Protein 1NXU (pdb70)

Foldseek 3Di:
DAFLVRQLVLQLVLCVVLVADNVLSSVVSNLSLCQLLPNQLVRLLCSLVLSVCVSVVLADRPQAKAWDDDDQLETAIERCRHAAAVRLLVCVQLVSCVPVQKHKYKYWQYFDHQPQVQQVVLLVVVWWKKKWWFKAFLAFQPDQDGDAGQTWIDIWHNAVVIFAIGLVPLSLVVQVLVVHWAPDFFFAAPPHDTGRRSVRCVVSSRTGAVRNVRSCSVVSLVSCPSNVWDGNNCCNPPHPHIGRIMMMIMIGHDCVPDPPVVVNVVVVVCVVQQVDDDPDPVDGGDGHPCSSVVSSVVCNVVNGDHRPVSVVSSVVD/DAFLVRQLVLQLVLCVVLPADNVLSSVVSNLSVCQLLPDDLPRLLCSLVLSVCVNVVLEDRVFAKAWDDDDQQETAIERCRHAAAVRLQVVVQLVSCVPVQKHKYKYWQYFDHQPVVQCVVLLVVQWWKKKWWFKAFLDAFPDQDGDGGQTWIDTWHNAVVIFDIGLVPLSLVVCVLVPDWAPDFQFAFVVGGTDGRSVRCNVSSRGQAVRNVRRCSVVSLVSCVSNVFDGNNCCNPPHPGIGRIMMMIMIGHDCVPDPDVRVNVVVVCCVVQQPPDDPDPVDTRDGHPVCSVVSNVCCNVVNGDDRPVSVVSSNVSD

InterPro domains:
  IPR003767 Malate/L-lactate dehydrogenase-like [PF02615] (3-330)
  IPR003767 Malate/L-lactate dehydrogenase-like [PTHR11091] (2-331)
  IPR023689 2,3-diketo-L-gulonate reductase [MF_00820] (1-332)
  IPR036111 Malate/L-sulfolactate/L-lactate dehydrogenase-like superfamily [SSF89733] (1-332)
  IPR043143 Malate/L-sulfolactate/L-lactate dehydrogenase-like, NADPH binding domain [G3DSA:3.30.1370.60] (71-270)
  IPR043144 Malate/L-sulfolactate/L-lactate dehydrogenase-like, alpha-helical domain [G3DSA:1.10.1530.10] (1-70)

Nearest PDB structures (foldseek):
  1s20-assembly1_A  TM=9.644E-01  e=1.845E-56  Escherichia coli
  1z2i-assembly1_B  TM=8.726E-01  e=9.016E-22  Agrobacterium tumefaciens
  1v9n-assembly1_A-2  TM=8.654E-01  e=1.513E-21  Pyrococcus horikoshii OT3
  3uoe-assembly1_A  TM=8.450E-01  e=1.602E-21  Sinorhizobium meliloti 1021
  3uoe-assembly1_B  TM=8.145E-01  e=1.595E-19  Sinorhizobium meliloti 1021

CATH classification: 1.10.1530.10 (+2 more: 3.30.1370.60, 3.30.60.50)

Radius of gyration: 24.62 Å; Cα contacts (8 Å, |Δi|>4): 1470; chains: 2; bounding box: 64×55×68 Å

GO terms:
  GO:0016616 oxidoreductase activity, acting on the CH-OH group of donors, NAD or NADP as acceptor (F, IDA)

Structure (mmCIF, N/CA/C/O backbone):
data_1NXU
#
_entry.id   1NXU
#
_cell.length_a   58.012
_cell.length_b   51.229
_cell.length_c   108.930
_cell.angle_alpha   90.00
_cell.angle_beta   103.78
_cell.angle_gamma   90.00
#
_symmetry.space_group_name_H-M   'P 1 21 1'
#
loop_
_entity.id
_entity.type
_entity.pdbx_description
1 polymer 'Hypothetical oxidoreductase yiaK'
2 non-polymer 'SULFATE ION'
3 water water
#
loop_
_atom_site.group_PDB
_atom_site.id
_atom_site.type_symbol
_atom_site.label_atom_id
_atom_site.label_alt_id
_atom_site.label_comp_id
_atom_site.label_asym_id
_atom_site.label_entity_id
_atom_site.label_seq_id
_atom_site.pdbx_PDB_ins_code
_atom_site.Cartn_x
_atom_site.Cartn_y
_atom_site.Cartn_z
_atom_site.occupancy
_atom_site.B_iso_or_equiv
_atom_site.auth_seq_id
_atom_site.auth_comp_id
_atom_site.auth_asym_id
_atom_site.auth_atom_id
_atom_site.pdbx_PDB_model_num
ATOM 9 N N . LYS A 1 2 ? -24.029 -11.919 -39.050 1.00 43.56 2 LYS A N 1
ATOM 10 C CA . LYS A 1 2 ? -23.000 -12.950 -39.107 1.00 42.79 2 LYS A CA 1
ATOM 11 C C . LYS A 1 2 ? -22.592 -13.187 -40.550 1.00 41.27 2 LYS A C 1
ATOM 12 O O . LYS A 1 2 ? -23.434 -13.478 -41.398 1.00 42.01 2 LYS A O 1
ATOM 18 N N . VAL A 1 3 ? -21.299 -13.059 -40.827 1.00 38.93 3 VAL A N 1
ATOM 19 C CA . VAL A 1 3 ? -20.790 -13.271 -42.173 1.00 36.76 3 VAL A CA 1
ATOM 20 C C . VAL A 1 3 ? -19.524 -14.108 -42.136 1.00 36.43 3 VAL A C 1
ATOM 21 O O . VAL A 1 3 ? -18.807 -14.129 -41.134 1.00 37.42 3 VAL A O 1
ATOM 25 N N . THR A 1 4 ? -19.260 -14.800 -43.239 1.00 34.97 4 THR A N 1
ATOM 26 C CA . THR A 1 4 ? -18.083 -15.647 -43.368 1.00 31.81 4 THR A CA 1
ATOM 27 C C . THR A 1 4 ? -16.940 -14.821 -43.943 1.00 31.23 4 THR A C 1
ATOM 28 O O . THR A 1 4 ? -17.164 -13.760 -44.529 1.00 30.27 4 THR A O 1
ATOM 32 N N . PHE A 1 5 ? -15.716 -15.309 -43.769 1.00 31.06 5 PHE A N 1
ATOM 33 C CA . PHE A 1 5 ? -14.540 -14.628 -44.291 1.00 31.49 5 PHE A CA 1
ATOM 34 C C . PHE A 1 5 ? -14.722 -14.390 -45.788 1.00 31.74 5 PHE A C 1
ATOM 35 O O . PHE A 1 5 ? -14.430 -13.306 -46.296 1.00 33.01 5 PHE A O 1
ATOM 43 N N . GLU A 1 6 ? -15.201 -15.415 -46.489 1.00 31.09 6 GLU A N 1
ATOM 44 C CA . GLU A 1 6 ? -15.438 -15.327 -47.928 1.00 31.87 6 GLU A CA 1
ATOM 45 C C . GLU A 1 6 ? -16.445 -14.227 -48.248 1.00 30.62 6 GLU A C 1
ATOM 46 O O . GLU A 1 6 ? -16.250 -13.448 -49.175 1.00 30.49 6 GLU A O 1
ATOM 52 N N . GLN A 1 7 ? -17.528 -14.182 -47.481 1.00 31.03 7 GLN A N 1
ATOM 53 C CA . GLN A 1 7 ? -18.568 -13.182 -47.680 1.00 31.87 7 GLN A CA 1
ATOM 54 C C . GLN A 1 7 ? -18.042 -11.761 -47.550 1.00 30.36 7 GLN A C 1
ATOM 55 O O . GLN A 1 7 ? -18.315 -10.915 -48.399 1.00 28.84 7 GLN A O 1
ATOM 61 N N . LEU A 1 8 ? -17.293 -11.511 -46.478 1.00 30.47 8 LEU A N 1
ATOM 62 C CA . LEU A 1 8 ? -16.713 -10.196 -46.207 1.00 28.88 8 LEU A CA 1
ATOM 63 C C . LEU A 1 8 ? -15.771 -9.759 -47.321 1.00 27.65 8 LEU A C 1
ATOM 64 O O . LEU A 1 8 ? -15.892 -8.656 -47.847 1.00 27.50 8 LEU A O 1
ATOM 69 N N . LYS A 1 9 ? -14.832 -10.629 -47.673 1.00 28.31 9 LYS A N 1
ATOM 70 C CA . LYS A 1 9 ? -13.867 -10.324 -48.721 1.00 29.27 9 LYS A CA 1
ATOM 71 C C . LYS A 1 9 ? -14.553 -10.046 -50.057 1.00 29.68 9 LYS A C 1
ATOM 72 O O . LYS A 1 9 ? -14.113 -9.184 -50.822 1.00 30.28 9 LYS A O 1
ATOM 78 N N . ALA A 1 10 ? -15.630 -10.778 -50.335 1.00 31.08 10 ALA A N 1
ATOM 79 C CA . ALA A 1 10 ? -16.376 -10.595 -51.579 1.00 31.01 10 ALA A CA 1
ATOM 80 C C . ALA A 1 10 ? -16.941 -9.181 -51.622 1.00 30.90 10 ALA A C 1
ATOM 81 O O . ALA A 1 10 ? -16.798 -8.470 -52.617 1.00 30.84 10 ALA A O 1
ATOM 83 N N . ALA A 1 11 ? -17.578 -8.774 -50.529 1.00 30.24 11 ALA A N 1
ATOM 84 C CA . ALA A 1 11 ? -18.157 -7.443 -50.446 1.00 31.03 11 ALA A CA 1
ATOM 85 C C . ALA A 1 11 ? -17.089 -6.365 -50.656 1.00 30.71 11 ALA A C 1
ATOM 86 O O . ALA A 1 11 ? -17.322 -5.389 -51.369 1.00 30.99 11 ALA A O 1
ATOM 88 N N . PHE A 1 12 ? -15.919 -6.543 -50.044 1.00 30.48 12 PHE A N 1
ATOM 89 C CA . PHE A 1 12 ? -14.827 -5.573 -50.183 1.00 30.81 12 PHE A CA 1
ATOM 90 C C . PHE A 1 12 ? -14.333 -5.490 -51.626 1.00 30.96 12 PHE A C 1
ATOM 91 O O . PHE A 1 12 ? -14.129 -4.401 -52.166 1.00 30.20 12 PHE A O 1
ATOM 99 N N . ASN A 1 13 ? -14.145 -6.651 -52.245 1.00 33.17 13 ASN A N 1
ATOM 100 C CA . ASN A 1 13 ? -13.657 -6.715 -53.617 1.00 34.12 13 ASN A CA 1
ATOM 101 C C . ASN A 1 13 ? -14.617 -6.052 -54.600 1.00 33.98 13 ASN A C 1
ATOM 102 O O . ASN A 1 13 ? -14.201 -5.274 -55.460 1.00 32.86 13 ASN A O 1
ATOM 107 N N . ARG A 1 14 ? -15.903 -6.356 -54.464 1.00 34.58 14 ARG A N 1
ATOM 108 C CA . ARG A 1 14 ? -16.915 -5.789 -55.345 1.00 34.75 14 ARG A CA 1
ATOM 109 C C . ARG A 1 14 ? -16.917 -4.270 -55.303 1.00 34.44 14 ARG A C 1
ATOM 110 O O . ARG A 1 14 ? -16.923 -3.613 -56.343 1.00 33.82 14 ARG A O 1
ATOM 118 N N . VAL A 1 15 ? -16.907 -3.713 -54.099 1.00 32.69 15 VAL A N 1
ATOM 119 C CA . VAL A 1 15 ? -16.909 -2.267 -53.947 1.00 31.94 15 VAL A CA 1
ATOM 120 C C . VAL A 1 15 ? -15.646 -1.656 -54.543 1.00 31.22 15 VAL A C 1
ATOM 121 O O . VAL A 1 15 ? -15.700 -0.621 -55.209 1.00 30.88 15 VAL A O 1
ATOM 125 N N . LEU A 1 16 ? -14.512 -2.307 -54.306 1.00 31.68 16 LEU A N 1
ATOM 126 C CA . LEU A 1 16 ? -13.231 -1.832 -54.819 1.00 31.22 16 LEU A CA 1
ATOM 127 C C . LEU A 1 16 ? -13.225 -1.790 -56.344 1.00 31.60 16 LEU A C 1
ATOM 128 O O . LEU A 1 16 ? -12.852 -0.783 -56.946 1.00 31.67 16 LEU A O 1
ATOM 133 N N . ILE A 1 17 ? -13.648 -2.886 -56.961 1.00 32.63 17 ILE A N 1
ATOM 134 C CA . ILE A 1 17 ? -13.696 -2.969 -58.414 1.00 34.50 17 ILE A CA 1
ATOM 135 C C . ILE A 1 17 ? -14.663 -1.950 -59.013 1.00 35.47 17 ILE A C 1
ATOM 136 O O . ILE A 1 17 ? -14.373 -1.353 -60.046 1.00 37.42 17 ILE A O 1
ATOM 141 N N . SER A 1 18 ? -15.808 -1.746 -58.369 1.00 36.07 18 SER A N 1
ATOM 142 C CA . SER A 1 18 ? -16.784 -0.794 -58.881 1.00 37.04 18 SER A CA 1
ATOM 143 C C . SER A 1 18 ? -16.198 0.606 -58.848 1.00 38.30 18 SER A C 1
ATOM 144 O O . SER A 1 18 ? -16.677 1.506 -59.538 1.00 39.31 18 SER A O 1
ATOM 147 N N . ARG A 1 19 ? -15.158 0.790 -58.041 1.00 38.28 19 ARG A N 1
ATOM 148 C CA . ARG A 1 19 ? -14.513 2.093 -57.928 1.00 38.17 19 ARG A CA 1
ATOM 149 C C . ARG A 1 19 ? -13.326 2.243 -58.870 1.00 38.32 19 ARG A C 1
ATOM 150 O O . ARG A 1 19 ? -12.593 3.229 -58.806 1.00 37.66 19 ARG A O 1
ATOM 158 N N . GLY A 1 20 ? -13.145 1.263 -59.747 1.00 38.22 20 GLY A N 1
ATOM 159 C CA . GLY A 1 20 ? -12.054 1.326 -60.700 1.00 39.99 20 GLY A CA 1
ATOM 160 C C . GLY A 1 20 ? -10.744 0.758 -60.192 1.00 40.99 20 GLY A C 1
ATOM 161 O O . GLY A 1 20 ? -9.677 1.084 -60.713 1.00 42.31 20 GLY A O 1
ATOM 162 N N . VAL A 1 21 ? -10.816 -0.096 -59.178 1.00 40.72 21 VAL A N 1
ATOM 163 C CA . VAL A 1 21 ? -9.613 -0.695 -58.625 1.00 40.75 21 VAL A CA 1
ATOM 164 C C . VAL A 1 21 ? -9.198 -1.924 -59.418 1.00 40.62 21 VAL A C 1
ATOM 165 O O . VAL A 1 21 ? -10.032 -2.754 -59.779 1.00 41.27 21 VAL A O 1
ATOM 169 N N . ASP A 1 22 ? -7.899 -2.024 -59.687 1.00 41.94 22 ASP A N 1
ATOM 170 C CA . ASP A 1 22 ? -7.334 -3.149 -60.423 1.00 43.09 22 ASP A CA 1
ATOM 171 C C . ASP A 1 22 ? -7.858 -4.471 -59.873 1.00 42.27 22 ASP A C 1
ATOM 172 O O . ASP A 1 22 ? -8.317 -4.536 -58.735 1.00 42.71 22 ASP A O 1
ATOM 177 N N . SER A 1 23 ? -7.777 -5.522 -60.682 1.00 42.05 23 SER A N 1
ATOM 178 C CA . SER A 1 23 ? -8.254 -6.843 -60.285 1.00 41.73 23 SER A CA 1
ATOM 179 C C . SER A 1 23 ? -7.520 -7.439 -59.092 1.00 41.39 23 SER A C 1
ATOM 180 O O . SER A 1 23 ? -8.097 -7.595 -58.020 1.00 40.53 23 SER A O 1
ATOM 183 N N . GLU A 1 24 ? -6.253 -7.788 -59.290 1.00 41.68 24 GLU A N 1
ATOM 184 C CA . GLU A 1 24 ? -5.453 -8.383 -58.227 1.00 42.11 24 GLU A CA 1
ATOM 185 C C . GLU A 1 24 ? -5.265 -7.413 -57.071 1.00 39.73 24 GLU A C 1
ATOM 186 O O . GLU A 1 24 ? -5.163 -7.825 -55.916 1.00 41.07 24 GLU A O 1
ATOM 192 N N . THR A 1 25 ? -5.214 -6.124 -57.388 1.00 37.69 25 THR A N 1
ATOM 193 C CA . THR A 1 25 ? -5.050 -5.094 -56.369 1.00 35.29 25 THR A CA 1
ATOM 194 C C . THR A 1 25 ? -6.257 -5.079 -55.431 1.00 34.03 25 THR A C 1
ATOM 195 O O . THR A 1 25 ? -6.104 -5.029 -54.210 1.00 31.75 25 THR A O 1
ATOM 199 N N . ALA A 1 26 ? -7.453 -5.130 -56.009 1.00 30.79 26 ALA A N 1
ATOM 200 C CA . ALA A 1 26 ? -8.683 -5.123 -55.227 1.00 30.10 26 ALA A CA 1
ATOM 201 C C . ALA A 1 26 ? -8.754 -6.361 -54.349 1.00 29.91 26 ALA A C 1
ATOM 202 O O . ALA A 1 26 ? -9.207 -6.309 -53.202 1.00 29.80 26 ALA A O 1
ATOM 204 N N . ASP A 1 27 ? -8.315 -7.482 -54.904 1.00 26.59 27 ASP A N 1
ATOM 205 C CA . ASP A 1 27 ? -8.324 -8.743 -54.180 1.00 25.74 27 ASP A CA 1
ATOM 206 C C . ASP A 1 27 ? -7.293 -8.743 -53.048 1.00 25.86 27 ASP A C 1
ATOM 207 O O . ASP A 1 27 ? -7.519 -9.344 -51.999 1.00 26.18 27 ASP A O 1
ATOM 212 N N . ALA A 1 28 ? -6.162 -8.073 -53.265 1.00 24.50 28 ALA A N 1
ATOM 213 C CA . ALA A 1 28 ? -5.113 -8.007 -52.252 1.00 24.47 28 ALA A CA 1
ATOM 214 C C . ALA A 1 28 ? -5.593 -7.164 -51.072 1.00 23.61 28 ALA A C 1
ATOM 215 O O . ALA A 1 28 ? -5.506 -7.578 -49.909 1.00 23.84 28 ALA A O 1
ATOM 217 N N . CYS A 1 29 ? -6.096 -5.980 -51.401 1.00 22.60 29 CYS A N 1
ATOM 218 C CA . CYS A 1 29 ? -6.605 -5.025 -50.430 1.00 23.55 29 CYS A CA 1
ATOM 219 C C . CYS A 1 29 ? -7.807 -5.594 -49.682 1.00 24.20 29 CYS A C 1
ATOM 220 O O . CYS A 1 29 ? -7.934 -5.419 -48.467 1.00 24.23 29 CYS A O 1
ATOM 223 N N . ALA A 1 30 ? -8.686 -6.279 -50.407 1.00 25.21 30 ALA A N 1
ATOM 224 C CA . ALA A 1 30 ? -9.869 -6.869 -49.793 1.00 25.07 30 ALA A CA 1
ATOM 225 C C . ALA A 1 30 ? -9.458 -7.950 -48.797 1.00 25.25 30 ALA A C 1
ATOM 226 O O . ALA A 1 30 ? -10.092 -8.121 -47.750 1.00 24.38 30 ALA A O 1
ATOM 228 N N . GLU A 1 31 ? -8.393 -8.674 -49.131 1.00 25.75 31 GLU A N 1
ATOM 229 C CA . GLU A 1 31 ? -7.869 -9.734 -48.273 1.00 26.15 31 GLU A CA 1
ATOM 230 C C . GLU A 1 31 ? -7.465 -9.175 -46.916 1.00 24.66 31 GLU A C 1
ATOM 231 O O . GLU A 1 31 ? -7.830 -9.720 -45.871 1.00 25.20 31 GLU A O 1
ATOM 245 N N . PHE A 1 33 ? -8.376 -6.364 -45.453 1.00 18.86 33 PHE A N 1
ATOM 246 C CA . PHE A 1 33 ? -9.533 -5.866 -44.719 1.00 18.57 33 PHE A CA 1
ATOM 247 C C . PHE A 1 33 ? -10.273 -7.002 -44.028 1.00 19.08 33 PHE A C 1
ATOM 248 O O . PHE A 1 33 ? -10.678 -6.878 -42.871 1.00 20.73 33 PHE A O 1
ATOM 256 N N . ALA A 1 34 ? -10.445 -8.117 -44.733 1.00 17.87 34 ALA A N 1
ATOM 257 C CA . ALA A 1 34 ? -11.140 -9.264 -44.165 1.00 17.55 34 ALA A CA 1
ATOM 258 C C . ALA A 1 34 ? -10.303 -9.944 -43.083 1.00 18.18 34 ALA A C 1
ATOM 259 O O . ALA A 1 34 ? -10.838 -10.382 -42.064 1.00 15.71 34 ALA A O 1
ATOM 261 N N . ARG A 1 35 ? -8.993 -10.038 -43.314 1.00 19.10 35 ARG A N 1
ATOM 262 C CA . ARG A 1 35 ? -8.074 -10.657 -42.353 1.00 21.75 35 ARG A CA 1
ATOM 263 C C . ARG A 1 35 ? -8.026 -9.855 -41.057 1.00 20.29 35 ARG A C 1
ATOM 264 O O . ARG A 1 35 ? -8.079 -10.425 -39.967 1.00 20.17 35 ARG A O 1
ATOM 272 N N . THR A 1 36 ? -7.912 -8.533 -41.178 1.00 20.61 36 THR A N 1
ATOM 273 C CA . THR A 1 36 ? -7.860 -7.680 -39.999 1.00 20.12 36 THR A CA 1
ATOM 274 C C . THR A 1 36 ? -9.148 -7.868 -39.210 1.00 20.14 36 THR A C 1
ATOM 275 O O . THR A 1 36 ? -9.120 -7.987 -37.988 1.00 20.91 36 THR A O 1
ATOM 279 N N . THR A 1 37 ? -10.273 -7.921 -39.915 1.00 20.59 37 THR A N 1
ATOM 280 C CA . THR A 1 37 ? -11.572 -8.094 -39.272 1.00 20.46 37 THR A CA 1
ATOM 281 C C . THR A 1 37 ? -11.707 -9.432 -38.559 1.00 21.41 37 THR A C 1
ATOM 282 O O . THR A 1 37 ? -12.177 -9.493 -37.423 1.00 22.31 37 THR A O 1
ATOM 286 N N . GLU A 1 38 ? -11.300 -10.503 -39.231 1.00 21.14 38 GLU A N 1
ATOM 287 C CA . GLU A 1 38 ? -11.385 -11.841 -38.657 1.00 21.93 38 GLU A CA 1
ATOM 288 C C . GLU A 1 38 ? -10.449 -12.013 -37.460 1.00 20.77 38 GLU A C 1
ATOM 289 O O . GLU A 1 38 ? -10.694 -12.849 -36.593 1.00 19.55 38 GLU A O 1
ATOM 295 N N . SER A 1 39 ? -9.384 -11.213 -37.417 1.00 21.22 39 SER A N 1
ATOM 296 C CA . SER A 1 39 ? -8.421 -11.264 -36.315 1.00 19.92 39 SER A CA 1
ATOM 297 C C . SER A 1 39 ? -8.956 -10.533 -35.087 1.00 19.09 39 SER A C 1
ATOM 298 O O . SER A 1 39 ? -8.366 -10.596 -34.005 1.00 20.68 39 SER A O 1
ATOM 301 N N . GLY A 1 40 ? -10.067 -9.829 -35.256 1.00 17.70 40 GLY A N 1
ATOM 302 C CA . GLY A 1 40 ? -10.651 -9.117 -34.135 1.00 18.97 40 GLY A CA 1
ATOM 303 C C . GLY A 1 40 ? -10.491 -7.611 -34.179 1.00 18.63 40 GLY A C 1
ATOM 304 O O . GLY A 1 40 ? -10.794 -6.925 -33.201 1.00 19.75 40 GLY A O 1
ATOM 305 N N . VAL A 1 41 ? -10.008 -7.087 -35.298 1.00 18.08 41 VAL A N 1
ATOM 306 C CA . VAL A 1 41 ? -9.840 -5.649 -35.430 1.00 18.20 41 VAL A CA 1
ATOM 307 C C . VAL A 1 41 ? -10.940 -5.080 -36.325 1.00 19.17 41 VAL A C 1
ATOM 308 O O . VAL A 1 41 ? -10.803 -5.027 -37.546 1.00 21.16 41 VAL A O 1
ATOM 312 N N . TYR A 1 42 ? -12.034 -4.661 -35.698 1.00 19.06 42 TYR A N 1
ATOM 313 C CA . TYR A 1 42 ? -13.177 -4.090 -36.404 1.00 19.49 42 TYR A CA 1
ATOM 314 C C . TYR A 1 42 ? -12.961 -2.601 -36.654 1.00 18.29 42 TYR A C 1
ATOM 315 O O . TYR A 1 42 ? -13.234 -2.095 -37.741 1.00 19.31 42 TYR A O 1
ATOM 324 N N . SER A 1 43 ? -12.460 -1.907 -35.637 1.00 18.19 43 SER A N 1
ATOM 325 C CA . SER A 1 43 ? -12.200 -0.470 -35.707 1.00 17.72 43 SER A CA 1
ATOM 326 C C . SER A 1 43 ? -11.428 -0.055 -36.954 1.00 19.40 43 SER A C 1
ATOM 327 O O . SER A 1 43 ? -11.841 0.851 -37.672 1.00 21.13 43 SER A O 1
ATOM 330 N N . HIS A 1 44 ? -10.283 -0.694 -37.188 1.00 19.78 44 HIS A N 1
ATOM 331 C CA . HIS A 1 44 ? -9.465 -0.377 -38.354 1.00 20.73 44 HIS A CA 1
ATOM 332 C C . HIS A 1 44 ? -9.655 -1.472 -39.394 1.00 19.92 44 HIS A C 1
ATOM 333 O O . HIS A 1 44 ? -8.826 -1.648 -40.287 1.00 20.29 44 HIS A O 1
ATOM 340 N N . GLY A 1 45 ? -10.748 -2.216 -39.251 1.00 18.60 45 GLY A N 1
ATOM 341 C CA . GLY A 1 45 ? -11.058 -3.281 -40.185 1.00 16.97 45 GLY A CA 1
ATOM 342 C C . GLY A 1 45 ? -12.295 -2.912 -40.982 1.00 17.79 45 GLY A C 1
ATOM 343 O O . GLY A 1 45 ? -12.325 -1.880 -41.644 1.00 16.75 45 GLY A O 1
ATOM 344 N N . VAL A 1 46 ? -13.321 -3.757 -40.901 1.00 18.31 46 VAL A N 1
ATOM 345 C CA . VAL A 1 46 ? -14.582 -3.558 -41.614 1.00 20.00 46 VAL A CA 1
ATOM 346 C C . VAL A 1 46 ? -15.240 -2.207 -41.346 1.00 20.39 46 VAL A C 1
ATOM 347 O O . VAL A 1 46 ? -15.849 -1.616 -42.242 1.00 21.93 46 VAL A O 1
ATOM 351 N N . ASN A 1 47 ? -15.130 -1.715 -40.116 1.00 20.99 47 ASN A N 1
ATOM 352 C CA . ASN A 1 47 ? -15.742 -0.434 -39.778 1.00 21.21 47 ASN A CA 1
ATOM 353 C C . ASN A 1 47 ? -15.086 0.738 -40.495 1.00 20.02 47 ASN A C 1
ATOM 354 O O . ASN A 1 47 ? -15.711 1.777 -40.696 1.00 21.44 47 ASN A O 1
ATOM 359 N N . ARG A 1 48 ? -13.835 0.569 -40.904 1.00 21.06 48 ARG A N 1
ATOM 360 C CA . ARG A 1 48 ? -13.133 1.652 -41.579 1.00 21.00 48 ARG A CA 1
ATOM 361 C C . ARG A 1 48 ? -13.223 1.597 -43.112 1.00 20.92 48 ARG A C 1
ATOM 362 O O . ARG A 1 48 ? -12.852 2.559 -43.786 1.00 19.25 48 ARG A O 1
ATOM 370 N N . PHE A 1 49 ? -13.725 0.489 -43.656 1.00 21.21 49 PHE A N 1
ATOM 371 C CA . PHE A 1 49 ? -13.844 0.322 -45.110 1.00 22.70 49 PHE A CA 1
ATOM 372 C C . PHE A 1 49 ? -14.599 1.461 -45.810 1.00 22.83 49 PHE A C 1
ATOM 373 O O . PHE A 1 49 ? -14.114 2.017 -46.796 1.00 24.38 49 PHE A O 1
ATOM 381 N N . PRO A 1 50 ? -15.795 1.827 -45.315 1.00 20.26 50 PRO A N 1
ATOM 382 C CA . PRO A 1 50 ? -16.547 2.915 -45.955 1.00 21.67 50 PRO A CA 1
ATOM 383 C C . PRO A 1 50 ? -15.714 4.189 -46.113 1.00 21.58 50 PRO A C 1
ATOM 384 O O . PRO A 1 50 ? -15.629 4.756 -47.203 1.00 21.26 50 PRO A O 1
ATOM 388 N N . ARG A 1 51 ? -15.105 4.636 -45.019 1.00 20.22 51 ARG A N 1
ATOM 389 C CA . ARG A 1 51 ? -14.274 5.834 -45.038 1.00 20.89 51 ARG A CA 1
ATOM 390 C C . ARG A 1 51 ? -13.109 5.662 -46.018 1.00 22.03 51 ARG A C 1
ATOM 391 O O . ARG A 1 51 ? -12.673 6.622 -46.665 1.00 19.03 51 ARG A O 1
ATOM 399 N N . PHE A 1 52 ? -12.617 4.432 -46.131 1.00 21.57 52 PHE A N 1
ATOM 400 C CA . PHE A 1 52 ? -11.517 4.135 -47.040 1.00 23.57 52 PHE A CA 1
ATOM 401 C C . PHE A 1 52 ? -11.953 4.348 -48.493 1.00 25.91 52 PHE A C 1
ATOM 402 O O . PHE A 1 52 ? -11.259 5.004 -49.270 1.00 25.21 52 PHE A O 1
ATOM 410 N N . ILE A 1 53 ? -13.106 3.793 -48.855 1.00 27.79 53 ILE A N 1
ATOM 411 C CA . ILE A 1 53 ? -13.618 3.937 -50.209 1.00 28.44 53 ILE A CA 1
ATOM 412 C C . ILE A 1 53 ? -13.853 5.410 -50.522 1.00 30.01 53 ILE A C 1
ATOM 413 O O . ILE A 1 53 ? -13.607 5.865 -51.639 1.00 31.62 53 ILE A O 1
ATOM 418 N N . GLN A 1 54 ? -14.324 6.155 -49.529 1.00 30.12 54 GLN A N 1
ATOM 419 C CA . GLN A 1 54 ? -14.580 7.574 -49.713 1.00 30.94 54 GLN A CA 1
ATOM 420 C C . GLN A 1 54 ? -13.308 8.286 -50.147 1.00 30.08 54 GLN A C 1
ATOM 421 O O . GLN A 1 54 ? -13.278 8.946 -51.182 1.00 29.65 54 GLN A O 1
ATOM 427 N N . GLN A 1 55 ? -12.257 8.147 -49.349 1.00 28.51 55 GLN A N 1
ATOM 428 C CA . GLN A 1 55 ? -10.986 8.783 -49.658 1.00 28.42 55 GLN A CA 1
ATOM 429 C C . GLN A 1 55 ? -10.420 8.296 -50.985 1.00 28.00 55 GLN A C 1
ATOM 430 O O . GLN A 1 55 ? -9.688 9.017 -51.662 1.00 27.73 55 GLN A O 1
ATOM 436 N N . LEU A 1 56 ? -10.754 7.068 -51.353 1.00 29.25 56 LEU A N 1
ATOM 437 C CA . LEU A 1 56 ? -10.291 6.525 -52.618 1.00 30.82 56 LEU A CA 1
ATOM 438 C C . LEU A 1 56 ? -11.054 7.225 -53.740 1.00 31.93 56 LEU A C 1
ATOM 439 O O . LEU A 1 56 ? -10.465 7.649 -54.734 1.00 31.42 56 LEU A O 1
ATOM 444 N N . GLU A 1 57 ? -12.367 7.359 -53.569 1.00 32.70 57 GLU A N 1
ATOM 445 C CA . GLU A 1 57 ? -13.198 8.018 -54.573 1.00 35.51 57 GLU A CA 1
ATOM 446 C C . GLU A 1 57 ? -12.853 9.493 -54.690 1.00 35.02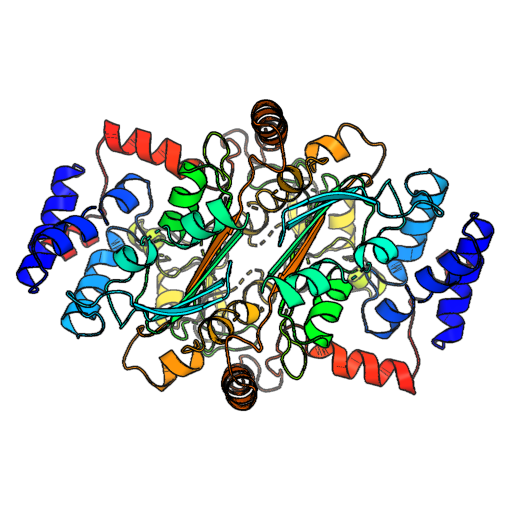 57 GLU A C 1
ATOM 447 O O . GLU A 1 57 ? -13.085 10.111 -55.727 1.00 35.95 57 GLU A O 1
ATOM 453 N N . ASN A 1 58 ? -12.310 10.062 -53.621 1.00 35.04 58 ASN A N 1
ATOM 454 C CA . ASN A 1 58 ? -11.947 11.465 -53.644 1.00 33.49 58 ASN A CA 1
ATOM 455 C C . ASN A 1 58 ? -10.586 11.635 -54.304 1.00 33.87 58 ASN A C 1
ATOM 456 O O . ASN A 1 58 ? -10.137 12.753 -54.523 1.00 35.89 58 ASN A O 1
ATOM 461 N N . GLY A 1 59 ? -9.928 10.523 -54.621 1.00 33.49 59 GLY A N 1
ATOM 462 C CA . GLY A 1 59 ? -8.627 10.603 -55.267 1.00 33.91 59 GLY A CA 1
ATOM 463 C C . GLY A 1 59 ? -7.435 10.630 -54.324 1.00 34.79 59 GLY A C 1
ATOM 464 O O . GLY A 1 59 ? -6.289 10.595 -54.773 1.00 34.40 59 GLY A O 1
ATOM 465 N N . ASP A 1 60 ? -7.705 10.702 -53.021 1.00 35.18 60 ASP A N 1
ATOM 466 C CA . ASP A 1 60 ? -6.656 10.723 -52.000 1.00 35.25 60 ASP A CA 1
ATOM 467 C C . ASP A 1 60 ? -5.688 9.571 -52.243 1.00 34.39 60 ASP A C 1
ATOM 468 O O . ASP A 1 60 ? -4.470 9.712 -52.088 1.00 32.00 60 ASP A O 1
ATOM 473 N N . ILE A 1 61 ? -6.249 8.430 -52.627 1.00 34.26 61 ILE A N 1
ATOM 474 C CA . ILE A 1 61 ? -5.474 7.232 -52.909 1.00 36.61 61 ILE A CA 1
ATOM 475 C C . ILE A 1 61 ? -5.403 7.006 -54.412 1.00 38.78 61 ILE A C 1
ATOM 476 O O . ILE A 1 61 ? -6.381 7.217 -55.128 1.00 39.27 61 ILE A O 1
ATOM 481 N N . ILE A 1 62 ? -4.242 6.573 -54.882 1.00 40.58 62 ILE A N 1
ATOM 482 C CA . ILE A 1 62 ? -4.041 6.287 -56.295 1.00 43.23 62 ILE A CA 1
ATOM 483 C C . ILE A 1 62 ? -3.915 4.769 -56.433 1.00 44.20 62 ILE A C 1
ATOM 484 O O . ILE A 1 62 ? -2.856 4.197 -56.180 1.00 44.57 62 ILE A O 1
ATOM 489 N N . PRO A 1 63 ? -5.007 4.098 -56.836 1.00 45.52 63 PRO A N 1
ATOM 490 C CA . PRO A 1 63 ? -5.095 2.645 -57.023 1.00 45.88 63 PRO A CA 1
ATOM 491 C C . PRO A 1 63 ? -3.856 1.945 -57.579 1.00 45.98 63 PRO A C 1
ATOM 492 O O . PRO A 1 63 ? -3.290 1.068 -56.925 1.00 45.77 63 PRO A O 1
ATOM 496 N N . ASP A 1 64 ? -3.442 2.330 -58.784 1.00 44.82 64 ASP A N 1
ATOM 497 C CA . ASP A 1 64 ? -2.285 1.715 -59.427 1.00 43.95 64 ASP A CA 1
ATOM 498 C C . ASP A 1 64 ? -0.928 2.278 -59.009 1.00 41.60 64 ASP A C 1
ATOM 499 O O . ASP A 1 64 ? 0.103 1.843 -59.513 1.00 42.90 64 ASP A O 1
ATOM 504 N N . ALA A 1 65 ? -0.919 3.239 -58.092 1.00 39.68 65 ALA A N 1
ATOM 505 C CA . ALA A 1 65 ? 0.339 3.822 -57.634 1.00 37.53 65 ALA A CA 1
ATOM 506 C C . ALA A 1 65 ? 1.126 2.794 -56.824 1.00 36.81 65 ALA A C 1
ATOM 507 O O . ALA A 1 65 ? 0.543 1.962 -56.129 1.00 35.96 65 ALA A O 1
ATOM 509 N N . GLN A 1 66 ? 2.451 2.848 -56.918 1.00 36.60 66 GLN A N 1
ATOM 510 C CA . GLN A 1 66 ? 3.301 1.910 -56.190 1.00 36.30 66 GLN A CA 1
ATOM 511 C C . GLN A 1 66 ? 4.461 2.580 -55.466 1.00 35.23 66 GLN A C 1
ATOM 512 O O . GLN A 1 66 ? 4.970 3.615 -55.900 1.00 34.57 66 GLN A O 1
ATOM 518 N N . PRO A 1 67 ? 4.891 1.989 -54.339 1.00 34.82 67 PRO A N 1
ATOM 519 C CA . PRO A 1 67 ? 5.997 2.506 -53.528 1.00 34.53 67 PRO A CA 1
ATOM 520 C C . PRO A 1 67 ? 7.287 2.561 -54.338 1.00 33.26 67 PRO A C 1
ATOM 521 O O . PRO A 1 67 ? 7.584 1.643 -55.104 1.00 32.39 67 PRO A O 1
ATOM 525 N N . LYS A 1 68 ? 8.046 3.638 -54.157 1.00 32.98 68 LYS A N 1
ATOM 526 C CA . LYS A 1 68 ? 9.309 3.832 -54.861 1.00 32.52 68 LYS A CA 1
ATOM 527 C C . LYS A 1 68 ? 10.420 4.232 -53.889 1.00 30.21 68 LYS A C 1
ATOM 528 O O . LYS A 1 68 ? 10.280 5.203 -53.142 1.00 27.91 68 LYS A O 1
ATOM 534 N N . ARG A 1 69 ? 11.525 3.491 -53.904 1.00 29.49 69 ARG A N 1
ATOM 535 C CA . ARG A 1 69 ? 12.640 3.802 -53.014 1.00 29.22 69 ARG A CA 1
ATOM 536 C C . ARG A 1 69 ? 13.324 5.079 -53.473 1.00 29.66 69 ARG A C 1
ATOM 537 O O . ARG A 1 69 ? 13.512 5.293 -54.669 1.00 30.12 69 ARG A O 1
ATOM 545 N N . ILE A 1 70 ? 13.696 5.924 -52.519 1.00 29.39 70 ILE A N 1
ATOM 546 C CA . ILE A 1 70 ? 14.351 7.186 -52.832 1.00 29.22 70 ILE A CA 1
ATOM 547 C C . ILE A 1 70 ? 15.820 7.159 -52.441 1.00 31.01 70 ILE A C 1
ATOM 548 O O . ILE A 1 70 ? 16.692 7.507 -53.238 1.00 31.12 70 ILE A O 1
ATOM 553 N N . THR A 1 71 ? 16.094 6.756 -51.205 1.00 30.56 71 THR A N 1
ATOM 554 C CA . THR A 1 71 ? 17.466 6.710 -50.729 1.00 28.74 71 THR A CA 1
ATOM 555 C C . THR A 1 71 ? 17.777 5.405 -50.012 1.00 28.77 71 THR A C 1
ATOM 556 O O . THR A 1 71 ? 16.999 4.929 -49.181 1.00 25.96 71 THR A O 1
ATOM 560 N N . SER A 1 72 ? 18.932 4.840 -50.342 1.00 27.58 72 SER A N 1
ATOM 561 C CA . SER A 1 72 ? 19.383 3.586 -49.760 1.00 28.27 72 SER A CA 1
ATOM 562 C C . SER A 1 72 ? 20.675 3.811 -48.983 1.00 27.81 72 SER A C 1
ATOM 563 O O . SER A 1 72 ? 21.718 4.107 -49.561 1.00 27.88 72 SER A O 1
ATOM 566 N N . LEU A 1 73 ? 20.598 3.682 -47.665 1.00 27.54 73 LEU A N 1
ATOM 567 C CA . LEU A 1 73 ? 21.764 3.867 -46.810 1.00 26.71 73 LEU A CA 1
ATOM 568 C C . LEU A 1 73 ? 21.907 2.663 -45.879 1.00 26.28 73 LEU A C 1
ATOM 569 O O . LEU A 1 73 ? 21.710 2.772 -44.673 1.00 28.17 73 LEU A O 1
ATOM 574 N N . GLY A 1 74 ? 22.237 1.511 -46.454 1.00 25.64 74 GLY A N 1
ATOM 575 C CA . GLY A 1 74 ? 22.411 0.305 -45.660 1.00 23.82 74 GLY A CA 1
ATOM 576 C C . GLY A 1 74 ? 21.131 -0.187 -45.012 1.00 21.64 74 GLY A C 1
ATOM 577 O O . GLY A 1 74 ? 20.135 -0.439 -45.698 1.00 19.03 74 GLY A O 1
ATOM 578 N N . ALA A 1 75 ? 21.163 -0.321 -43.687 1.00 20.04 75 ALA A N 1
ATOM 579 C CA . ALA A 1 75 ? 20.011 -0.785 -42.919 1.00 19.80 75 ALA A CA 1
ATOM 580 C C . ALA A 1 75 ? 18.847 0.190 -42.975 1.00 19.42 75 ALA A C 1
ATOM 581 O O . ALA A 1 75 ? 17.716 -0.156 -42.631 1.00 19.91 75 ALA A O 1
ATOM 583 N N . ILE A 1 76 ? 19.134 1.406 -43.424 1.00 20.40 76 ILE A N 1
ATOM 584 C CA . ILE A 1 76 ? 18.137 2.466 -43.508 1.00 20.13 76 ILE A CA 1
ATOM 585 C C . ILE A 1 76 ? 17.748 2.800 -44.949 1.00 20.89 76 ILE A C 1
ATOM 586 O O . ILE A 1 76 ? 18.610 2.945 -45.823 1.00 20.60 76 ILE A O 1
ATOM 591 N N . GLU A 1 77 ? 16.447 2.930 -45.190 1.00 20.88 77 GLU A N 1
ATOM 592 C CA . GLU A 1 77 ? 15.955 3.289 -46.512 1.00 21.43 77 GLU A CA 1
ATOM 593 C C . GLU A 1 77 ? 14.776 4.244 -46.439 1.00 21.51 77 GLU A C 1
ATOM 594 O O . GLU A 1 77 ? 13.887 4.108 -45.596 1.00 19.79 77 GLU A O 1
ATOM 600 N N . GLN A 1 78 ? 14.783 5.213 -47.342 1.00 21.43 78 GLN A N 1
ATOM 601 C CA . GLN A 1 78 ? 13.727 6.204 -47.432 1.00 22.40 78 GLN A CA 1
ATOM 602 C C . GLN A 1 78 ? 12.929 5.874 -48.692 1.00 23.84 78 GLN A C 1
ATOM 603 O O . GLN A 1 78 ? 13.503 5.719 -49.771 1.00 23.29 78 GLN A O 1
ATOM 609 N N . TRP A 1 79 ? 11.611 5.748 -48.542 1.00 23.81 79 TRP A N 1
ATOM 610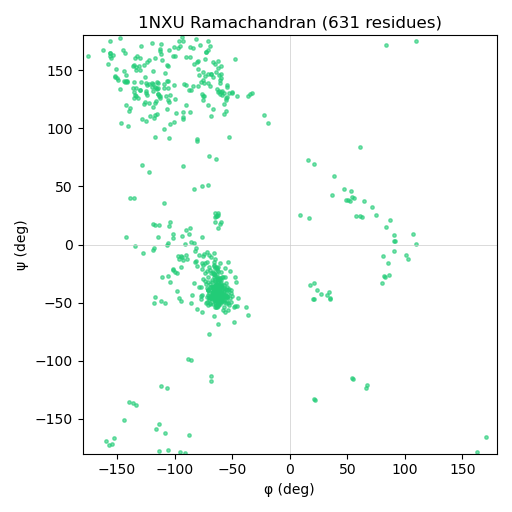 C CA . TRP A 1 79 ? 10.728 5.415 -49.655 1.00 25.71 79 TRP A CA 1
ATOM 611 C C . TRP A 1 79 ? 9.613 6.426 -49.852 1.00 27.50 79 TRP A C 1
ATOM 612 O O . TRP A 1 79 ? 9.247 7.146 -48.922 1.00 27.53 79 TRP A O 1
ATOM 623 N N . ASP A 1 80 ? 9.077 6.468 -51.072 1.00 28.01 80 ASP A N 1
ATOM 624 C CA . ASP A 1 80 ? 7.977 7.372 -51.414 1.00 28.80 80 ASP A CA 1
ATOM 625 C C . ASP A 1 80 ? 6.757 6.512 -51.763 1.00 27.47 80 ASP A C 1
ATOM 626 O O . ASP A 1 80 ? 6.752 5.820 -52.780 1.00 28.12 80 ASP A O 1
ATOM 631 N N . ALA A 1 81 ? 5.723 6.563 -50.927 1.00 26.05 81 ALA A N 1
ATOM 632 C CA . ALA A 1 81 ? 4.517 5.769 -51.153 1.00 25.07 81 ALA A CA 1
ATOM 633 C C . ALA A 1 81 ? 3.767 6.184 -52.414 1.00 25.51 81 ALA A C 1
ATOM 634 O O . ALA A 1 81 ? 2.977 5.410 -52.955 1.00 25.54 81 ALA A O 1
ATOM 636 N N . GLN A 1 82 ? 4.025 7.403 -52.875 1.00 26.11 82 GLN A N 1
ATOM 637 C CA . GLN A 1 82 ? 3.378 7.936 -54.063 1.00 27.52 82 GLN A CA 1
ATOM 638 C C . GLN A 1 82 ? 1.860 7.853 -53.938 1.00 28.30 82 GLN A C 1
ATOM 639 O O . GLN A 1 82 ? 1.147 7.529 -54.892 1.00 27.22 82 GLN A O 1
ATOM 645 N N . ARG A 1 83 ? 1.385 8.160 -52.735 1.00 28.60 83 ARG A N 1
ATOM 646 C CA . ARG A 1 83 ? -0.030 8.148 -52.405 1.00 28.34 83 ARG A CA 1
ATOM 647 C C . ARG A 1 83 ? -0.760 6.887 -52.823 1.00 29.45 83 ARG A C 1
ATOM 648 O O . ARG A 1 83 ? -1.915 6.936 -53.245 1.00 28.85 83 ARG A O 1
ATOM 656 N N . SER A 1 84 ? -0.084 5.751 -52.683 1.00 29.23 84 SER A N 1
ATOM 657 C CA . SER A 1 84 ? -0.673 4.461 -53.024 1.00 28.71 84 SER A CA 1
ATOM 658 C C . SER A 1 84 ? -1.547 3.990 -51.867 1.00 26.99 84 SER A C 1
ATOM 659 O O . SER A 1 84 ? -1.627 4.655 -50.831 1.00 26.96 84 SER A O 1
ATOM 662 N N . ILE A 1 85 ? -2.204 2.847 -52.049 1.00 26.18 85 ILE A N 1
ATOM 663 C CA . ILE A 1 85 ? -3.065 2.279 -51.013 1.00 25.30 85 ILE A CA 1
ATOM 664 C C . ILE A 1 85 ? -2.243 2.072 -49.734 1.00 24.63 85 ILE A C 1
ATOM 665 O O . ILE A 1 85 ? -1.157 1.494 -49.769 1.00 24.84 85 ILE A O 1
ATOM 670 N N . GLY A 1 86 ? -2.775 2.541 -48.610 1.00 22.72 86 GLY A N 1
ATOM 671 C CA . GLY A 1 86 ? -2.067 2.442 -47.343 1.00 22.94 86 GLY A CA 1
ATOM 672 C C . GLY A 1 86 ? -1.706 1.076 -46.783 1.00 22.43 86 GLY A C 1
ATOM 673 O O . GLY A 1 86 ? -0.552 0.848 -46.414 1.00 22.13 86 GLY A O 1
ATOM 674 N N . ASN A 1 87 ? -2.671 0.165 -46.710 1.00 20.94 87 ASN A N 1
ATOM 675 C CA . ASN A 1 87 ? -2.389 -1.145 -46.147 1.00 20.74 87 ASN A CA 1
ATOM 676 C C . ASN A 1 87 ? -1.510 -2.011 -47.045 1.00 20.61 87 ASN A C 1
ATOM 677 O O . ASN A 1 87 ? -0.620 -2.706 -46.560 1.00 19.84 87 ASN A O 1
ATOM 682 N N . LEU A 1 88 ? -1.733 -1.956 -48.353 1.00 20.14 88 LEU A N 1
ATOM 683 C CA . LEU A 1 88 ? -0.919 -2.743 -49.276 1.00 19.84 88 LEU A CA 1
ATOM 684 C C . LEU A 1 88 ? 0.531 -2.270 -49.292 1.00 19.44 88 LEU A C 1
ATOM 685 O O . LEU A 1 88 ? 1.456 -3.075 -49.292 1.00 20.32 88 LEU A O 1
ATOM 690 N N . THR A 1 89 ? 0.731 -0.960 -49.307 1.00 22.36 89 THR A N 1
ATOM 691 C CA . THR A 1 89 ? 2.079 -0.420 -49.326 1.00 21.33 89 THR A CA 1
ATOM 692 C C . THR A 1 89 ? 2.803 -0.682 -48.005 1.00 21.11 89 THR A C 1
ATOM 693 O O . THR A 1 89 ? 3.962 -1.100 -48.003 1.00 17.93 89 THR A O 1
ATOM 697 N N . ALA A 1 90 ? 2.121 -0.456 -46.885 1.00 20.31 90 ALA A N 1
ATOM 698 C CA . ALA A 1 90 ? 2.734 -0.676 -45.573 1.00 20.32 90 ALA A CA 1
ATOM 699 C C . ALA A 1 90 ? 3.210 -2.120 -45.462 1.00 21.34 90 ALA A C 1
ATOM 700 O O . ALA A 1 90 ? 4.338 -2.381 -45.048 1.00 20.40 90 ALA A O 1
ATOM 702 N N . LYS A 1 91 ? 2.348 -3.059 -45.838 1.00 22.41 91 LYS A N 1
ATOM 703 C CA . LYS A 1 91 ? 2.716 -4.464 -45.786 1.00 23.42 91 LYS A CA 1
ATOM 704 C C . LYS A 1 91 ? 4.022 -4.672 -46.550 1.00 23.35 91 LYS A C 1
ATOM 705 O O . LYS A 1 91 ? 4.912 -5.389 -46.098 1.00 21.35 91 LYS A O 1
ATOM 711 N N . LYS A 1 92 ? 4.143 -4.034 -47.708 1.00 23.26 92 LYS A N 1
ATOM 712 C CA . LYS A 1 92 ? 5.360 -4.167 -48.505 1.00 24.00 92 LYS A CA 1
ATOM 713 C C . LYS A 1 92 ? 6.559 -3.463 -47.861 1.00 23.21 92 LYS A C 1
ATOM 714 O O . LYS A 1 92 ? 7.672 -3.984 -47.887 1.00 21.18 92 LYS A O 1
ATOM 736 N N . ASP A 1 95 ? 7.895 -5.440 -45.040 1.00 19.60 95 ASP A N 1
ATOM 737 C CA . ASP A 1 95 ? 8.551 -6.642 -45.546 1.00 19.72 95 ASP A CA 1
ATOM 738 C C . ASP A 1 95 ? 9.964 -6.292 -46.000 1.00 18.44 95 ASP A C 1
ATOM 739 O O . ASP A 1 95 ? 10.866 -7.132 -45.986 1.00 16.95 95 ASP A O 1
ATOM 744 N N . ARG A 1 96 ? 10.148 -5.041 -46.399 1.00 17.20 96 ARG A N 1
ATOM 745 C CA . ARG A 1 96 ? 11.452 -4.573 -46.840 1.00 20.05 96 ARG A CA 1
ATOM 746 C C . ARG A 1 96 ? 12.346 -4.331 -45.621 1.00 20.25 96 ARG A C 1
ATOM 747 O O . ARG A 1 96 ? 13.552 -4.589 -45.659 1.00 21.61 96 ARG A O 1
ATOM 755 N N . ALA A 1 97 ? 11.749 -3.837 -44.541 1.00 20.69 97 ALA A N 1
ATOM 756 C CA . ALA A 1 97 ? 12.492 -3.587 -43.312 1.00 19.83 97 ALA A CA 1
ATOM 757 C C . ALA A 1 97 ? 13.001 -4.924 -42.786 1.00 20.70 97 ALA A C 1
ATOM 758 O O . ALA A 1 97 ? 14.106 -5.014 -42.242 1.00 19.83 97 ALA A O 1
ATOM 760 N N . ILE A 1 98 ? 12.185 -5.960 -42.970 1.00 20.99 98 ILE A N 1
ATOM 761 C CA . ILE A 1 98 ? 12.511 -7.317 -42.546 1.00 20.67 98 ILE A CA 1
ATOM 762 C C . ILE A 1 98 ? 13.688 -7.835 -43.376 1.00 20.91 98 ILE A C 1
ATOM 763 O O . ILE A 1 98 ? 14.625 -8.416 -42.836 1.00 21.00 98 ILE A O 1
ATOM 768 N N . GLU A 1 99 ? 13.637 -7.605 -44.686 1.00 21.83 99 GLU A N 1
ATOM 769 C CA . GLU A 1 99 ? 14.704 -8.028 -45.588 1.00 23.97 99 GLU A CA 1
ATOM 770 C C . GLU A 1 99 ? 16.016 -7.378 -45.172 1.00 22.87 99 GLU A C 1
ATOM 771 O O . GLU A 1 99 ? 17.063 -8.022 -45.152 1.00 24.49 99 GLU A O 1
ATOM 777 N N . LEU A 1 100 ? 15.948 -6.091 -44.847 1.00 22.72 100 LEU A N 1
ATOM 778 C CA . LEU A 1 100 ? 17.121 -5.334 -44.418 1.00 21.29 100 LEU A CA 1
ATOM 779 C C . LEU A 1 100 ? 17.639 -5.892 -43.097 1.00 21.13 100 LEU A C 1
ATOM 780 O O . LEU A 1 100 ? 18.846 -6.030 -42.905 1.00 19.46 100 LEU A O 1
ATOM 785 N N . ALA A 1 101 ? 16.719 -6.217 -42.192 1.00 21.22 101 ALA A N 1
ATOM 786 C CA . ALA A 1 101 ? 17.087 -6.770 -40.892 1.00 20.09 101 ALA A CA 1
ATOM 787 C C . ALA A 1 101 ? 17.795 -8.109 -41.066 1.00 20.37 101 ALA A C 1
ATOM 788 O O . ALA A 1 101 ? 18.754 -8.411 -40.353 1.00 19.08 101 ALA A O 1
ATOM 790 N N . ALA A 1 102 ? 17.319 -8.914 -42.012 1.00 20.43 102 ALA A N 1
ATOM 791 C CA . ALA A 1 102 ? 17.932 -10.210 -42.262 1.00 23.65 102 ALA A CA 1
ATOM 792 C C . ALA A 1 102 ? 19.410 -10.059 -42.619 1.00 24.15 102 ALA A C 1
ATOM 793 O O . ALA A 1 102 ? 20.208 -10.958 -42.368 1.00 23.70 102 ALA A O 1
ATOM 795 N N . ASP A 1 103 ? 19.785 -8.924 -43.196 1.00 26.36 103 ASP A N 1
ATOM 796 C CA . ASP A 1 103 ? 21.181 -8.725 -43.562 1.00 28.31 103 ASP A CA 1
ATOM 797 C C . ASP A 1 103 ? 21.957 -7.799 -42.640 1.00 26.65 103 ASP A C 1
ATOM 798 O O . ASP A 1 103 ? 23.152 -7.991 -42.441 1.00 26.25 103 ASP A O 1
ATOM 803 N N . HIS A 1 104 ? 21.283 -6.802 -42.072 1.00 25.61 104 HIS A N 1
ATOM 804 C CA . HIS A 1 104 ? 21.951 -5.845 -41.192 1.00 23.78 104 HIS A CA 1
ATOM 805 C C . HIS A 1 104 ? 21.628 -6.013 -39.709 1.00 23.66 104 HIS A C 1
ATOM 806 O O . HIS A 1 104 ? 22.140 -5.270 -38.868 1.00 24.81 104 HIS A O 1
ATOM 813 N N . GLY A 1 105 ? 20.785 -6.990 -39.391 1.00 23.09 105 GLY A N 1
ATOM 814 C CA . GLY A 1 105 ? 20.412 -7.225 -38.006 1.00 21.60 105 GLY A CA 1
ATOM 815 C C . GLY A 1 105 ? 19.238 -6.350 -37.632 1.00 22.05 105 GLY A C 1
ATOM 816 O O . GLY A 1 105 ? 18.448 -6.664 -36.743 1.00 21.87 105 GLY A O 1
ATOM 817 N N . ILE A 1 106 ? 19.125 -5.231 -38.327 1.00 21.25 106 ILE A N 1
ATOM 818 C CA . ILE A 1 106 ? 18.037 -4.310 -38.078 1.00 21.25 106 ILE A CA 1
ATOM 819 C C . ILE A 1 106 ? 17.739 -3.565 -39.366 1.00 21.31 106 ILE A C 1
ATOM 820 O O . ILE A 1 106 ? 18.647 -3.268 -40.147 1.00 23.31 106 ILE A O 1
ATOM 825 N N . GLY A 1 107 ? 16.460 -3.289 -39.588 1.00 18.84 107 GLY A N 1
ATOM 826 C CA . GLY A 1 107 ? 16.045 -2.581 -40.780 1.00 18.69 107 GLY A CA 1
ATOM 827 C C . GLY A 1 107 ? 15.032 -1.501 -40.457 1.00 18.87 107 GLY A C 1
ATOM 828 O O . GLY A 1 107 ? 14.137 -1.681 -39.626 1.00 16.92 107 GLY A O 1
ATOM 829 N N . LEU A 1 108 ? 15.177 -0.366 -41.122 1.00 17.48 108 LEU A N 1
ATOM 830 C CA . LEU A 1 108 ? 14.274 0.743 -40.909 1.00 16.90 108 LEU A CA 1
ATOM 831 C C . LEU A 1 108 ? 13.873 1.323 -42.248 1.00 16.05 108 LEU A C 1
ATOM 832 O O . LEU A 1 108 ? 14.723 1.677 -43.062 1.00 18.58 108 LEU A O 1
ATOM 837 N N . VAL A 1 109 ? 12.570 1.413 -42.467 1.00 14.94 109 VAL A N 1
ATOM 838 C CA . VAL A 1 109 ? 12.033 1.972 -43.693 1.00 14.81 109 VAL A CA 1
ATOM 839 C C . VAL A 1 109 ? 11.231 3.208 -43.344 1.00 15.74 109 VAL A C 1
ATOM 840 O O . VAL A 1 109 ? 10.282 3.138 -42.562 1.00 14.82 109 VAL A O 1
ATOM 844 N N . ALA A 1 110 ? 11.627 4.338 -43.917 1.00 14.57 110 ALA A N 1
ATOM 845 C CA . ALA A 1 110 ? 10.937 5.602 -43.696 1.00 16.89 110 ALA A CA 1
ATOM 846 C C . ALA A 1 110 ? 10.164 5.929 -44.973 1.00 19.55 110 ALA A C 1
ATOM 847 O O . ALA A 1 110 ? 10.759 6.147 -46.035 1.00 20.08 110 ALA A O 1
ATOM 849 N N . LEU A 1 111 ? 8.838 5.966 -44.854 1.00 19.47 111 LEU A N 1
ATOM 850 C CA . LEU A 1 111 ? 7.942 6.206 -45.984 1.00 19.37 111 LEU A CA 1
ATOM 851 C C . LEU A 1 111 ? 7.194 7.528 -45.927 1.00 20.73 111 LEU A C 1
ATOM 852 O O . LEU A 1 111 ? 6.553 7.850 -44.924 1.00 17.32 111 LEU A O 1
ATOM 857 N N . ARG A 1 112 ? 7.273 8.295 -47.009 1.00 19.42 112 ARG A N 1
ATOM 858 C CA . ARG A 1 112 ? 6.544 9.549 -47.067 1.00 22.44 112 ARG A CA 1
ATOM 859 C C . ARG A 1 112 ? 5.427 9.444 -48.099 1.00 21.49 112 ARG A C 1
ATOM 860 O O . ARG A 1 112 ? 5.325 8.444 -48.811 1.00 21.35 112 ARG A O 1
ATOM 868 N N . ASN A 1 113 ? 4.579 10.469 -48.149 1.00 23.29 113 ASN A N 1
ATOM 869 C CA . ASN A 1 113 ? 3.458 10.531 -49.089 1.00 22.92 113 ASN A CA 1
ATOM 870 C C . ASN A 1 113 ? 2.591 9.279 -49.083 1.00 22.59 113 ASN A C 1
ATOM 871 O O . ASN A 1 113 ? 2.115 8.833 -50.126 1.00 21.60 113 ASN A O 1
ATOM 876 N N . ALA A 1 114 ? 2.374 8.711 -47.904 1.00 22.03 114 ALA A N 1
ATOM 877 C CA . ALA A 1 114 ? 1.567 7.503 -47.806 1.00 20.88 114 ALA A CA 1
ATOM 878 C C . ALA A 1 114 ? 0.111 7.774 -47.459 1.00 18.27 114 ALA A C 1
ATOM 879 O O . ALA A 1 114 ? -0.283 8.912 -47.222 1.00 18.49 114 ALA A O 1
ATOM 881 N N . ASN A 1 115 ? -0.686 6.712 -47.451 1.00 19.99 115 ASN A N 1
ATOM 882 C CA . ASN A 1 115 ? -2.091 6.808 -47.089 1.00 20.06 115 ASN A CA 1
ATOM 883 C C . ASN A 1 115 ? -2.295 5.970 -45.829 1.00 20.79 115 ASN A C 1
ATOM 884 O O . ASN A 1 115 ? -1.468 5.118 -45.509 1.00 21.42 115 ASN A O 1
ATOM 889 N N . HIS A 1 116 ? -3.386 6.223 -45.114 1.00 21.02 116 HIS A N 1
ATOM 890 C CA . HIS A 1 116 ? -3.681 5.514 -43.874 1.00 20.23 116 HIS A CA 1
ATOM 891 C C . HIS A 1 116 ? -3.476 4.013 -44.038 1.00 19.58 116 HIS A C 1
ATOM 892 O O . HIS A 1 116 ? -4.020 3.400 -44.959 1.00 18.64 116 HIS A O 1
ATOM 899 N N . TRP A 1 117 ? -2.692 3.426 -43.136 1.00 18.41 117 TRP A N 1
ATOM 900 C CA . TRP A 1 117 ? -2.382 1.998 -43.195 1.00 17.42 117 TRP A CA 1
ATOM 901 C C . TRP A 1 117 ? -3.402 1.070 -42.535 1.00 16.63 117 TRP A C 1
ATOM 902 O O . TRP A 1 117 ? -3.159 -0.134 -42.401 1.00 17.36 117 TRP A O 1
ATOM 921 N N . ARG A 1 119 ? -4.674 -0.898 -40.082 1.00 15.01 119 ARG A N 1
ATOM 922 C CA . ARG A 1 119 ? -4.218 -1.514 -38.838 1.00 16.28 119 ARG A CA 1
ATOM 923 C C . ARG A 1 119 ? -2.700 -1.606 -38.750 1.00 15.05 119 ARG A C 1
ATOM 924 O O . ARG A 1 119 ? -2.082 -2.458 -39.393 1.00 13.21 119 ARG A O 1
ATOM 932 N N . GLY A 1 120 ? -2.101 -0.734 -37.948 1.00 14.37 120 GLY A N 1
ATOM 933 C CA . GLY A 1 120 ? -0.657 -0.769 -37.787 1.00 14.57 120 GLY A CA 1
ATOM 934 C C . GLY A 1 120 ? -0.186 -2.134 -37.308 1.00 15.44 120 GLY A C 1
ATOM 935 O O . GLY A 1 120 ? 0.872 -2.621 -37.713 1.00 14.59 120 GLY A O 1
ATOM 936 N N . GLY A 1 121 ? -0.976 -2.756 -36.438 1.00 15.13 121 GLY A N 1
ATOM 937 C CA . GLY A 1 121 ? -0.630 -4.071 -35.920 1.00 15.83 121 GLY A CA 1
ATOM 938 C C . GLY A 1 121 ? -0.411 -5.153 -36.969 1.00 15.41 121 GLY A C 1
ATOM 939 O O . GLY A 1 121 ? 0.221 -6.179 -36.697 1.00 15.20 121 GLY A O 1
ATOM 940 N N . SER A 1 122 ? -0.937 -4.937 -38.169 1.00 14.75 122 SER A N 1
ATOM 941 C CA . SER A 1 122 ? -0.785 -5.904 -39.252 1.00 14.30 122 SER A CA 1
ATOM 942 C C . SER A 1 122 ? 0.692 -6.094 -39.576 1.00 15.89 122 SER A C 1
ATOM 943 O O . SER A 1 122 ? 1.151 -7.212 -39.816 1.00 15.25 122 SER A O 1
ATOM 946 N N . TYR A 1 123 ? 1.424 -4.984 -39.568 1.00 14.58 123 TYR A N 1
ATOM 947 C CA . TYR A 1 123 ? 2.842 -4.967 -39.903 1.00 16.79 123 TYR A CA 1
ATOM 948 C C . TYR A 1 123 ? 3.718 -5.452 -38.750 1.00 15.86 123 TYR A C 1
ATOM 949 O O . TYR A 1 123 ? 4.727 -6.128 -38.967 1.00 14.81 123 TYR A O 1
ATOM 958 N N . GLY A 1 124 ? 3.333 -5.121 -37.522 1.00 17.29 124 GLY A N 1
ATOM 959 C CA . GLY A 1 124 ? 4.099 -5.594 -36.384 1.00 17.22 124 GLY A CA 1
ATOM 960 C C . GLY A 1 124 ? 3.953 -7.108 -36.360 1.00 17.95 124 GLY A C 1
ATOM 961 O O . GLY A 1 124 ? 4.919 -7.858 -36.177 1.00 16.46 124 GLY A O 1
ATOM 962 N N . TRP A 1 125 ? 2.724 -7.558 -36.574 1.00 18.45 125 TRP A N 1
ATOM 963 C CA . TRP A 1 125 ? 2.420 -8.984 -36.573 1.00 19.20 125 TRP A CA 1
ATOM 964 C C . TRP A 1 125 ? 3.192 -9.778 -37.634 1.00 18.20 125 TRP A C 1
ATOM 965 O O . TRP A 1 125 ? 3.759 -10.831 -37.334 1.00 17.39 125 TRP A O 1
ATOM 976 N N . GLN A 1 126 ? 3.223 -9.271 -38.865 1.00 19.12 126 GLN A N 1
ATOM 977 C CA . GLN A 1 126 ? 3.910 -9.962 -39.944 1.00 18.86 126 GLN A CA 1
ATOM 978 C C . GLN A 1 126 ? 5.401 -10.084 -39.652 1.00 20.53 126 GLN A C 1
ATOM 979 O O . GLN A 1 126 ? 6.055 -11.041 -40.084 1.00 18.55 126 GLN A O 1
ATOM 985 N N . ALA A 1 127 ? 5.935 -9.114 -38.912 1.00 20.12 127 ALA A N 1
ATOM 986 C CA . ALA A 1 127 ? 7.343 -9.121 -38.525 1.00 18.01 127 ALA A CA 1
ATOM 987 C C . ALA A 1 127 ? 7.561 -10.244 -37.515 1.00 16.68 127 ALA A C 1
ATOM 988 O O . ALA A 1 127 ? 8.463 -11.064 -37.677 1.00 16.59 127 ALA A O 1
ATOM 990 N N . ALA A 1 128 ? 6.723 -10.271 -36.477 1.00 14.93 128 ALA A N 1
ATOM 991 C CA . ALA A 1 128 ? 6.794 -11.284 -35.426 1.00 14.92 128 ALA A CA 1
ATOM 992 C C . ALA A 1 128 ? 6.587 -12.695 -35.982 1.00 17.89 128 ALA A C 1
ATOM 993 O O . ALA A 1 128 ? 7.179 -13.657 -35.491 1.00 14.28 128 ALA A O 1
ATOM 995 N N . GLU A 1 129 ? 5.741 -12.818 -37.002 1.00 19.68 129 GLU A N 1
ATOM 996 C CA . GLU A 1 129 ? 5.494 -14.117 -37.617 1.00 22.51 129 GLU A CA 1
ATOM 997 C C . GLU A 1 129 ? 6.784 -14.652 -38.227 1.00 22.32 129 GLU A C 1
ATOM 998 O O . GLU A 1 129 ? 7.000 -15.860 -38.257 1.00 21.38 129 GLU A O 1
ATOM 1004 N N . LYS A 1 130 ? 7.634 -13.745 -38.702 1.00 21.92 130 LYS A N 1
ATOM 1005 C CA . LYS A 1 130 ? 8.898 -14.114 -39.320 1.00 22.90 130 LYS A CA 1
ATOM 1006 C C . LYS A 1 130 ? 10.009 -14.304 -38.300 1.00 23.36 130 LYS A C 1
ATOM 1007 O O . LYS A 1 130 ? 11.151 -14.573 -38.674 1.00 24.45 130 LYS A O 1
ATOM 1013 N N . GLY A 1 131 ? 9.683 -14.152 -37.016 1.00 21.90 131 GLY A N 1
ATOM 1014 C CA . GLY A 1 131 ? 10.677 -14.322 -35.972 1.00 18.93 131 GLY A CA 1
ATOM 1015 C C . GLY A 1 131 ? 11.386 -13.039 -35.577 1.00 18.89 131 GLY A C 1
ATOM 1016 O O . GLY A 1 131 ? 12.281 -13.063 -34.737 1.00 16.77 131 GLY A O 1
ATOM 1017 N N . TYR A 1 132 ? 10.990 -11.918 -36.174 1.00 18.42 132 TYR A N 1
ATOM 1018 C CA . TYR A 1 132 ? 11.611 -10.629 -35.869 1.00 16.99 132 TYR A CA 1
ATOM 1019 C C . TYR A 1 132 ? 10.782 -9.807 -34.887 1.00 16.17 132 TYR A C 1
ATOM 1020 O O . TYR A 1 132 ? 9.601 -10.072 -34.678 1.00 15.77 132 TYR A O 1
ATOM 1029 N N . ILE A 1 133 ? 11.415 -8.819 -34.268 1.00 16.92 133 ILE A N 1
ATOM 1030 C CA . ILE A 1 133 ? 10.701 -7.919 -33.383 1.00 14.43 133 ILE A CA 1
ATOM 1031 C C . ILE A 1 133 ? 10.215 -6.847 -34.354 1.00 13.92 133 ILE A C 1
ATOM 1032 O O . ILE A 1 133 ? 10.979 -6.367 -35.200 1.00 12.57 133 ILE A O 1
ATOM 1037 N N . GLY A 1 134 ? 8.945 -6.483 -34.246 1.00 9.90 134 GLY A N 1
ATOM 1038 C CA . GLY A 1 134 ? 8.412 -5.479 -35.143 1.00 13.20 134 GLY A CA 1
ATOM 1039 C C . GLY A 1 134 ? 7.989 -4.191 -34.469 1.00 13.36 134 GLY A C 1
ATOM 1040 O O . GLY A 1 134 ? 7.248 -4.211 -33.487 1.00 12.72 134 GLY A O 1
ATOM 1041 N N . ILE A 1 135 ? 8.456 -3.067 -35.000 1.00 12.12 135 ILE A N 1
ATOM 1042 C CA . ILE A 1 135 ? 8.109 -1.763 -34.454 1.00 12.09 135 ILE A CA 1
ATOM 1043 C C . ILE A 1 135 ? 7.719 -0.816 -35.582 1.00 13.13 135 ILE A C 1
ATOM 1044 O O . ILE A 1 135 ? 8.436 -0.677 -36.570 1.00 14.89 135 ILE A O 1
ATOM 1049 N N . CYS A 1 136 ? 6.563 -0.187 -35.456 1.00 9.39 136 CYS A N 1
ATOM 1050 C CA . CYS A 1 136 ? 6.143 0.760 -36.473 1.00 11.47 136 CYS A CA 1
ATOM 1051 C C . CYS A 1 136 ? 5.165 1.773 -35.895 1.00 12.22 136 CYS A C 1
ATOM 1052 O O . CYS A 1 136 ? 4.571 1.558 -34.837 1.00 14.47 136 CYS A O 1
ATOM 1055 N N . TRP A 1 137 ? 5.035 2.893 -36.591 1.00 13.56 137 TRP A N 1
ATOM 1056 C CA . TRP A 1 137 ? 4.130 3.953 -36.202 1.00 12.17 137 TRP A CA 1
ATOM 1057 C C . TRP A 1 137 ? 3.920 4.833 -37.426 1.00 14.12 137 TRP A C 1
ATOM 1058 O O . TRP A 1 137 ? 4.646 4.721 -38.417 1.00 13.24 137 TRP A O 1
ATOM 1069 N N . THR A 1 138 ? 2.925 5.703 -37.349 1.00 13.94 138 THR A N 1
ATOM 1070 C CA . THR A 1 138 ? 2.561 6.577 -38.451 1.00 12.33 138 THR A CA 1
ATOM 1071 C C . THR A 1 138 ? 2.119 7.901 -37.840 1.00 11.74 138 THR A C 1
ATOM 1072 O O . THR A 1 138 ? 1.958 7.987 -36.626 1.00 12.52 138 THR A O 1
ATOM 1076 N N . ASN A 1 139 ? 1.975 8.941 -38.654 1.00 12.41 139 ASN A N 1
ATOM 1077 C CA . ASN A 1 139 ? 1.457 10.201 -38.140 1.00 13.57 139 ASN A CA 1
ATOM 1078 C C . ASN A 1 139 ? 0.117 10.323 -38.852 1.00 15.06 139 ASN A C 1
ATOM 1079 O O . ASN A 1 139 ? -0.267 9.415 -39.593 1.00 13.66 139 ASN A O 1
ATOM 1084 N N . SER A 1 140 ? -0.599 11.414 -38.629 1.00 15.59 140 SER A N 1
ATOM 1085 C CA . SER A 1 140 ? -1.909 11.588 -39.247 1.00 17.16 140 SER A CA 1
ATOM 1086 C C . SER A 1 140 ? -2.268 13.060 -39.327 1.00 16.22 140 SER A C 1
ATOM 1087 O O . SER A 1 140 ? -1.451 13.912 -39.015 1.00 18.64 140 SER A O 1
ATOM 1090 N N . ILE A 1 141 ? -3.497 13.362 -39.727 1.00 17.87 141 ILE A N 1
ATOM 1091 C CA . ILE A 1 141 ? -3.918 14.752 -39.801 1.00 19.68 141 ILE A CA 1
ATOM 1092 C C . ILE A 1 141 ? -4.257 15.166 -38.364 1.00 20.41 141 ILE A C 1
ATOM 1093 O O . ILE A 1 141 ? -4.511 14.310 -37.520 1.00 20.59 141 ILE A O 1
ATOM 1098 N N . ALA A 1 142 ? -4.230 16.463 -38.075 1.00 19.89 142 ALA A N 1
ATOM 1099 C CA . ALA A 1 142 ? -4.525 16.927 -36.725 1.00 20.13 142 ALA A CA 1
ATOM 1100 C C . ALA A 1 142 ? -5.908 16.445 -36.286 1.00 20.48 142 ALA A C 1
ATOM 1101 O O . ALA A 1 142 ? -6.924 16.860 -36.840 1.00 19.61 142 ALA A O 1
ATOM 1103 N N . VAL A 1 143 ? -5.931 15.554 -35.297 1.00 18.73 143 VAL A N 1
ATOM 1104 C CA . VAL A 1 143 ? -7.175 15.013 -34.767 1.00 18.08 143 VAL A CA 1
ATOM 1105 C C . VAL A 1 143 ? -7.142 14.993 -33.238 1.00 18.07 143 VAL A C 1
ATOM 1106 O O . VAL A 1 143 ? -8.118 14.600 -32.602 1.00 17.51 143 VAL A O 1
ATOM 1118 N N . PRO A 1 145 ? -5.829 17.394 -29.701 1.00 19.05 145 PRO A N 1
ATOM 1119 C CA . PRO A 1 145 ? -5.260 18.646 -29.209 1.00 20.05 145 PRO A CA 1
ATOM 1120 C C . PRO A 1 145 ? -4.104 18.324 -28.261 1.00 19.86 145 PRO A C 1
ATOM 1121 O O . PRO A 1 145 ? -4.227 17.459 -27.391 1.00 19.12 145 PRO A O 1
ATOM 1125 N N . PRO A 1 146 ? -2.952 18.995 -28.436 1.00 18.18 146 PRO A N 1
ATOM 1126 C CA . PRO A 1 146 ? -1.816 18.730 -27.550 1.00 16.91 146 PRO A CA 1
ATOM 1127 C C . PRO A 1 146 ? -2.243 19.049 -26.121 1.00 17.54 146 PRO A C 1
ATOM 1128 O O . PRO A 1 146 ? -3.149 19.856 -25.919 1.00 18.31 146 PRO A O 1
ATOM 1132 N N . TRP A 1 147 ? -1.618 18.413 -25.137 1.00 16.38 147 TRP A N 1
ATOM 1133 C CA . TRP A 1 147 ? -1.978 18.652 -23.745 1.00 16.74 147 TRP A CA 1
ATOM 1134 C C . TRP A 1 147 ? -1.911 20.146 -23.418 1.00 18.70 147 TRP A C 1
ATOM 1135 O O . TRP A 1 147 ? -0.896 20.803 -23.660 1.00 16.30 147 TRP A O 1
ATOM 1146 N N . GLY A 1 148 ? -3.004 20.676 -22.875 1.00 18.23 148 GLY A N 1
ATOM 1147 C CA . GLY A 1 148 ? -3.063 22.089 -22.550 1.00 18.23 148 GLY A CA 1
ATOM 1148 C C . GLY A 1 148 ? -3.873 22.875 -23.570 1.00 18.06 148 GLY A C 1
ATOM 1149 O O . GLY A 1 148 ? -4.219 24.031 -23.328 1.00 20.40 148 GLY A O 1
ATOM 1150 N N . ALA A 1 149 ? -4.183 22.251 -24.705 1.00 17.81 149 ALA A N 1
ATOM 1151 C CA . ALA A 1 149 ? -4.951 22.900 -25.775 1.00 18.85 149 ALA A CA 1
ATOM 1152 C C . ALA A 1 149 ? -6.354 22.318 -25.970 1.00 19.52 149 ALA A C 1
ATOM 1153 O O . ALA A 1 149 ? -6.657 21.229 -25.484 1.00 20.69 149 ALA A O 1
ATOM 1155 N N . LYS A 1 150 ? -7.209 23.057 -26.679 1.00 19.59 150 LYS A N 1
ATOM 1156 C CA . LYS A 1 150 ? -8.570 22.606 -26.958 1.00 21.60 150 LYS A CA 1
ATOM 1157 C C . LYS A 1 150 ? -8.765 22.462 -28.465 1.00 21.00 150 LYS A C 1
ATOM 1158 O O . LYS A 1 150 ? -9.830 22.050 -28.925 1.00 22.06 150 LYS A O 1
ATOM 1164 N N . GLU A 1 151 ? -7.734 22.818 -29.224 1.00 19.69 151 GLU A N 1
ATOM 1165 C CA . GLU A 1 151 ? -7.760 22.729 -30.683 1.00 19.94 151 GLU A CA 1
ATOM 1166 C C . GLU A 1 151 ? -6.821 21.597 -31.123 1.00 20.16 151 GLU A C 1
ATOM 1167 O O . GLU A 1 151 ? -5.731 21.442 -30.571 1.00 21.64 151 GLU A O 1
ATOM 1173 N N . CYS A 1 152 ? -7.253 20.807 -32.105 1.00 19.23 152 CYS A N 1
ATOM 1174 C CA . CYS A 1 152 ? -6.456 19.692 -32.610 1.00 18.81 152 CYS A CA 1
ATOM 1175 C C . CYS A 1 152 ? -5.257 20.167 -33.409 1.00 17.55 152 CYS A C 1
ATOM 1176 O O . CYS A 1 152 ? -5.419 20.835 -34.425 1.00 17.70 152 CYS A O 1
ATOM 1179 N N . ARG A 1 153 ? -4.059 19.805 -32.957 1.00 17.15 153 ARG A N 1
ATOM 1180 C CA . ARG A 1 153 ? -2.816 20.183 -33.634 1.00 18.01 153 ARG A CA 1
ATOM 1181 C C . ARG A 1 153 ? -1.817 19.028 -33.566 1.00 19.34 153 ARG A C 1
ATOM 1182 O O . ARG A 1 153 ? -0.661 19.162 -33.976 1.00 17.66 153 ARG A O 1
ATOM 1190 N N . ILE A 1 154 ? -2.285 17.893 -33.050 1.00 16.88 154 ILE A N 1
ATOM 1191 C CA . ILE A 1 154 ? -1.471 16.691 -32.890 1.00 19.14 154 ILE A CA 1
ATOM 1192 C C . ILE A 1 154 ? -2.200 15.481 -33.483 1.00 17.22 154 ILE A C 1
ATOM 1193 O O . ILE A 1 154 ? -3.416 15.514 -33.671 1.00 18.72 154 ILE A O 1
ATOM 1198 N N . GLY A 1 155 ? -1.458 14.416 -33.773 1.00 16.57 155 GLY A N 1
ATOM 1199 C CA . GLY A 1 155 ? -2.062 13.225 -34.350 1.00 16.30 155 GLY A CA 1
ATOM 1200 C C . GLY A 1 155 ? -2.221 12.058 -33.392 1.00 15.85 155 GLY A C 1
ATOM 1201 O O . GLY A 1 155 ? -1.660 12.071 -32.296 1.00 16.77 155 GLY A O 1
ATOM 1202 N N . THR A 1 156 ? -2.993 11.053 -33.801 1.00 15.92 156 THR A N 1
ATOM 1203 C CA . THR A 1 156 ? -3.215 9.875 -32.968 1.00 16.08 156 THR A CA 1
ATOM 1204 C C . THR A 1 156 ? -1.981 8.987 -33.013 1.00 14.38 156 THR A C 1
ATOM 1205 O O . THR A 1 156 ? -1.769 8.162 -32.134 1.00 14.68 156 THR A O 1
ATOM 1209 N N . ASN A 1 157 ? -1.182 9.180 -34.059 1.00 15.72 157 ASN A N 1
ATOM 1210 C CA . ASN A 1 157 ? 0.081 8.476 -34.293 1.00 14.86 157 ASN A CA 1
ATOM 1211 C C . ASN A 1 157 ? 0.274 7.141 -33.573 1.00 14.30 157 ASN A C 1
ATOM 1212 O O . ASN A 1 157 ? 1.121 7.028 -32.692 1.00 14.90 157 ASN A O 1
ATOM 1217 N N . PRO A 1 158 ? -0.491 6.104 -33.962 1.00 14.46 158 PRO A N 1
ATOM 1218 C CA . PRO A 1 158 ? -0.421 4.762 -33.368 1.00 14.62 158 PRO A CA 1
ATOM 1219 C C . PRO A 1 158 ? 0.985 4.175 -33.390 1.00 14.12 158 PRO A C 1
ATOM 1220 O O . PRO A 1 158 ? 1.693 4.243 -34.397 1.00 13.65 158 PRO A O 1
ATOM 1224 N N . LEU A 1 159 ? 1.365 3.587 -32.265 1.00 12.45 159 LEU A N 1
ATOM 1225 C CA . LEU A 1 159 ? 2.665 2.974 -32.107 1.00 13.50 159 LEU A CA 1
ATOM 1226 C C . LEU A 1 159 ? 2.455 1.477 -31.924 1.00 14.18 159 LEU A C 1
ATOM 1227 O O . LEU A 1 159 ? 1.644 1.051 -31.101 1.00 14.18 159 LEU A O 1
ATOM 1232 N N . ILE A 1 160 ? 3.181 0.684 -32.705 1.00 14.18 160 ILE A N 1
ATOM 1233 C CA . ILE A 1 160 ? 3.074 -0.772 -32.643 1.00 12.34 160 ILE A CA 1
ATOM 1234 C C . ILE A 1 160 ? 4.413 -1.406 -32.274 1.00 13.95 160 ILE A C 1
ATOM 1235 O O . ILE A 1 160 ? 5.463 -1.023 -32.803 1.00 12.65 160 ILE A O 1
ATOM 1240 N N . VAL A 1 161 ? 4.363 -2.374 -31.359 1.00 12.49 161 VAL A N 1
ATOM 1241 C CA . VAL A 1 161 ? 5.541 -3.120 -30.924 1.00 10.60 161 VAL A CA 1
ATOM 1242 C C . VAL A 1 161 ? 5.073 -4.572 -30.812 1.00 9.99 161 VAL A C 1
ATOM 1243 O O . VAL A 1 161 ? 4.171 -4.888 -30.029 1.00 8.65 161 VAL A O 1
ATOM 1247 N N . ALA A 1 162 ? 5.670 -5.443 -31.620 1.00 9.17 162 ALA A N 1
ATOM 1248 C CA . ALA A 1 162 ? 5.301 -6.858 -31.649 1.00 11.64 162 ALA A CA 1
ATOM 1249 C C . ALA A 1 162 ? 6.485 -7.764 -31.356 1.00 13.96 162 ALA A C 1
ATOM 1250 O O . ALA A 1 162 ? 7.580 -7.549 -31.870 1.00 14.12 162 ALA A O 1
ATOM 1252 N N . ILE A 1 163 ? 6.246 -8.798 -30.550 1.00 15.04 163 ILE A N 1
ATOM 1253 C CA . ILE A 1 163 ? 7.290 -9.743 -30.149 1.00 14.63 163 ILE A CA 1
ATOM 1254 C C . ILE A 1 163 ? 7.033 -11.167 -30.671 1.00 15.61 163 ILE A C 1
ATOM 1255 O O . ILE A 1 163 ? 5.911 -11.679 -30.562 1.00 16.77 163 ILE A O 1
ATOM 1260 N N . PRO A 1 164 ? 8.067 -11.822 -31.237 1.00 15.08 164 PRO A N 1
ATOM 1261 C CA . PRO A 1 164 ? 7.951 -13.184 -31.771 1.00 15.46 164 PRO A CA 1
ATOM 1262 C C . PRO A 1 164 ? 7.800 -14.251 -30.693 1.00 18.62 164 PRO A C 1
ATOM 1263 O O . PRO A 1 164 ? 8.519 -15.250 -30.684 1.00 18.31 164 PRO A O 1
ATOM 1267 N N . SER A 1 165 ? 6.853 -14.026 -29.789 1.00 17.35 165 SER A N 1
ATOM 1268 C CA . SER A 1 165 ? 6.575 -14.958 -28.711 1.00 18.45 165 SER A CA 1
ATOM 1269 C C . SER A 1 165 ? 5.458 -15.905 -29.135 1.00 18.16 165 SER A C 1
ATOM 1270 O O . SER A 1 165 ? 4.918 -15.790 -30.233 1.00 18.28 165 SER A O 1
ATOM 1273 N N . THR A 1 166 ? 5.106 -16.836 -28.253 1.00 18.86 166 THR A N 1
ATOM 1274 C CA . THR A 1 166 ? 4.034 -17.782 -28.539 1.00 21.82 166 THR A CA 1
ATOM 1275 C C . THR A 1 166 ? 3.015 -17.797 -27.403 1.00 19.61 166 THR A C 1
ATOM 1276 O O . THR A 1 166 ? 3.309 -18.269 -26.312 1.00 19.14 166 THR A O 1
ATOM 1280 N N . PRO A 1 167 ? 1.817 -17.237 -27.630 1.00 18.38 167 PRO A N 1
ATOM 1281 C CA . PRO A 1 167 ? 1.338 -16.594 -28.855 1.00 18.01 167 PRO A CA 1
ATOM 1282 C C . PRO A 1 167 ? 2.104 -15.285 -29.037 1.00 16.25 167 PRO A C 1
ATOM 1283 O O . PRO A 1 167 ? 2.826 -14.859 -28.135 1.00 15.38 167 PRO A O 1
ATOM 1287 N N . ILE A 1 168 ? 1.939 -14.647 -30.191 1.00 15.98 168 ILE A N 1
ATOM 1288 C CA . ILE A 1 168 ? 2.604 -13.378 -30.469 1.00 14.17 168 ILE A CA 1
ATOM 1289 C C . ILE A 1 168 ? 2.094 -12.327 -29.476 1.00 15.93 168 ILE A C 1
ATOM 1290 O O . ILE A 1 168 ? 0.890 -12.241 -29.216 1.00 17.90 168 ILE A O 1
ATOM 1295 N N . THR A 1 169 ? 3.013 -11.559 -28.893 1.00 13.24 169 THR A N 1
ATOM 1296 C 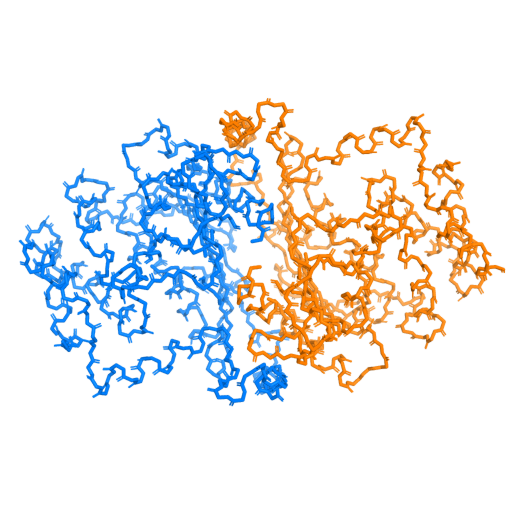CA . THR A 1 169 ? 2.650 -10.514 -27.939 1.00 12.31 169 THR A CA 1
ATOM 1297 C C . THR A 1 169 ? 2.838 -9.185 -28.670 1.00 13.38 169 THR A C 1
ATOM 1298 O O . THR A 1 169 ? 3.886 -8.950 -29.275 1.00 10.96 169 THR A O 1
ATOM 1310 N N . VAL A 1 171 ? 1.511 -4.730 -28.880 1.00 13.31 171 VAL A N 1
ATOM 1311 C CA . VAL A 1 171 ? 0.718 -3.559 -28.535 1.00 13.56 171 VAL A CA 1
ATOM 1312 C C . VAL A 1 171 ? 0.533 -2.812 -29.857 1.00 13.08 171 VAL A C 1
ATOM 1313 O O . VAL A 1 171 ? 1.405 -2.851 -30.722 1.00 14.98 171 VAL A O 1
ATOM 1317 N N . ASP A 1 172 ? -0.622 -2.178 -30.015 1.00 13.19 172 ASP A N 1
ATOM 1318 C CA . ASP A 1 172 ? -0.976 -1.398 -31.203 1.00 13.44 172 ASP A CA 1
ATOM 1319 C C . ASP A 1 172 ? -1.855 -0.330 -30.555 1.00 14.26 172 ASP A C 1
ATOM 1320 O O . ASP A 1 172 ? -3.075 -0.490 -30.452 1.00 13.13 172 ASP A O 1
ATOM 1333 N N . SER A 1 174 ? -3.052 3.816 -30.008 1.00 13.81 174 SER A N 1
ATOM 1334 C CA . SER A 1 174 ? -3.221 5.195 -30.455 1.00 13.94 174 SER A CA 1
ATOM 1335 C C . SER A 1 174 ? -2.678 6.055 -29.318 1.00 12.23 174 SER A C 1
ATOM 1336 O O . SER A 1 174 ? -2.731 5.643 -28.166 1.00 11.21 174 SER A O 1
ATOM 1347 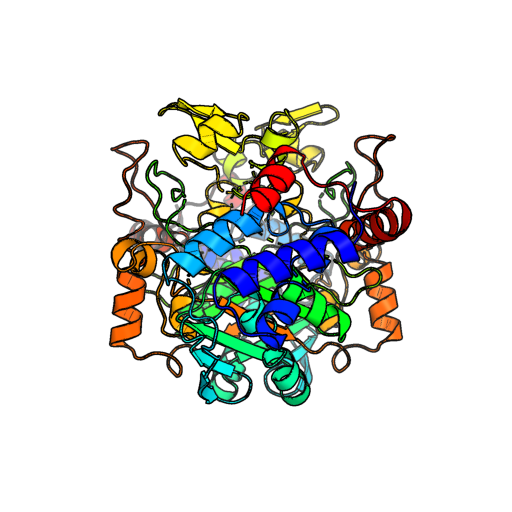N N . SER A 1 176 ? -4.056 8.531 -28.401 1.00 12.90 176 SER A N 1
ATOM 1348 C CA . SER A 1 176 ? -5.255 8.986 -27.702 1.00 12.67 176 SER A CA 1
ATOM 1349 C C . SER A 1 176 ? -5.682 7.753 -26.892 1.00 12.79 176 SER A C 1
ATOM 1350 O O . SER A 1 176 ? -5.475 6.626 -27.339 1.00 9.90 176 SER A O 1
ATOM 1361 N N . PHE A 1 178 ? -8.358 6.362 -26.457 1.00 12.44 178 PHE A N 1
ATOM 1362 C CA . PHE A 1 178 ? -9.187 5.584 -27.355 1.00 13.48 178 PHE A CA 1
ATOM 1363 C C . PHE A 1 178 ? -8.989 6.187 -28.730 1.00 12.35 178 PHE A C 1
ATOM 1364 O O . PHE A 1 178 ? -9.072 7.401 -28.899 1.00 13.98 178 PHE A O 1
ATOM 1372 N N . SER A 1 179 ? -8.702 5.349 -29.713 1.00 12.66 179 SER A N 1
ATOM 1373 C CA . SER A 1 179 ? -8.550 5.842 -31.073 1.00 13.22 179 SER A CA 1
ATOM 1374 C C . SER A 1 179 ? -9.966 6.213 -31.492 1.00 14.18 179 SER A C 1
ATOM 1375 O O . SER A 1 179 ? -10.924 5.853 -30.810 1.00 13.08 179 SER A O 1
ATOM 1378 N N . TYR A 1 180 ? -10.118 6.930 -32.598 1.00 16.36 180 TYR A N 1
ATOM 1379 C CA . TYR A 1 180 ? -11.463 7.281 -33.032 1.00 15.73 180 TYR A CA 1
ATOM 1380 C C . TYR A 1 180 ? -12.203 6.024 -33.460 1.00 15.76 180 TYR A C 1
ATOM 1381 O O . TYR A 1 180 ? -13.425 5.930 -33.325 1.00 15.71 180 TYR A O 1
ATOM 1390 N N . GLY A 1 181 ? -11.455 5.051 -33.966 1.00 15.06 181 GLY A N 1
ATOM 1391 C CA . GLY A 1 181 ? -12.068 3.808 -34.389 1.00 15.71 181 GLY A CA 1
ATOM 1392 C C . GLY A 1 181 ? -12.665 3.073 -33.201 1.00 17.97 181 GLY A C 1
ATOM 1393 O O . GLY A 1 181 ? -13.712 2.441 -33.318 1.00 17.16 181 GLY A O 1
ATOM 1402 N N . LEU A 1 183 ? -13.736 4.539 -30.447 1.00 17.49 183 LEU A N 1
ATOM 1403 C CA . LEU A 1 183 ? -14.828 5.351 -29.914 1.00 15.85 183 LEU A CA 1
ATOM 1404 C C . LEU A 1 183 ? -16.092 4.912 -30.640 1.00 16.41 183 LEU A C 1
ATOM 1405 O O . LEU A 1 183 ? -17.164 4.768 -30.043 1.00 14.68 183 LEU A O 1
ATOM 1410 N N . GLU A 1 184 ? -15.948 4.692 -31.944 1.00 17.62 184 GLU A N 1
ATOM 1411 C CA . GLU A 1 184 ? -17.056 4.254 -32.783 1.00 17.07 184 GLU A CA 1
ATOM 1412 C C . GLU A 1 184 ? -17.483 2.857 -32.356 1.00 17.41 184 GLU A C 1
ATOM 1413 O O . GLU A 1 184 ? -18.674 2.567 -32.229 1.00 16.45 184 GLU A O 1
ATOM 1419 N N . VAL A 1 185 ? -16.505 1.990 -32.142 1.00 15.54 185 VAL A N 1
ATOM 1420 C CA . VAL A 1 185 ? -16.811 0.636 -31.720 1.00 16.96 185 VAL A CA 1
ATOM 1421 C C . VAL A 1 185 ? -17.728 0.664 -30.502 1.00 17.11 185 VAL A C 1
ATOM 1422 O O . VAL A 1 185 ? -18.731 -0.046 -30.461 1.00 16.25 185 VAL A O 1
ATOM 1426 N N . ASN A 1 186 ? -17.405 1.499 -29.521 1.00 15.90 186 ASN A N 1
ATOM 1427 C CA . ASN A 1 186 ? -18.238 1.570 -28.330 1.00 17.83 186 ASN A CA 1
ATOM 1428 C C . ASN A 1 186 ? -19.619 2.128 -28.626 1.00 17.44 186 ASN A C 1
ATOM 1429 O O . ASN A 1 186 ? -20.619 1.604 -28.130 1.00 18.38 186 ASN A O 1
ATOM 1434 N N . ARG A 1 187 ? -19.681 3.175 -29.444 1.00 17.84 187 ARG A N 1
ATOM 1435 C CA . ARG A 1 187 ? -20.968 3.759 -29.803 1.00 17.70 187 ARG A CA 1
ATOM 1436 C C . ARG A 1 187 ? -21.837 2.718 -30.523 1.00 17.98 187 ARG A C 1
ATOM 1437 O O . ARG A 1 187 ? -23.026 2.586 -30.230 1.00 19.10 187 ARG A O 1
ATOM 1445 N N . LEU A 1 188 ? -21.247 1.973 -31.453 1.00 17.69 188 LEU A N 1
ATOM 1446 C CA . LEU A 1 188 ? -21.995 0.954 -32.196 1.00 18.99 188 LEU A CA 1
ATOM 1447 C C . LEU A 1 188 ? -22.509 -0.157 -31.284 1.00 19.68 188 LEU A C 1
ATOM 1448 O O . LEU A 1 188 ? -23.504 -0.814 -31.588 1.00 21.85 188 LEU A O 1
ATOM 1453 N N . ALA A 1 189 ? -21.825 -0.358 -30.164 1.00 19.88 189 ALA A N 1
ATOM 1454 C CA . ALA A 1 189 ? -22.191 -1.386 -29.200 1.00 20.89 189 ALA A CA 1
ATOM 1455 C C . ALA A 1 189 ? -23.142 -0.806 -28.156 1.00 22.04 189 ALA A C 1
ATOM 1456 O O . ALA A 1 189 ? -23.553 -1.500 -27.223 1.00 20.96 189 ALA A O 1
ATOM 1458 N N . GLY A 1 190 ? -23.456 0.477 -28.307 1.00 23.70 190 GLY A N 1
ATOM 1459 C CA . GLY A 1 190 ? -24.362 1.147 -27.392 1.00 25.93 190 GLY A CA 1
ATOM 1460 C C . GLY A 1 190 ? -23.853 1.263 -25.970 1.00 27.99 190 GLY A C 1
ATOM 1461 O O . GLY A 1 190 ? -24.629 1.150 -25.024 1.00 29.23 190 GLY A O 1
ATOM 1462 N N . ARG A 1 191 ? -22.557 1.492 -25.803 1.00 29.24 191 ARG A N 1
ATOM 1463 C CA . ARG A 1 191 ? -22.009 1.618 -24.461 1.00 30.07 191 ARG A CA 1
ATOM 1464 C C . ARG A 1 191 ? -21.161 2.872 -24.280 1.00 29.57 191 ARG A C 1
ATOM 1465 O O . ARG A 1 191 ? -20.865 3.585 -25.241 1.00 28.72 191 ARG A O 1
ATOM 1473 N N . GLN A 1 192 ? -20.787 3.131 -23.030 1.00 30.50 192 GLN A N 1
ATOM 1474 C CA . GLN A 1 192 ? -19.968 4.285 -22.667 1.00 30.98 192 GLN A CA 1
ATOM 1475 C C . GLN A 1 192 ? -18.533 3.807 -22.463 1.00 30.19 192 GLN A C 1
ATOM 1476 O O . GLN A 1 192 ? -18.301 2.613 -22.289 1.00 31.32 192 GLN A O 1
ATOM 1482 N N . LEU A 1 193 ? -17.568 4.723 -22.482 1.00 29.07 193 LEU A N 1
ATOM 1483 C CA . LEU A 1 193 ? -16.177 4.321 -22.286 1.00 27.76 193 LEU A CA 1
ATOM 1484 C C . LEU A 1 193 ? -15.906 3.955 -20.830 1.00 27.60 193 LEU A C 1
ATOM 1485 O O . LEU A 1 193 ? -16.473 4.554 -19.916 1.00 26.65 193 LEU A O 1
ATOM 1490 N N . PRO A 1 194 ? -15.036 2.953 -20.598 1.00 27.89 194 PRO A N 1
ATOM 1491 C CA . PRO A 1 194 ? -14.685 2.505 -19.246 1.00 27.14 194 PRO A CA 1
ATOM 1492 C C . PRO A 1 194 ? -13.853 3.544 -18.504 1.00 27.68 194 PRO A C 1
ATOM 1493 O O . PRO A 1 194 ? -13.793 3.550 -17.273 1.00 29.89 194 PRO A O 1
ATOM 1497 N N . VAL A 1 195 ? -13.206 4.423 -19.259 1.00 26.42 195 VAL A N 1
ATOM 1498 C CA . VAL A 1 195 ? -12.406 5.480 -18.659 1.00 25.30 195 VAL A CA 1
ATOM 1499 C C . VAL A 1 195 ? -12.569 6.739 -19.500 1.00 24.74 195 VAL A C 1
ATOM 1500 O O . VAL A 1 195 ? -13.067 6.678 -20.622 1.00 24.71 195 VAL A O 1
ATOM 1504 N N . ASP A 1 196 ? -12.168 7.874 -18.940 1.00 23.97 196 ASP A N 1
ATOM 1505 C CA . ASP A 1 196 ? -12.262 9.164 -19.620 1.00 24.33 196 ASP A CA 1
ATOM 1506 C C . ASP A 1 196 ? -11.658 9.102 -21.024 1.00 23.38 196 ASP A C 1
ATOM 1507 O O . ASP A 1 196 ? -10.533 8.633 -21.200 1.00 22.41 196 ASP A O 1
ATOM 1512 N N . GLY A 1 197 ? -12.407 9.584 -22.015 1.00 22.64 197 GLY A N 1
ATOM 1513 C CA . GLY A 1 197 ? -11.927 9.565 -23.387 1.00 21.30 197 GLY A CA 1
ATOM 1514 C C . GLY A 1 197 ? -11.789 10.936 -24.024 1.00 22.04 197 GLY A C 1
ATOM 1515 O O . GLY A 1 197 ? -11.308 11.056 -25.150 1.00 22.20 197 GLY A O 1
ATOM 1516 N N . GLY A 1 198 ? -12.201 11.976 -23.308 1.00 22.81 198 GLY A N 1
ATOM 1517 C CA . GLY A 1 198 ? -12.104 13.317 -23.854 1.00 23.69 198 GLY A CA 1
ATOM 1518 C C . GLY A 1 198 ? -12.819 14.351 -23.010 1.00 24.67 198 GLY A C 1
ATOM 1519 O O . GLY A 1 198 ? -13.182 14.089 -21.865 1.00 25.69 198 GLY A O 1
ATOM 1520 N N . PHE A 1 199 ? -13.023 15.529 -23.586 1.00 26.83 199 PHE A N 1
ATOM 1521 C CA . PHE A 1 199 ? -13.688 16.635 -22.909 1.00 28.16 199 PHE A CA 1
ATOM 1522 C C . PHE A 1 199 ? -14.957 17.006 -23.678 1.00 30.58 199 PHE A C 1
ATOM 1523 O O . PHE A 1 199 ? -15.006 16.859 -24.901 1.00 30.49 199 PHE A O 1
ATOM 1531 N N . ASP A 1 200 ? -15.978 17.486 -22.970 1.00 32.97 200 ASP A N 1
ATOM 1532 C CA . ASP A 1 200 ? -17.217 17.891 -23.627 1.00 35.93 200 ASP A CA 1
ATOM 1533 C C . ASP A 1 200 ? -17.113 19.351 -24.060 1.00 39.96 200 ASP A C 1
ATOM 1534 O O . ASP A 1 200 ? -16.016 19.908 -24.125 1.00 39.54 200 ASP A O 1
ATOM 1539 N N . ASP A 1 201 ? -18.252 19.965 -24.367 1.00 44.51 201 ASP A N 1
ATOM 1540 C CA . ASP A 1 201 ? -18.278 21.365 -24.785 1.00 50.02 201 ASP A CA 1
ATOM 1541 C C . ASP A 1 201 ? -17.535 22.226 -23.764 1.00 52.52 201 ASP A C 1
ATOM 1542 O O . ASP A 1 201 ? -18.123 22.686 -22.781 1.00 52.98 201 ASP A O 1
ATOM 1547 N N . GLU A 1 202 ? -16.243 22.442 -24.011 1.00 55.03 202 GLU A N 1
ATOM 1548 C CA . GLU A 1 202 ? -15.391 23.225 -23.116 1.00 56.26 202 GLU A CA 1
ATOM 1549 C C . GLU A 1 202 ? -15.738 22.954 -21.654 1.00 55.60 202 GLU A C 1
ATOM 1550 O O . GLU A 1 202 ? -16.101 23.862 -20.903 1.00 56.25 202 GLU A O 1
ATOM 1556 N N . GLY A 1 203 ? -15.622 21.692 -21.257 1.00 53.76 203 GLY A N 1
ATOM 1557 C CA . GLY A 1 203 ? -15.939 21.331 -19.891 1.00 51.79 203 GLY A CA 1
ATOM 1558 C C . GLY A 1 203 ? -14.986 20.329 -19.277 1.00 49.33 203 GLY A C 1
ATOM 1559 O O . GLY A 1 203 ? -13.764 20.443 -19.405 1.00 48.39 203 GLY A O 1
ATOM 1560 N N . ASN A 1 204 ? -15.556 19.340 -18.600 1.00 47.19 204 ASN A N 1
ATOM 1561 C CA . ASN A 1 204 ? -14.768 18.314 -17.941 1.00 44.81 204 ASN A CA 1
ATOM 1562 C C . ASN A 1 204 ? -14.617 17.093 -18.835 1.00 40.87 204 ASN A C 1
ATOM 1563 O O . ASN A 1 204 ? -15.097 17.063 -19.965 1.00 36.70 204 ASN A O 1
ATOM 1568 N N . LEU A 1 205 ? -13.936 16.088 -18.306 1.00 39.05 205 LEU A N 1
ATOM 1569 C CA . LEU A 1 205 ? -13.712 14.846 -19.016 1.00 37.41 205 LEU A CA 1
ATOM 1570 C C . LEU A 1 205 ? -15.047 14.117 -19.147 1.00 35.99 205 LEU A C 1
ATOM 1571 O O . LEU A 1 205 ? -15.902 14.213 -18.265 1.00 36.09 205 LEU A O 1
ATOM 1576 N N . THR A 1 206 ? -15.228 13.402 -20.252 1.00 32.94 206 THR A N 1
ATOM 1577 C CA . THR A 1 206 ? -16.463 12.662 -20.484 1.00 29.92 206 THR A CA 1
ATOM 1578 C C . THR A 1 206 ? -16.183 11.256 -20.994 1.00 29.28 206 THR A C 1
ATOM 1579 O O . THR A 1 206 ? -15.096 10.973 -21.503 1.00 25.47 206 THR A O 1
ATOM 1583 N N . LYS A 1 207 ? -17.177 10.383 -20.860 1.00 29.25 207 LYS A N 1
ATOM 1584 C CA . LYS A 1 207 ? -17.056 9.003 -21.312 1.00 28.97 207 LYS A CA 1
ATOM 1585 C C . LYS A 1 207 ? -18.052 8.694 -22.427 1.00 29.39 207 LYS A C 1
ATOM 1586 O O . LYS A 1 207 ? -18.313 7.527 -22.732 1.00 28.68 207 LYS A O 1
ATOM 1592 N N . GLU A 1 208 ? -18.602 9.744 -23.032 1.00 28.49 208 GLU A N 1
ATOM 1593 C CA . GLU A 1 208 ? -19.561 9.595 -24.121 1.00 29.23 208 GLU A CA 1
ATOM 1594 C C . GLU A 1 208 ? -18.876 9.630 -25.482 1.00 26.48 208 GLU A C 1
ATOM 1595 O O . GLU A 1 208 ? -18.433 10.682 -25.930 1.00 23.84 208 GLU A O 1
ATOM 1601 N N . PRO A 1 209 ? -18.799 8.477 -26.166 1.00 26.97 209 PRO A N 1
ATOM 1602 C CA . PRO A 1 209 ? -18.161 8.387 -27.485 1.00 26.50 209 PRO A CA 1
ATOM 1603 C C . PRO A 1 209 ? -18.570 9.502 -28.450 1.00 25.54 209 PRO A C 1
ATOM 1604 O O . PRO A 1 209 ? -17.722 10.190 -29.016 1.00 24.25 209 PRO A O 1
ATOM 1608 N N . GLY A 1 210 ? -19.878 9.667 -28.626 1.00 25.64 210 GLY A N 1
ATOM 1609 C CA . GLY A 1 210 ? -20.402 10.676 -29.532 1.00 25.38 210 GLY A CA 1
ATOM 1610 C C . GLY A 1 210 ? -19.943 12.107 -29.322 1.00 25.62 210 GLY A C 1
ATOM 1611 O O . GLY A 1 210 ? -19.615 12.805 -30.285 1.00 26.85 210 GLY A O 1
ATOM 1612 N N . VAL A 1 211 ? -19.933 12.554 -28.070 1.00 24.99 211 VAL A N 1
ATOM 1613 C CA . VAL A 1 211 ? -19.517 13.914 -27.744 1.00 25.31 211 VAL A CA 1
ATOM 1614 C C . VAL A 1 211 ? -18.086 14.161 -28.196 1.00 24.59 211 VAL A C 1
ATOM 1615 O O . VAL A 1 211 ? -17.784 15.184 -28.810 1.00 24.24 211 VAL A O 1
ATOM 1619 N N . ILE A 1 212 ? -17.210 13.212 -27.889 1.00 23.55 212 ILE A N 1
ATOM 1620 C CA . ILE A 1 212 ? -15.810 13.326 -28.256 1.00 22.16 212 ILE A CA 1
ATOM 1621 C C . ILE A 1 212 ? -15.622 13.343 -29.766 1.00 21.60 212 ILE A C 1
ATOM 1622 O O . ILE A 1 212 ? -14.806 14.106 -30.285 1.00 24.25 212 ILE A O 1
ATOM 1627 N N . GLU A 1 213 ? -16.376 12.506 -30.472 1.00 22.90 213 GLU A N 1
ATOM 1628 C CA . GLU A 1 213 ? -16.279 12.436 -31.929 1.00 22.82 213 GLU A CA 1
ATOM 1629 C C . GLU A 1 213 ? -16.661 13.762 -32.585 1.00 24.68 213 GLU A C 1
ATOM 1630 O O . GLU A 1 213 ? -16.116 14.125 -33.630 1.00 25.07 213 GLU A O 1
ATOM 1636 N N . LYS A 1 214 ? -17.591 14.483 -31.962 1.00 25.94 214 LYS A N 1
ATOM 1637 C CA . LYS A 1 214 ? -18.066 15.758 -32.490 1.00 26.70 214 LYS A CA 1
ATOM 1638 C C . LYS A 1 214 ? -17.098 16.919 -32.287 1.00 26.49 214 LYS A C 1
ATOM 1639 O O . LYS A 1 214 ? -16.697 17.554 -33.259 1.00 28.62 214 LYS A O 1
ATOM 1645 N N . ASN A 1 215 ? -16.726 17.207 -31.040 1.00 25.13 215 ASN A N 1
ATOM 1646 C CA . ASN A 1 215 ? -15.815 18.320 -30.782 1.00 24.62 215 ASN A CA 1
ATOM 1647 C C . ASN A 1 215 ? -14.353 17.964 -31.009 1.00 24.10 215 ASN A C 1
ATOM 1648 O O . ASN A 1 215 ? -13.499 18.847 -31.085 1.00 25.18 215 ASN A O 1
ATOM 1653 N N . ARG A 1 216 ? -14.074 16.669 -31.121 1.00 22.40 216 ARG A N 1
ATOM 1654 C CA . ARG A 1 216 ? -12.721 16.168 -31.337 1.00 22.18 216 ARG A CA 1
ATOM 1655 C C . ARG A 1 216 ? -11.732 16.513 -30.222 1.00 20.98 216 ARG A C 1
ATOM 1656 O O . ARG A 1 216 ? -10.525 16.583 -30.461 1.00 21.25 216 ARG A O 1
ATOM 1664 N N . ARG A 1 217 ? -12.235 16.756 -29.017 1.00 17.77 217 ARG A N 1
ATOM 1665 C CA . ARG A 1 217 ? -11.350 17.046 -27.890 1.00 19.90 217 ARG A CA 1
ATOM 1666 C C . ARG A 1 217 ? -11.098 15.693 -27.224 1.00 19.80 217 ARG A C 1
ATOM 1667 O O . ARG A 1 217 ? -11.550 15.427 -26.106 1.00 22.33 217 ARG A O 1
ATOM 1675 N N . ILE A 1 218 ? -10.387 14.836 -27.942 1.00 18.35 218 ILE A N 1
ATOM 1676 C CA . ILE A 1 218 ? -10.076 13.498 -27.473 1.00 18.34 218 ILE A CA 1
ATOM 1677 C C . ILE A 1 218 ? -8.910 13.529 -26.479 1.00 17.09 218 ILE A C 1
ATOM 1678 O O . ILE A 1 218 ? -7.928 14.241 -26.683 1.00 15.33 218 ILE A O 1
ATOM 1683 N N . LEU A 1 219 ? -9.050 12.768 -25.394 1.00 16.21 219 LEU A N 1
ATOM 1684 C CA . LEU A 1 219 ? -8.051 12.707 -24.327 1.00 17.16 219 LEU A CA 1
ATOM 1685 C C . LEU A 1 219 ? -6.815 11.896 -24.667 1.00 17.27 219 LEU A C 1
ATOM 1686 O O . LEU A 1 219 ? -6.909 10.721 -25.018 1.00 17.56 219 LEU A O 1
ATOM 1691 N N . PRO A 1 220 ? -5.630 12.512 -24.554 1.00 17.11 220 PRO A N 1
ATOM 1692 C CA . PRO A 1 220 ? -4.392 11.796 -24.858 1.00 16.14 220 PRO A CA 1
ATOM 1693 C C . PRO A 1 220 ? -4.145 10.709 -23.823 1.00 18.26 220 PRO A C 1
ATOM 1694 O O . PRO A 1 220 ? -4.443 10.891 -22.643 1.00 16.42 220 PRO A O 1
ATOM 1706 N N . GLY A 1 222 ? -2.555 8.926 -21.074 1.00 18.32 222 GLY A N 1
ATOM 1707 C CA . GLY A 1 222 ? -1.619 9.438 -20.088 1.00 18.14 222 GLY A CA 1
ATOM 1708 C C . GLY A 1 222 ? -1.434 10.950 -20.096 1.00 19.04 222 GLY A C 1
ATOM 1709 O O . GLY A 1 222 ? -0.386 11.453 -19.686 1.00 17.63 222 GLY A O 1
ATOM 1710 N N . TYR A 1 223 ? -2.440 11.678 -20.573 1.00 18.20 223 TYR A N 1
ATOM 1711 C CA . TYR A 1 223 ? -2.391 13.138 -20.597 1.00 19.79 223 TYR A CA 1
ATOM 1712 C C . TYR A 1 223 ? -1.167 13.699 -21.317 1.00 19.81 223 TYR A C 1
ATOM 1713 O O . TYR A 1 223 ? -1.002 13.512 -22.523 1.00 20.17 223 TYR A O 1
ATOM 1722 N N . TRP A 1 224 ? -0.310 14.393 -20.576 1.00 19.68 224 TRP A N 1
ATOM 1723 C CA . TRP A 1 224 ? 0.880 14.986 -21.170 1.00 17.81 224 TRP A CA 1
ATOM 1724 C C . TRP A 1 224 ? 1.843 13.957 -21.756 1.00 18.73 224 TRP A C 1
ATOM 1725 O O . TRP A 1 224 ? 2.635 14.279 -22.647 1.00 17.90 224 TRP A O 1
ATOM 1736 N N . LYS A 1 225 ? 1.771 12.717 -21.278 1.00 17.64 225 LYS A N 1
ATOM 1737 C CA . LYS A 1 225 ? 2.657 11.672 -21.784 1.00 16.29 225 LYS A CA 1
ATOM 1738 C C . LYS A 1 225 ? 2.308 11.253 -23.214 1.00 15.57 225 LYS A C 1
ATOM 1739 O O . LYS A 1 225 ? 3.181 11.244 -24.086 1.00 15.25 225 LYS A O 1
ATOM 1745 N N . GLY A 1 226 ? 1.039 10.914 -23.453 1.00 11.97 226 GLY A N 1
ATOM 1746 C CA . GLY A 1 226 ? 0.611 10.522 -24.789 1.00 12.07 226 GLY A CA 1
ATOM 1747 C C . GLY A 1 226 ? 0.746 11.680 -25.762 1.00 12.75 226 GLY A C 1
ATOM 1748 O O . GLY A 1 226 ? 1.142 11.508 -26.919 1.00 12.98 226 GLY A O 1
ATOM 1749 N N . SER A 1 227 ? 0.408 12.871 -25.288 1.00 11.13 227 SER A N 1
ATOM 1750 C CA . SER A 1 227 ? 0.515 14.066 -26.113 1.00 11.66 227 SER A CA 1
ATOM 1751 C C . SER A 1 227 ? 1.973 14.238 -26.536 1.00 13.00 227 SER A C 1
ATOM 1752 O O . SER A 1 227 ? 2.270 14.452 -27.716 1.00 12.39 227 SER A O 1
ATOM 1755 N N . GLY A 1 228 ? 2.875 14.119 -25.565 1.00 11.26 228 GLY A N 1
ATOM 1756 C CA . GLY A 1 228 ? 4.292 14.277 -25.839 1.00 12.91 228 GLY A CA 1
ATOM 1757 C C . GLY A 1 228 ? 4.862 13.244 -26.786 1.00 13.63 228 GLY A C 1
ATOM 1758 O O . GLY A 1 228 ? 5.618 13.573 -27.698 1.00 14.77 228 GLY A O 1
ATOM 1767 N N . SER A 1 230 ? 3.253 11.534 -29.002 1.00 11.67 230 SER A N 1
ATOM 1768 C CA . SER A 1 230 ? 2.703 11.769 -30.339 1.00 12.82 230 SER A CA 1
ATOM 1769 C C . SER A 1 230 ? 3.582 12.726 -31.137 1.00 10.36 230 SER A C 1
ATOM 1770 O O . SER A 1 230 ? 3.901 12.486 -32.303 1.00 11.10 230 SER A O 1
ATOM 1773 N N . ILE A 1 231 ? 3.958 13.821 -30.492 1.00 11.06 231 ILE A N 1
ATOM 1774 C CA . ILE A 1 231 ? 4.786 14.831 -31.115 1.00 11.83 231 ILE A CA 1
ATOM 1775 C C . ILE A 1 231 ? 6.155 14.296 -31.530 1.00 11.94 231 ILE A C 1
ATOM 1776 O O . ILE A 1 231 ? 6.581 14.536 -32.655 1.00 13.32 231 ILE A O 1
ATOM 1781 N N . VAL A 1 232 ? 6.847 13.570 -30.650 1.00 12.16 232 VAL A N 1
ATOM 1782 C CA . VAL A 1 232 ? 8.172 13.063 -31.025 1.00 12.94 232 VAL A CA 1
ATOM 1783 C C . VAL A 1 232 ? 8.088 12.010 -32.129 1.00 13.91 232 VAL A C 1
ATOM 1784 O O . VAL A 1 232 ? 8.988 11.907 -32.974 1.00 12.91 232 VAL A O 1
ATOM 1788 N N . LEU A 1 233 ? 6.999 11.249 -32.136 1.00 12.54 233 LEU A N 1
ATOM 1789 C CA . LEU A 1 233 ? 6.784 10.233 -33.162 1.00 11.41 233 LEU A CA 1
ATOM 1790 C C . LEU A 1 233 ? 6.575 10.933 -34.504 1.00 13.34 233 LEU A C 1
ATOM 1791 O O . LEU A 1 233 ? 7.062 10.474 -35.537 1.00 12.36 233 LEU A O 1
ATOM 1796 N N . ASP A 1 234 ? 5.853 12.050 -34.484 1.00 12.51 234 ASP A N 1
ATOM 1797 C CA . ASP A 1 234 ? 5.612 12.810 -35.704 1.00 15.47 234 ASP A CA 1
ATOM 1798 C C . ASP A 1 234 ? 6.964 13.330 -36.218 1.00 16.11 234 ASP A C 1
ATOM 1799 O O . ASP A 1 234 ? 7.282 13.184 -37.405 1.00 15.50 234 ASP A O 1
ATOM 1812 N N . ILE A 1 236 ? 10.057 12.180 -35.757 1.00 14.51 236 ILE A N 1
ATOM 1813 C CA . ILE A 1 236 ? 10.862 11.113 -36.325 1.00 12.86 236 ILE A CA 1
ATOM 1814 C C . ILE A 1 236 ? 10.321 10.698 -37.681 1.00 12.28 236 ILE A C 1
ATOM 1815 O O . ILE A 1 236 ? 11.079 10.533 -38.634 1.00 13.94 236 ILE A O 1
ATOM 1820 N N . ALA A 1 237 ? 9.009 10.504 -37.771 1.00 11.37 237 ALA A N 1
ATOM 1821 C CA . ALA A 1 237 ? 8.412 10.100 -39.042 1.00 12.45 237 ALA A CA 1
ATOM 1822 C C . ALA A 1 237 ? 8.661 11.162 -40.117 1.00 13.24 237 ALA A C 1
ATOM 1823 O O . ALA A 1 237 ? 8.939 10.829 -41.269 1.00 14.62 237 ALA A O 1
ATOM 1825 N N . THR A 1 238 ? 8.572 12.435 -39.741 1.00 13.10 238 THR A N 1
ATOM 1826 C CA . THR A 1 238 ? 8.795 13.523 -40.688 1.00 14.10 238 THR A CA 1
ATOM 1827 C C . THR A 1 238 ? 10.260 13.648 -41.125 1.00 14.65 238 THR A C 1
ATOM 1828 O O . THR A 1 238 ? 10.546 13.816 -42.307 1.00 15.20 238 THR A O 1
ATOM 1832 N N . LEU A 1 239 ? 11.178 13.566 -40.170 1.00 16.15 239 LEU A N 1
ATOM 1833 C CA . LEU A 1 239 ? 12.607 13.693 -40.452 1.00 18.80 239 LEU A CA 1
ATOM 1834 C C . LEU A 1 239 ? 13.186 12.568 -41.302 1.00 19.75 239 LEU A C 1
ATOM 1835 O O . LEU A 1 239 ? 13.683 12.80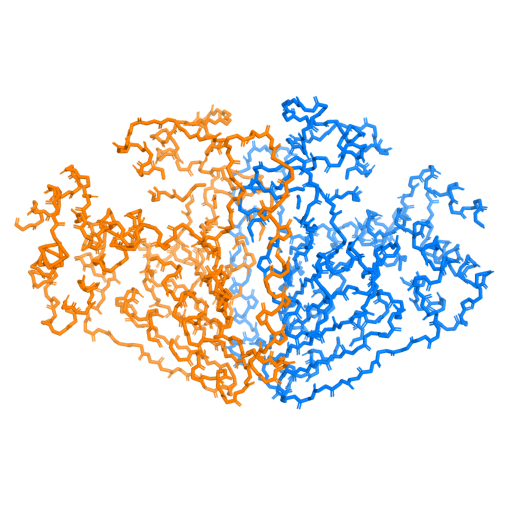6 -42.404 1.00 19.94 239 LEU A O 1
ATOM 1840 N N . LEU A 1 240 ? 13.120 11.342 -40.786 1.00 18.39 240 LEU A N 1
ATOM 1841 C CA . LEU A 1 240 ? 13.662 10.181 -41.488 1.00 20.70 240 LEU A CA 1
ATOM 1842 C C . LEU A 1 240 ? 13.132 9.971 -42.910 1.00 20.26 240 LEU A C 1
ATOM 1843 O O . LEU A 1 240 ? 13.855 9.477 -43.776 1.00 18.57 240 LEU A O 1
ATOM 1848 N N . SER A 1 241 ? 11.877 10.337 -43.149 1.00 19.24 241 SER A N 1
ATOM 1849 C CA . SER A 1 241 ? 11.275 10.177 -44.474 1.00 20.28 241 SER A CA 1
ATOM 1850 C C . SER A 1 241 ? 11.358 11.471 -45.270 1.00 20.63 241 SER A C 1
ATOM 1851 O O . SER A 1 241 ? 11.116 11.485 -46.478 1.00 21.25 241 SER A O 1
ATOM 1854 N N . ASP A 1 242 ? 11.695 12.555 -44.580 1.00 23.27 242 ASP A N 1
ATOM 1855 C CA . ASP A 1 242 ? 11.762 13.874 -45.197 1.00 24.01 242 ASP A CA 1
ATOM 1856 C C . ASP A 1 242 ? 10.412 14.075 -45.871 1.00 23.43 242 ASP A C 1
ATOM 1857 O O . ASP A 1 242 ? 10.321 14.497 -47.028 1.00 23.47 242 ASP A O 1
ATOM 1862 N N . GLY A 1 243 ? 9.362 13.747 -45.126 1.00 22.02 243 GLY A N 1
ATOM 1863 C CA . GLY A 1 243 ? 8.018 13.875 -45.642 1.00 19.51 243 GLY A CA 1
ATOM 1864 C C . GLY A 1 243 ? 7.200 14.932 -44.938 1.00 18.45 243 GLY A C 1
ATOM 1865 O O . GLY A 1 243 ? 7.735 15.887 -44.367 1.00 19.35 243 GLY A O 1
ATOM 1866 N N . ALA A 1 244 ? 5.887 14.750 -44.980 1.00 17.94 244 ALA A N 1
ATOM 1867 C CA . ALA A 1 244 ? 4.966 15.686 -44.361 1.00 16.91 244 ALA A CA 1
ATOM 1868 C C . ALA A 1 244 ? 4.630 15.287 -42.933 1.00 18.24 244 ALA A C 1
ATOM 1869 O O . ALA A 1 244 ? 4.421 14.111 -42.629 1.00 18.50 244 ALA A O 1
ATOM 1871 N N . SER A 1 245 ? 4.591 16.295 -42.072 1.00 17.64 245 SER A N 1
ATOM 1872 C CA . SER A 1 245 ? 4.271 16.136 -40.668 1.00 17.47 245 SER A CA 1
ATOM 1873 C C . SER A 1 245 ? 2.767 16.303 -40.514 1.00 16.87 245 SER A C 1
ATOM 1874 O O . SER A 1 245 ? 2.056 16.524 -41.493 1.00 16.10 245 SER A O 1
ATOM 1877 N N . VAL A 1 246 ? 2.287 16.204 -39.280 1.00 15.32 246 VAL A N 1
ATOM 1878 C CA . VAL A 1 246 ? 0.863 16.369 -39.015 1.00 15.65 246 VAL A CA 1
ATOM 1879 C C . VAL A 1 246 ? 0.426 17.773 -39.447 1.00 16.88 246 VAL A C 1
ATOM 1880 O O . VAL A 1 246 ? -0.640 17.950 -40.039 1.00 17.68 246 VAL A O 1
ATOM 1884 N N . ALA A 1 247 ? 1.265 18.763 -39.153 1.00 17.29 247 ALA A N 1
ATOM 1885 C CA . ALA A 1 247 ? 0.985 20.146 -39.504 1.00 17.98 247 ALA A CA 1
ATOM 1886 C C . ALA A 1 247 ? 0.904 20.321 -41.018 1.00 20.13 247 ALA A C 1
ATOM 1887 O O . ALA A 1 247 ? -0.013 20.969 -41.526 1.00 21.49 247 ALA A O 1
ATOM 1889 N N . GLU A 1 248 ? 1.864 19.748 -41.739 1.00 21.34 248 GLU A N 1
ATOM 1890 C CA . GLU A 1 248 ? 1.892 19.877 -43.195 1.00 22.30 248 GLU A CA 1
ATOM 1891 C C . GLU A 1 248 ? 0.677 19.241 -43.861 1.00 23.84 248 GLU A C 1
ATOM 1892 O O . GLU A 1 248 ? 0.067 19.826 -44.767 1.00 23.18 248 GLU A O 1
ATOM 1898 N N . VAL A 1 249 ? 0.335 18.037 -43.419 1.00 21.33 249 VAL A N 1
ATOM 1899 C CA . VAL A 1 249 ? -0.812 17.335 -43.967 1.00 23.67 249 VAL A CA 1
ATOM 1900 C C . VAL A 1 249 ? -2.096 18.099 -43.639 1.00 22.92 249 VAL A C 1
ATOM 1901 O O . VAL A 1 249 ? -2.976 18.247 -44.492 1.00 24.87 249 VAL A O 1
ATOM 1905 N N . THR A 1 250 ? -2.197 18.605 -42.415 1.00 21.94 250 THR A N 1
ATOM 1906 C CA . THR A 1 250 ? -3.402 19.320 -42.012 1.00 22.75 250 THR A CA 1
ATOM 1907 C C . THR A 1 250 ? -3.550 20.681 -42.694 1.00 23.96 250 THR A C 1
ATOM 1908 O O . THR A 1 250 ? -4.671 21.152 -42.892 1.00 25.77 250 THR A O 1
ATOM 1912 N N . GLN A 1 251 ? -2.435 21.308 -43.062 1.00 24.18 251 GLN A N 1
ATOM 1913 C CA . GLN A 1 251 ? -2.501 22.617 -43.711 1.00 26.02 251 GLN A CA 1
ATOM 1914 C C . GLN A 1 251 ? -2.326 22.590 -45.234 1.00 27.34 251 GLN A C 1
ATOM 1915 O O . GLN A 1 251 ? -2.742 23.525 -45.919 1.00 30.64 251 GLN A O 1
ATOM 1921 N N . ASP A 1 252 ? -1.727 21.532 -45.772 1.00 29.82 252 ASP A N 1
ATOM 1922 C CA . ASP A 1 252 ? -1.516 21.469 -47.216 1.00 32.32 252 ASP A CA 1
ATOM 1923 C C . ASP A 1 252 ? -2.278 20.379 -47.953 1.00 34.27 252 ASP A C 1
ATOM 1924 O O . ASP A 1 252 ? -2.071 20.178 -49.149 1.00 35.82 252 ASP A O 1
ATOM 1929 N N . ASN A 1 253 ? -3.157 19.676 -47.252 1.00 34.31 253 ASN A N 1
ATOM 1930 C CA . ASN A 1 253 ? -3.930 18.616 -47.883 1.00 36.07 253 ASN A CA 1
ATOM 1931 C C . ASN A 1 253 ? -5.415 18.770 -47.584 1.00 35.60 253 ASN A C 1
ATOM 1932 O O . ASN A 1 253 ? -5.791 19.295 -46.535 1.00 36.22 253 ASN A O 1
ATOM 1937 N N . SER A 1 254 ? -6.257 18.319 -48.510 1.00 35.77 254 SER A N 1
ATOM 1938 C CA . SER A 1 254 ? -7.704 18.429 -48.339 1.00 35.07 254 SER A CA 1
ATOM 1939 C C . SER A 1 254 ? -8.221 17.427 -47.316 1.00 33.43 254 SER A C 1
ATOM 1940 O O . SER A 1 254 ? -9.265 17.642 -46.703 1.00 32.70 254 SER A O 1
ATOM 1943 N N . ASP A 1 255 ? -7.489 16.335 -47.129 1.00 32.22 255 ASP A N 1
ATOM 1944 C CA . ASP A 1 255 ? -7.895 15.323 -46.165 1.00 30.58 255 ASP A CA 1
ATOM 1945 C C . ASP A 1 255 ? -6.654 14.593 -45.662 1.00 29.25 255 ASP A C 1
ATOM 1946 O O . ASP A 1 255 ? -5.526 15.043 -45.885 1.00 28.82 255 ASP A O 1
ATOM 1951 N N . GLU A 1 256 ? -6.866 13.462 -44.998 1.00 25.63 256 GLU A N 1
ATOM 1952 C CA . GLU A 1 256 ? -5.764 12.686 -44.441 1.00 25.07 256 GLU A CA 1
ATOM 1953 C C . GLU A 1 256 ? -5.061 11.809 -45.479 1.00 22.83 256 GLU A C 1
ATOM 1954 O O . GLU A 1 256 ? -5.456 10.675 -45.722 1.00 21.02 256 GLU A O 1
ATOM 1960 N N . TYR A 1 257 ? -4.032 12.365 -46.110 1.00 21.33 257 TYR A N 1
ATOM 1961 C CA . TYR A 1 257 ? -3.237 11.638 -47.095 1.00 21.68 257 TYR A CA 1
ATOM 1962 C C . TYR A 1 257 ? -1.861 12.298 -47.177 1.00 19.26 257 TYR A C 1
ATOM 1963 O O . TYR A 1 257 ? -1.669 13.424 -46.709 1.00 19.75 257 TYR A O 1
ATOM 1972 N N . GLY A 1 258 ? -0.903 11.597 -47.771 1.00 20.15 258 GLY A N 1
ATOM 1973 C CA . GLY A 1 258 ? 0.443 12.135 -47.858 1.00 18.90 258 GLY A CA 1
ATOM 1974 C C . GLY A 1 258 ? 1.114 12.137 -46.488 1.00 18.58 258 GLY A C 1
ATOM 1975 O O . GLY A 1 258 ? 1.935 13.009 -46.186 1.00 19.52 258 GLY A O 1
ATOM 1976 N N . ILE A 1 259 ? 0.768 11.158 -45.657 1.00 17.55 259 ILE A N 1
ATOM 1977 C CA . ILE A 1 259 ? 1.336 11.037 -44.308 1.00 18.27 259 ILE A CA 1
ATOM 1978 C C . ILE A 1 259 ? 2.650 10.255 -44.315 1.00 18.34 259 ILE A C 1
ATOM 1979 O O . ILE A 1 259 ? 3.009 9.650 -45.326 1.00 19.83 259 ILE A O 1
ATOM 1984 N N . SER A 1 260 ? 3.355 10.261 -43.184 1.00 16.75 260 SER A N 1
ATOM 1985 C CA . SER A 1 260 ? 4.636 9.566 -43.068 1.00 18.15 260 SER A CA 1
ATOM 1986 C C . SER A 1 260 ? 4.595 8.397 -42.079 1.00 17.57 260 SER A C 1
ATOM 1987 O O . SER A 1 260 ? 4.020 8.503 -40.993 1.00 16.34 260 SER A O 1
ATOM 1990 N N . GLN A 1 261 ? 5.229 7.289 -42.448 1.00 17.76 261 GLN A N 1
ATOM 1991 C CA . GLN A 1 261 ? 5.232 6.109 -41.592 1.00 17.42 261 GLN A CA 1
ATOM 1992 C C . GLN A 1 261 ? 6.633 5.545 -41.400 1.00 17.83 261 GLN A C 1
ATOM 1993 O O . GLN A 1 261 ? 7.503 5.727 -42.247 1.00 17.95 261 GLN A O 1
ATOM 1999 N N . ILE A 1 262 ? 6.844 4.871 -40.274 1.00 15.53 262 ILE A N 1
ATOM 2000 C CA . ILE A 1 262 ? 8.137 4.277 -39.964 1.00 14.40 262 ILE A CA 1
ATOM 2001 C C . ILE A 1 262 ? 7.934 2.793 -39.691 1.00 15.65 262 ILE A C 1
ATOM 2002 O O . ILE A 1 262 ? 7.025 2.417 -38.946 1.00 15.29 262 ILE A O 1
ATOM 2007 N N . PHE A 1 263 ? 8.773 1.965 -40.316 1.00 15.20 263 PHE A N 1
ATOM 2008 C CA . PHE A 1 263 ? 8.714 0.503 -40.184 1.00 14.46 263 PHE A CA 1
ATOM 2009 C C . PHE A 1 263 ? 10.073 -0.040 -39.777 1.00 15.57 263 PHE A C 1
ATOM 2010 O O . PHE A 1 263 ? 11.059 0.150 -40.489 1.00 14.97 263 PHE A O 1
ATOM 2018 N N . ILE A 1 264 ? 10.118 -0.728 -38.639 1.00 14.22 264 ILE A N 1
ATOM 2019 C CA . ILE A 1 264 ? 11.362 -1.291 -38.125 1.00 15.34 264 ILE A CA 1
ATOM 2020 C C . ILE A 1 264 ? 11.258 -2.796 -37.845 1.00 17.23 264 ILE A C 1
ATOM 2021 O O . ILE A 1 264 ? 10.215 -3.285 -37.416 1.00 17.46 264 ILE A O 1
ATOM 2026 N N . ALA A 1 265 ? 12.341 -3.526 -38.100 1.00 15.86 265 ALA A N 1
ATOM 2027 C CA . ALA A 1 265 ? 12.393 -4.958 -37.822 1.00 14.97 265 ALA A CA 1
ATOM 2028 C C . ALA A 1 265 ? 13.739 -5.212 -37.169 1.00 16.26 265 ALA A C 1
ATOM 2029 O O . ALA A 1 265 ? 14.765 -4.695 -37.620 1.00 16.89 265 ALA A O 1
ATOM 2031 N N . ILE A 1 266 ? 13.743 -5.991 -36.096 1.00 16.39 266 ILE A N 1
ATOM 2032 C CA . ILE A 1 266 ? 14.994 -6.277 -35.422 1.00 15.91 266 ILE A CA 1
ATOM 2033 C C . ILE A 1 266 ? 15.183 -7.774 -35.305 1.00 17.78 266 ILE A C 1
ATOM 2034 O O . ILE A 1 266 ? 14.332 -8.476 -34.752 1.00 15.96 266 ILE A O 1
ATOM 2039 N N . GLU A 1 267 ? 16.295 -8.262 -35.848 1.00 18.43 267 GLU A N 1
ATOM 2040 C CA . GLU A 1 267 ? 16.596 -9.689 -35.803 1.00 20.72 267 GLU A CA 1
ATOM 2041 C C . GLU A 1 267 ? 16.843 -10.086 -34.344 1.00 18.90 267 GLU A C 1
ATOM 2042 O O . GLU A 1 267 ? 17.397 -9.304 -33.572 1.00 18.89 267 GLU A O 1
ATOM 2048 N N . VAL A 1 268 ? 16.421 -11.294 -33.976 1.00 18.59 268 VAL A N 1
ATOM 2049 C CA . VAL A 1 268 ? 16.558 -11.808 -32.608 1.00 19.51 268 VAL A CA 1
ATOM 2050 C C . VAL A 1 268 ? 17.449 -13.047 -32.475 1.00 20.09 268 VAL A C 1
ATOM 2051 O O . VAL A 1 268 ? 18.280 -13.140 -31.570 1.00 20.85 268 VAL A O 1
ATOM 2055 N N . ASP A 1 269 ? 17.250 -13.995 -33.380 1.00 21.77 269 ASP A N 1
ATOM 2056 C CA . ASP A 1 269 ? 17.964 -15.270 -33.387 1.00 23.14 269 ASP A CA 1
ATOM 2057 C C . ASP A 1 269 ? 19.488 -15.248 -33.314 1.00 22.20 269 ASP A C 1
ATOM 2058 O O . ASP A 1 269 ? 20.093 -16.233 -32.898 1.00 24.41 269 ASP A O 1
ATOM 2063 N N . LYS A 1 270 ? 20.114 -14.147 -33.711 1.00 21.30 270 LYS A N 1
ATOM 2064 C CA . LYS A 1 270 ? 21.569 -14.069 -33.649 1.00 20.74 270 LYS A CA 1
ATOM 2065 C C . LYS A 1 270 ? 22.049 -13.531 -32.308 1.00 20.33 270 LYS A C 1
ATOM 2066 O O . LYS A 1 270 ? 23.235 -13.613 -31.983 1.00 20.46 270 LYS A O 1
ATOM 2072 N N . LEU A 1 271 ? 21.130 -12.981 -31.524 1.00 17.83 271 LEU A N 1
ATOM 2073 C CA . LEU A 1 271 ? 21.496 -12.421 -30.231 1.00 17.51 271 LEU A CA 1
ATOM 2074 C C . LEU A 1 271 ? 21.181 -13.364 -29.067 1.00 17.37 271 LEU A C 1
ATOM 2075 O O . LEU A 1 271 ? 21.790 -13.276 -27.998 1.00 15.55 271 LEU A O 1
ATOM 2080 N N . ILE A 1 272 ? 20.232 -14.267 -29.284 1.00 17.33 272 ILE A N 1
ATOM 2081 C CA . ILE A 1 272 ? 19.840 -15.213 -28.251 1.00 19.27 272 ILE A CA 1
ATOM 2082 C C . ILE A 1 272 ? 19.379 -16.521 -28.893 1.00 19.32 272 ILE A C 1
ATOM 2083 O O . ILE A 1 272 ? 18.729 -16.516 -29.932 1.00 20.41 272 ILE A O 1
ATOM 2088 N N . ASP A 1 273 ? 19.741 -17.634 -28.265 1.00 22.49 273 ASP A N 1
ATOM 2089 C CA . ASP A 1 273 ? 19.389 -18.971 -28.735 1.00 24.99 273 ASP A CA 1
ATOM 2090 C C . ASP A 1 273 ? 17.869 -19.131 -28.756 1.00 24.21 273 ASP A C 1
ATOM 2091 O O . ASP A 1 273 ? 17.178 -18.580 -27.900 1.00 23.98 273 ASP A O 1
ATOM 2096 N N . GLY A 1 274 ? 17.363 -19.894 -29.724 1.00 22.29 274 GLY A N 1
ATOM 2097 C CA . GLY A 1 274 ? 15.929 -20.113 -29.842 1.00 20.32 274 GLY A CA 1
ATOM 2098 C C . GLY A 1 274 ? 15.290 -20.695 -28.593 1.00 21.76 274 GLY A C 1
ATOM 2099 O O . GLY A 1 274 ? 14.313 -20.144 -28.085 1.00 21.80 274 GLY A O 1
ATOM 2100 N N . PRO A 1 275 ? 15.802 -21.826 -28.085 1.00 22.00 275 PRO A N 1
ATOM 2101 C CA . PRO A 1 275 ? 15.246 -22.449 -26.879 1.00 22.75 275 PRO A CA 1
ATOM 2102 C C . PRO A 1 275 ? 15.209 -21.490 -25.691 1.00 21.25 275 PRO A C 1
ATOM 2103 O O . PRO A 1 275 ? 14.212 -21.404 -24.981 1.00 21.47 275 PRO A O 1
ATOM 2107 N N . THR A 1 276 ? 16.306 -20.770 -25.491 1.00 21.77 276 THR A N 1
ATOM 2108 C CA . THR A 1 276 ? 16.424 -19.815 -24.394 1.00 20.61 276 THR A CA 1
ATOM 2109 C C . THR A 1 276 ? 15.466 -18.648 -24.601 1.00 21.18 276 THR A C 1
ATOM 2110 O O . THR A 1 276 ? 14.898 -18.111 -23.644 1.00 22.36 276 THR A O 1
ATOM 2114 N N . ARG A 1 277 ? 15.301 -18.247 -25.855 1.00 19.05 277 ARG A N 1
ATOM 2115 C CA . ARG A 1 277 ? 14.388 -17.161 -26.183 1.00 19.31 277 ARG A CA 1
ATOM 2116 C C . ARG A 1 277 ? 12.968 -17.572 -25.781 1.00 19.14 277 ARG A C 1
ATOM 2117 O O . ARG A 1 277 ? 12.279 -16.826 -25.089 1.00 15.64 277 ARG A O 1
ATOM 2125 N N . ASP A 1 278 ? 12.539 -18.765 -26.195 1.00 17.53 278 ASP A N 1
ATOM 2126 C CA . ASP A 1 278 ? 11.200 -19.223 -25.848 1.00 17.73 278 ASP A CA 1
ATOM 2127 C C . ASP A 1 278 ? 11.043 -19.401 -24.343 1.00 18.18 278 ASP A C 1
ATOM 2128 O O . ASP A 1 278 ? 9.967 -19.162 -23.790 1.00 20.27 278 ASP A O 1
ATOM 2133 N N . ALA A 1 279 ? 12.121 -19.811 -23.682 1.00 17.91 279 ALA A N 1
ATOM 2134 C CA . ALA A 1 279 ? 12.114 -20.029 -22.236 1.00 16.73 279 ALA A CA 1
ATOM 2135 C C . ALA A 1 279 ? 11.995 -18.730 -21.440 1.00 16.89 279 ALA A C 1
ATOM 2136 O O . ALA A 1 279 ? 11.217 -18.648 -20.492 1.00 17.44 279 ALA A O 1
ATOM 2138 N N . LYS A 1 280 ? 12.762 -17.713 -21.817 1.00 16.28 280 LYS A N 1
ATOM 2139 C CA . LYS A 1 280 ? 12.702 -16.431 -21.107 1.00 17.50 280 LYS A CA 1
ATOM 2140 C C . LYS A 1 280 ? 11.367 -15.721 -21.352 1.00 17.39 280 LYS A C 1
ATOM 2141 O O . LYS A 1 280 ? 10.821 -15.069 -20.457 1.00 18.29 280 LYS A O 1
ATOM 2147 N N . LEU A 1 281 ? 10.855 -15.843 -22.571 1.00 17.05 281 LEU A N 1
ATOM 2148 C CA . LEU A 1 281 ? 9.579 -15.237 -22.929 1.00 17.88 281 LEU A CA 1
ATOM 2149 C C . LEU A 1 281 ? 8.451 -15.922 -22.156 1.00 17.36 281 LEU A C 1
ATOM 2150 O O . LEU A 1 281 ? 7.502 -15.271 -21.721 1.00 16.85 281 LEU A O 1
ATOM 2155 N N . GLN A 1 282 ? 8.559 -17.234 -21.975 1.00 17.51 282 GLN A N 1
ATOM 2156 C CA . GLN A 1 282 ? 7.530 -17.965 -21.251 1.00 17.43 282 GLN A CA 1
ATOM 2157 C C . GLN A 1 282 ? 7.500 -17.518 -19.803 1.00 17.13 282 GLN A C 1
ATOM 2158 O O . GLN A 1 282 ? 6.432 -17.364 -19.212 1.00 15.62 282 GLN A O 1
ATOM 2164 N N . ARG A 1 283 ? 8.681 -17.300 -19.237 1.00 17.50 283 ARG A N 1
ATOM 2165 C CA . ARG A 1 283 ? 8.796 -16.876 -17.850 1.00 18.89 283 ARG A CA 1
ATOM 2166 C C . ARG A 1 283 ? 8.111 -15.530 -17.647 1.00 19.66 283 ARG A C 1
ATOM 2167 O O . ARG A 1 283 ? 7.404 -15.333 -16.661 1.00 19.99 283 ARG A O 1
ATOM 2175 N N . ILE A 1 284 ? 8.322 -14.607 -18.586 1.00 19.32 284 ILE A N 1
ATOM 2176 C CA . ILE A 1 284 ? 7.713 -13.282 -18.511 1.00 17.50 284 ILE A CA 1
ATOM 2177 C C . ILE A 1 284 ? 6.200 -13.399 -18.625 1.00 17.09 284 ILE A C 1
ATOM 2178 O O . ILE A 1 284 ? 5.466 -12.832 -17.821 1.00 16.68 284 ILE A O 1
ATOM 2191 N N . ASP A 1 286 ? 4.140 -16.055 -18.126 1.00 19.36 286 ASP A N 1
ATOM 2192 C CA . ASP A 1 286 ? 3.520 -16.721 -16.980 1.00 22.38 286 ASP A CA 1
ATOM 2193 C C . ASP A 1 286 ? 3.532 -15.824 -15.738 1.00 23.15 286 ASP A C 1
ATOM 2194 O O . ASP A 1 286 ? 2.599 -15.857 -14.931 1.00 22.04 286 ASP A O 1
ATOM 2199 N N . TYR A 1 287 ? 4.590 -15.028 -15.585 1.00 23.07 287 TYR A N 1
ATOM 2200 C CA . TYR A 1 287 ? 4.708 -14.140 -14.429 1.00 22.61 287 TYR A CA 1
ATOM 2201 C C . TYR A 1 287 ? 3.578 -13.098 -14.433 1.00 22.09 287 TYR A C 1
ATOM 2202 O O . TYR A 1 287 ? 3.141 -12.632 -13.377 1.00 19.45 287 TYR A O 1
ATOM 2211 N N . VAL A 1 288 ? 3.101 -12.754 -15.626 1.00 21.98 288 VAL A N 1
ATOM 2212 C CA . VAL A 1 288 ? 2.013 -11.794 -15.784 1.00 19.95 288 VAL A CA 1
ATOM 2213 C C . VAL A 1 288 ? 0.659 -12.465 -15.548 1.00 21.68 288 VAL A C 1
ATOM 2214 O O . VAL A 1 288 ? -0.124 -12.024 -14.703 1.00 19.05 288 VAL A O 1
ATOM 2218 N N . THR A 1 289 ? 0.397 -13.531 -16.305 1.00 22.53 289 THR A N 1
ATOM 2219 C CA . THR A 1 289 ? -0.870 -14.259 -16.227 1.00 24.73 289 THR A CA 1
ATOM 2220 C C . THR A 1 289 ? -1.124 -15.033 -14.933 1.00 26.78 289 THR A C 1
ATOM 2221 O O . THR A 1 289 ? -2.242 -15.501 -14.708 1.00 28.34 289 THR A O 1
ATOM 2225 N N . SER A 1 290 ? -0.107 -15.175 -14.088 1.00 26.24 290 SER A N 1
ATOM 2226 C CA . SER A 1 290 ? -0.276 -15.902 -12.833 1.00 28.34 290 SER A CA 1
ATOM 2227 C C . SER A 1 290 ? -0.432 -14.920 -11.678 1.00 30.01 290 SER A C 1
ATOM 2228 O O . SER A 1 290 ? -0.423 -15.309 -10.512 1.00 31.58 290 SER A O 1
ATOM 2231 N N . ALA A 1 291 ? -0.584 -13.645 -12.013 1.00 31.06 291 ALA A N 1
ATOM 2232 C CA . ALA A 1 291 ? -0.728 -12.598 -11.015 1.00 33.17 291 ALA A CA 1
ATOM 2233 C C . ALA A 1 291 ? -2.093 -12.616 -10.332 1.00 35.23 291 ALA A C 1
ATOM 2234 O O . ALA A 1 291 ? -3.034 -13.265 -10.797 1.00 35.13 291 ALA A O 1
ATOM 2236 N N . GLU A 1 292 ? -2.182 -11.896 -9.219 1.00 36.64 292 GLU A N 1
ATOM 2237 C CA . GLU A 1 292 ? -3.419 -11.789 -8.451 1.00 39.10 292 GLU A CA 1
ATOM 2238 C C . GLU A 1 292 ? -4.458 -11.008 -9.242 1.00 39.16 292 GLU A C 1
ATOM 2239 O O . GLU A 1 292 ? -4.321 -9.800 -9.425 1.00 38.98 292 GLU A O 1
ATOM 2245 N N . ARG A 1 293 ? -5.497 -11.696 -9.700 1.00 40.10 293 ARG A N 1
ATOM 2246 C CA . ARG A 1 293 ? -6.551 -11.045 -10.473 1.00 42.00 293 ARG A CA 1
ATOM 2247 C C . ARG A 1 293 ? -7.248 -9.945 -9.679 1.00 42.40 293 ARG A C 1
ATOM 2248 O O . ARG A 1 293 ? -7.477 -10.086 -8.477 1.00 42.56 293 ARG A O 1
ATOM 2256 N N . ALA A 1 294 ? -7.575 -8.846 -10.355 1.00 42.54 294 ALA A N 1
ATOM 2257 C CA . ALA A 1 294 ? -8.268 -7.738 -9.712 1.00 42.35 294 ALA A CA 1
ATOM 2258 C C . ALA A 1 294 ? -9.736 -8.124 -9.669 1.00 42.55 294 ALA A C 1
ATOM 2259 O O . ALA A 1 294 ? -10.521 -7.575 -8.898 1.00 43.40 294 ALA A O 1
ATOM 2261 N N . ASP A 1 295 ? -10.088 -9.088 -10.510 1.00 43.08 295 ASP A N 1
ATOM 2262 C CA . ASP A 1 295 ? -11.447 -9.598 -10.599 1.00 43.98 295 ASP A CA 1
ATOM 2263 C C . ASP A 1 295 ? -11.373 -11.087 -10.931 1.00 45.11 295 ASP A C 1
ATOM 2264 O O . ASP A 1 295 ? -11.089 -11.466 -12.069 1.00 44.99 295 ASP A O 1
ATOM 2269 N N . GLU A 1 296 ? -11.630 -11.920 -9.927 1.00 45.38 296 GLU A N 1
ATOM 2270 C CA . GLU A 1 296 ? -11.584 -13.367 -10.083 1.00 46.13 296 GLU A CA 1
ATOM 2271 C C . GLU A 1 296 ? -12.313 -13.874 -11.325 1.00 46.68 296 GLU A C 1
ATOM 2272 O O . GLU A 1 296 ? -11.909 -14.870 -11.923 1.00 46.82 296 GLU A O 1
ATOM 2278 N N . ASN A 1 297 ? -13.375 -13.180 -11.721 1.00 46.19 297 ASN A N 1
ATOM 2279 C CA . ASN A 1 297 ? -14.153 -13.580 -12.889 1.00 46.65 297 ASN A CA 1
ATOM 2280 C C . ASN A 1 297 ? -13.577 -13.015 -14.187 1.00 45.80 297 ASN A C 1
ATOM 2281 O O . ASN A 1 297 ? -14.236 -13.027 -15.230 1.00 46.39 297 ASN A O 1
ATOM 2286 N N . GLN A 1 298 ? -12.343 -12.524 -14.117 1.00 44.61 298 GLN A N 1
ATOM 2287 C CA . GLN A 1 298 ? -11.671 -11.953 -15.282 1.00 42.20 298 GLN A CA 1
ATOM 2288 C C . GLN A 1 298 ? -10.197 -12.323 -15.335 1.00 38.62 298 GLN A C 1
ATOM 2289 O O . GLN A 1 298 ? -9.380 -11.737 -14.631 1.00 37.54 298 GLN A O 1
ATOM 2295 N N . ALA A 1 299 ? -9.862 -13.289 -16.184 1.00 36.22 299 ALA A N 1
ATOM 2296 C CA . ALA A 1 299 ? -8.483 -13.739 -16.328 1.00 33.65 299 ALA A CA 1
ATOM 2297 C C . ALA A 1 299 ? -7.597 -12.625 -16.867 1.00 32.13 299 ALA A C 1
ATOM 2298 O O . ALA A 1 299 ? -8.050 -11.770 -17.626 1.00 30.77 299 ALA A O 1
ATOM 2300 N N . ILE A 1 300 ? -6.334 -12.630 -16.461 1.00 31.54 300 ILE A N 1
ATOM 2301 C CA . ILE A 1 300 ? -5.388 -11.624 -16.922 1.00 30.59 300 ILE A CA 1
ATOM 2302 C C . ILE A 1 300 ? -4.970 -11.993 -18.339 1.00 30.21 300 ILE A C 1
ATOM 2303 O O . ILE A 1 300 ? -4.772 -13.171 -18.646 1.00 30.52 300 ILE A O 1
ATOM 2308 N N . ARG A 1 301 ? -4.847 -10.996 -19.209 1.00 29.11 301 ARG A N 1
ATOM 2309 C CA . ARG A 1 301 ? -4.458 -11.268 -20.586 1.00 27.88 301 ARG A CA 1
ATOM 2310 C C . ARG A 1 301 ? -3.287 -10.409 -21.057 1.00 24.17 301 ARG A C 1
ATOM 2311 O O . ARG A 1 301 ? -3.194 -9.225 -20.738 1.00 23.98 301 ARG A O 1
ATOM 2319 N N . LEU A 1 302 ? -2.387 -11.028 -21.811 1.00 20.86 302 LEU A N 1
ATOM 2320 C CA . LEU A 1 302 ? -1.213 -10.347 -22.342 1.00 18.03 302 LEU A CA 1
ATOM 2321 C C . LEU A 1 302 ? -1.570 -9.515 -23.564 1.00 14.87 302 LEU A C 1
ATOM 2322 O O . LEU A 1 302 ? -2.429 -9.890 -24.354 1.00 15.06 302 LEU A O 1
ATOM 2327 N N . PRO A 1 303 ? -0.904 -8.370 -23.741 1.00 13.24 303 PRO A N 1
ATOM 2328 C CA . PRO A 1 303 ? -1.219 -7.535 -24.904 1.00 14.63 303 PRO A CA 1
ATOM 2329 C C . PRO A 1 303 ? -1.171 -8.257 -26.253 1.00 12.96 303 PRO A C 1
ATOM 2330 O O . PRO A 1 303 ? -0.215 -8.970 -26.553 1.00 11.82 303 PRO A O 1
ATOM 2334 N N . GLY A 1 304 ? -2.236 -8.081 -27.036 1.00 13.79 304 GLY A N 1
ATOM 2335 C CA . GLY A 1 304 ? -2.324 -8.673 -28.358 1.00 13.73 304 GLY A CA 1
ATOM 2336 C C . GLY A 1 304 ? -2.736 -10.133 -28.436 1.00 16.13 304 GLY A C 1
ATOM 2337 O O . GLY A 1 304 ? -3.005 -10.642 -29.529 1.00 13.88 304 GLY A O 1
ATOM 2338 N N . HIS A 1 305 ? -2.792 -10.814 -27.297 1.00 15.24 305 HIS A N 1
ATOM 2339 C CA . HIS A 1 305 ? -3.166 -12.219 -27.309 1.00 18.79 305 HIS A CA 1
ATOM 2340 C C . HIS A 1 305 ? -4.613 -12.447 -27.747 1.00 19.60 305 HIS A C 1
ATOM 2341 O O . HIS A 1 305 ? -4.982 -13.558 -28.131 1.00 19.46 305 HIS A O 1
ATOM 2348 N N . GLU A 1 306 ? -5.432 -11.399 -27.710 1.00 19.22 306 GLU A N 1
ATOM 2349 C CA . GLU A 1 306 ? -6.819 -11.536 -28.148 1.00 19.55 306 GLU A CA 1
ATOM 2350 C C . GLU A 1 306 ? -6.844 -11.729 -29.663 1.00 19.81 306 GLU A C 1
ATOM 2351 O O . GLU A 1 306 ? -7.831 -12.204 -30.207 1.00 19.18 306 GLU A O 1
ATOM 2357 N N . PHE A 1 307 ? -5.766 -11.351 -30.349 1.00 19.97 307 PHE A N 1
ATOM 2358 C CA . PHE A 1 307 ? -5.724 -11.508 -31.798 1.00 19.72 307 PHE A CA 1
ATOM 2359 C C . PHE A 1 307 ? -5.586 -12.973 -32.169 1.00 20.84 307 PHE A C 1
ATOM 2360 O O . PHE A 1 307 ? -5.784 -13.354 -33.323 1.00 20.54 307 PHE A O 1
ATOM 2368 N N . THR A 1 308 ? -5.230 -13.799 -31.194 1.00 21.79 308 THR A N 1
ATOM 2369 C CA . THR A 1 308 ? -5.113 -15.226 -31.450 1.00 21.88 308 THR A CA 1
ATOM 2370 C C . THR A 1 308 ? -6.435 -15.869 -31.062 1.00 21.64 308 THR A C 1
ATOM 2371 O O . THR A 1 308 ? -7.003 -16.635 -31.829 1.00 21.41 308 THR A O 1
ATOM 2375 N N . THR A 1 309 ? -6.932 -15.542 -29.873 1.00 20.85 309 THR A N 1
ATOM 2376 C CA . THR A 1 309 ? -8.190 -16.116 -29.419 1.00 23.01 309 THR A CA 1
ATOM 2377 C C . THR A 1 309 ? -9.375 -15.673 -30.275 1.00 23.84 309 THR A C 1
ATOM 2378 O O . THR A 1 309 ? -10.175 -16.505 -30.712 1.00 26.80 309 THR A O 1
ATOM 2382 N N . LEU A 1 310 ? -9.487 -14.375 -30.538 1.00 23.77 310 LEU A N 1
ATOM 2383 C CA . LEU A 1 310 ? -10.595 -13.871 -31.346 1.00 22.06 310 LEU A CA 1
ATOM 2384 C C . LEU A 1 310 ? -10.604 -14.483 -32.741 1.00 22.36 310 LEU A C 1
ATOM 2385 O O . LEU A 1 310 ? -11.669 -14.739 -33.301 1.00 22.00 310 LEU A O 1
ATOM 2390 N N . LEU A 1 311 ? -9.422 -14.722 -33.304 1.00 19.75 311 LEU A N 1
ATOM 2391 C CA . LEU A 1 311 ? -9.341 -15.318 -34.633 1.00 21.13 311 LEU A CA 1
ATOM 2392 C C . LEU A 1 311 ? -9.918 -16.730 -34.596 1.00 22.81 311 LEU A C 1
ATOM 2393 O O . LEU A 1 311 ? -10.690 -17.119 -35.472 1.00 22.88 311 LEU A O 1
ATOM 2398 N N . ALA A 1 312 ? -9.549 -17.496 -33.575 1.00 24.42 312 ALA A N 1
ATOM 2399 C CA . ALA A 1 312 ? -10.046 -18.862 -33.445 1.00 25.36 312 ALA A CA 1
ATOM 2400 C C . ALA A 1 312 ? -11.562 -18.856 -33.278 1.00 27.25 312 ALA A C 1
ATOM 2401 O O . ALA A 1 312 ? -12.262 -19.717 -33.814 1.00 27.19 312 ALA A O 1
ATOM 2403 N N . GLU A 1 313 ? -12.064 -17.879 -32.531 1.00 28.08 313 GLU A N 1
ATOM 2404 C CA . GLU A 1 313 ? -13.494 -17.765 -32.292 1.00 31.26 313 GLU A CA 1
ATOM 2405 C C . GLU A 1 313 ? -14.227 -17.455 -33.598 1.00 31.49 313 GLU A C 1
ATOM 2406 O O . GLU A 1 313 ? -15.263 -18.053 -33.896 1.00 31.05 313 GLU A O 1
ATOM 2412 N N . ASN A 1 314 ? -13.674 -16.532 -34.378 1.00 31.01 314 ASN A N 1
ATOM 2413 C CA . ASN A 1 314 ? -14.276 -16.130 -35.643 1.00 32.30 314 ASN A CA 1
ATOM 2414 C C . ASN A 1 314 ? -14.284 -17.193 -36.731 1.00 33.43 314 ASN A C 1
ATOM 2415 O O . ASN A 1 314 ? -15.269 -17.337 -37.453 1.00 32.13 314 ASN A O 1
ATOM 2420 N N . ARG A 1 315 ? -13.188 -17.933 -36.862 1.00 36.26 315 ARG A N 1
ATOM 2421 C CA . ARG A 1 315 ? -13.116 -18.956 -37.898 1.00 38.88 315 ARG A CA 1
ATOM 2422 C C . ARG A 1 315 ? -13.926 -20.178 -37.495 1.00 39.24 315 ARG A C 1
ATOM 2423 O O . ARG A 1 315 ? -13.921 -21.196 -38.181 1.00 40.96 315 ARG A O 1
ATOM 2431 N N . ARG A 1 316 ? -14.641 -20.060 -36.384 1.00 39.10 316 ARG A N 1
ATOM 2432 C CA . ARG A 1 316 ? -15.457 -21.154 -35.887 1.00 38.99 316 ARG A CA 1
ATOM 2433 C C . ARG A 1 316 ? -16.934 -20.790 -35.859 1.00 38.62 316 ARG A C 1
ATOM 2434 O O . ARG A 1 316 ? -17.776 -21.534 -36.365 1.00 39.49 316 ARG A O 1
ATOM 2442 N N . ASN A 1 317 ? -17.244 -19.641 -35.272 1.00 38.13 317 ASN A N 1
ATOM 2443 C CA . ASN A 1 317 ? -18.623 -19.183 -35.165 1.00 36.74 317 ASN A CA 1
ATOM 2444 C C . ASN A 1 317 ? -18.967 -18.130 -36.201 1.00 34.04 317 ASN A C 1
ATOM 2445 O O . ASN A 1 317 ? -20.064 -17.569 -36.188 1.00 32.10 317 ASN A O 1
ATOM 2450 N N . GLY A 1 318 ? -18.033 -17.870 -37.105 1.00 30.91 318 GLY A N 1
ATOM 2451 C CA . GLY A 1 318 ? -18.270 -16.864 -38.118 1.00 28.93 318 GLY A CA 1
ATOM 2452 C C . GLY A 1 318 ? -17.947 -15.483 -37.578 1.00 27.28 318 GLY A C 1
ATOM 2453 O O . GLY A 1 318 ? -17.708 -15.311 -36.380 1.00 27.40 318 GLY A O 1
ATOM 2454 N N . ILE A 1 319 ? -17.954 -14.494 -38.463 1.00 26.59 319 ILE A N 1
ATOM 2455 C CA . ILE A 1 319 ? -17.633 -13.118 -38.099 1.00 24.83 319 ILE A CA 1
ATOM 2456 C C . ILE A 1 319 ? -18.855 -12.225 -37.892 1.00 25.43 319 ILE A C 1
ATOM 2457 O O . ILE A 1 319 ? -19.704 -12.098 -38.777 1.00 26.90 319 ILE A O 1
ATOM 2462 N N . THR A 1 320 ? -18.932 -11.591 -36.726 1.00 24.03 320 THR A N 1
ATOM 2463 C CA . THR A 1 320 ? -20.036 -10.687 -36.440 1.00 23.42 320 THR A CA 1
ATOM 2464 C C . THR A 1 320 ? -19.659 -9.278 -36.874 1.00 22.75 320 THR A C 1
ATOM 2465 O O . THR A 1 320 ? -18.675 -8.720 -36.395 1.00 22.34 320 THR A O 1
ATOM 2469 N N . VAL A 1 321 ? -20.433 -8.715 -37.797 1.00 21.47 321 VAL A N 1
ATOM 2470 C CA . VAL A 1 321 ? -20.193 -7.363 -38.280 1.00 20.88 321 VAL A CA 1
ATOM 2471 C C . VAL A 1 321 ? -21.391 -6.511 -37.890 1.00 22.29 321 VAL A C 1
ATOM 2472 O O . VAL A 1 321 ? -22.540 -6.927 -38.056 1.00 23.78 321 VAL A O 1
ATOM 2476 N N . ASP A 1 322 ? -21.125 -5.324 -37.361 1.00 22.62 322 ASP A N 1
ATOM 2477 C CA . ASP A 1 322 ? -22.196 -4.438 -36.944 1.00 22.83 322 ASP A CA 1
ATOM 2478 C C . ASP A 1 322 ? -23.168 -4.160 -38.081 1.00 24.08 322 ASP A C 1
ATOM 2479 O O . ASP A 1 322 ? -22.776 -3.697 -39.157 1.00 22.23 322 ASP A O 1
ATOM 2484 N N . ASP A 1 323 ? -24.443 -4.437 -37.822 1.00 23.60 323 ASP A N 1
ATOM 2485 C CA . ASP A 1 323 ? -25.497 -4.251 -38.807 1.00 24.30 323 ASP A CA 1
ATOM 2486 C C . ASP A 1 323 ? -25.442 -2.932 -39.568 1.00 24.17 323 ASP A C 1
ATOM 2487 O O . ASP A 1 323 ? -25.571 -2.920 -40.792 1.00 23.81 323 ASP A O 1
ATOM 2492 N N . SER A 1 324 ? -25.248 -1.824 -38.855 1.00 24.68 324 SER A N 1
ATOM 2493 C CA . SER A 1 324 ? -25.203 -0.522 -39.511 1.00 24.07 324 SER A CA 1
ATOM 2494 C C . SER A 1 324 ? -24.001 -0.439 -40.448 1.00 24.61 324 SER A C 1
ATOM 2495 O O . SER A 1 324 ? -24.083 0.150 -41.529 1.00 23.28 324 SER A O 1
ATOM 2498 N N . VAL A 1 325 ? -22.891 -1.045 -40.036 1.00 23.67 325 VAL A N 1
ATOM 2499 C CA . VAL A 1 325 ? -21.679 -1.053 -40.844 1.00 23.99 325 VAL A CA 1
ATOM 2500 C C . VAL A 1 325 ? -21.888 -1.903 -42.090 1.00 24.54 325 VAL A C 1
ATOM 2501 O O . VAL A 1 325 ? -21.540 -1.495 -43.196 1.00 22.18 325 VAL A O 1
ATOM 2505 N N . TRP A 1 326 ? -22.462 -3.087 -41.904 1.00 27.05 326 TRP A N 1
ATOM 2506 C CA . TRP A 1 326 ? -22.708 -3.987 -43.023 1.00 28.81 326 TRP A CA 1
ATOM 2507 C C . TRP A 1 326 ? -23.648 -3.323 -44.018 1.00 29.32 326 TRP A C 1
ATOM 2508 O O . TRP A 1 326 ? -23.394 -3.327 -45.223 1.00 28.92 326 TRP A O 1
ATOM 2519 N N . ALA A 1 327 ? -24.731 -2.748 -43.505 1.00 29.60 327 ALA A N 1
ATOM 2520 C CA . ALA A 1 327 ? -25.702 -2.064 -44.346 1.00 31.97 327 ALA A CA 1
ATOM 2521 C C . ALA A 1 327 ? -25.014 -0.925 -45.089 1.00 32.43 327 ALA A C 1
ATOM 2522 O O . ALA A 1 327 ? -25.337 -0.634 -46.241 1.00 33.10 327 ALA A O 1
ATOM 2524 N N . LYS A 1 328 ? -24.066 -0.279 -44.419 1.00 33.10 328 LYS A N 1
ATOM 2525 C CA . LYS A 1 328 ? -23.329 0.829 -45.015 1.00 33.86 328 LYS A CA 1
ATOM 2526 C C . LYS A 1 328 ? -22.559 0.338 -46.233 1.00 33.39 328 LYS A C 1
ATOM 2527 O O . LYS A 1 328 ? -22.543 0.992 -47.276 1.00 32.76 328 LYS A O 1
ATOM 2533 N N . ILE A 1 329 ? -21.916 -0.816 -46.078 1.00 31.23 329 ILE A N 1
ATOM 2534 C CA . ILE A 1 329 ? -21.127 -1.422 -47.141 1.00 32.94 329 ILE A CA 1
ATOM 2535 C C . ILE A 1 329 ? -22.017 -1.906 -48.279 1.00 34.33 329 ILE A C 1
ATOM 2536 O O . ILE A 1 329 ? -21.723 -1.669 -49.452 1.00 34.84 329 ILE A O 1
ATOM 2541 N N . GLN A 1 330 ? -23.100 -2.589 -47.929 1.00 35.07 330 GLN A N 1
ATOM 2542 C CA . GLN A 1 330 ? -24.030 -3.088 -48.932 1.00 37.11 330 GLN A CA 1
ATOM 2543 C C . GLN A 1 330 ? -24.529 -1.924 -49.783 1.00 36.75 330 GLN A C 1
ATOM 2544 O O . GLN A 1 330 ? -24.652 -2.049 -51.000 1.00 37.69 330 GLN A O 1
ATOM 2550 N N . ALA A 1 331 ? -24.805 -0.793 -49.140 1.00 35.75 331 ALA A N 1
ATOM 2551 C CA . ALA A 1 331 ? -25.293 0.384 -49.848 1.00 34.69 331 ALA A CA 1
ATOM 2552 C C . ALA A 1 331 ? -24.296 0.863 -50.902 1.00 35.45 331 ALA A C 1
ATOM 2553 O O . ALA A 1 331 ? -24.677 1.536 -51.863 1.00 34.37 331 ALA A O 1
ATOM 2555 N N . LEU A 1 332 ? -23.022 0.516 -50.722 1.00 35.56 332 LEU A N 1
ATOM 2556 C CA . LEU A 1 332 ? -21.977 0.907 -51.666 1.00 36.06 332 LEU A CA 1
ATOM 2557 C C . LEU A 1 332 ? -22.132 0.165 -52.988 1.00 35.54 332 LEU A C 1
ATOM 2558 O O . LEU A 1 332 ? -22.211 -1.066 -53.013 1.00 35.46 332 LEU A O 1
ATOM 2571 N N . LYS B 1 2 ? 19.752 26.074 -0.557 1.00 41.74 2 LYS B N 1
ATOM 2572 C CA . LYS B 1 2 ? 20.375 26.550 -1.785 1.00 41.75 2 LYS B CA 1
ATOM 2573 C C . LYS B 1 2 ? 21.860 26.216 -1.781 1.00 40.82 2 LYS B C 1
ATOM 2574 O O . LYS B 1 2 ? 22.619 26.716 -0.954 1.00 40.61 2 LYS B O 1
ATOM 2580 N N . VAL B 1 3 ? 22.274 25.369 -2.713 1.00 38.37 3 VAL B N 1
ATOM 2581 C CA . VAL B 1 3 ? 23.671 24.982 -2.799 1.00 36.32 3 VAL B CA 1
ATOM 2582 C C . VAL B 1 3 ? 24.177 25.231 -4.209 1.00 36.32 3 VAL B C 1
ATOM 2583 O O . VAL B 1 3 ? 23.398 25.244 -5.163 1.00 36.11 3 VAL B O 1
ATOM 2587 N N . THR B 1 4 ? 25.481 25.440 -4.333 1.00 34.64 4 THR B N 1
ATOM 2588 C CA . THR B 1 4 ? 26.081 25.667 -5.636 1.00 33.87 4 THR B CA 1
ATOM 2589 C C . THR B 1 4 ? 26.347 24.309 -6.270 1.00 32.29 4 THR B C 1
ATOM 2590 O O . THR B 1 4 ? 26.245 23.277 -5.598 1.00 31.10 4 THR B O 1
ATOM 2594 N N . PHE B 1 5 ? 26.691 24.313 -7.557 1.00 29.92 5 PHE B N 1
ATOM 2595 C CA . PHE B 1 5 ? 26.980 23.075 -8.276 1.00 28.35 5 PHE B CA 1
ATOM 2596 C C . PHE B 1 5 ? 28.086 22.264 -7.600 1.00 26.94 5 PHE B C 1
ATOM 2597 O O . PHE B 1 5 ? 27.886 21.111 -7.230 1.00 25.59 5 PHE B O 1
ATOM 2605 N N . GLU B 1 6 ? 29.256 22.875 -7.452 1.00 28.01 6 GLU B N 1
ATOM 2606 C CA . GLU B 1 6 ? 30.396 22.207 -6.837 1.00 29.94 6 GLU B CA 1
ATOM 2607 C C . GLU B 1 6 ? 30.106 21.700 -5.426 1.00 29.30 6 GLU B C 1
ATOM 2608 O O . GLU B 1 6 ? 30.616 20.656 -5.022 1.00 29.20 6 GLU B O 1
ATOM 2614 N N . GLN B 1 7 ? 29.286 22.437 -4.682 1.00 28.84 7 GLN B N 1
ATOM 2615 C CA . GLN B 1 7 ? 28.930 22.060 -3.315 1.00 28.20 7 GLN B CA 1
ATOM 2616 C C . GLN B 1 7 ? 28.114 20.774 -3.332 1.00 27.21 7 GLN B C 1
ATOM 2617 O O . GLN B 1 7 ? 28.372 19.851 -2.558 1.00 27.80 7 GLN B O 1
ATOM 2623 N N . LEU B 1 8 ? 27.126 20.716 -4.222 1.00 27.11 8 LEU B N 1
ATOM 2624 C CA . LEU B 1 8 ? 26.283 19.529 -4.354 1.00 25.25 8 LEU B CA 1
ATOM 2625 C C . LEU B 1 8 ? 27.153 18.338 -4.781 1.00 23.52 8 LEU B C 1
ATOM 2626 O O . LEU B 1 8 ? 27.120 17.269 -4.166 1.00 23.04 8 LEU B O 1
ATOM 2631 N N . LYS B 1 9 ? 27.939 18.531 -5.837 1.00 23.88 9 LYS B N 1
ATOM 2632 C CA . LYS B 1 9 ? 28.820 17.473 -6.327 1.00 22.00 9 LYS B CA 1
ATOM 2633 C C . LYS B 1 9 ? 29.778 17.015 -5.225 1.00 20.30 9 LYS B C 1
ATOM 2634 O O . LYS B 1 9 ? 30.080 15.823 -5.096 1.00 21.94 9 LYS B O 1
ATOM 2640 N N . ALA B 1 10 ? 30.258 17.969 -4.433 1.00 20.61 10 ALA B N 1
ATOM 2641 C CA . ALA B 1 10 ? 31.183 17.655 -3.354 1.00 19.71 10 ALA B CA 1
ATOM 2642 C C . ALA B 1 10 ? 30.570 16.676 -2.363 1.00 18.31 10 ALA B C 1
ATOM 2643 O O . ALA B 1 10 ? 31.252 15.779 -1.858 1.00 17.91 10 ALA B O 1
ATOM 2645 N N . ALA B 1 11 ? 29.280 16.842 -2.081 1.00 19.06 11 ALA B N 1
ATOM 2646 C CA . ALA B 1 11 ? 28.597 15.957 -1.141 1.00 17.71 11 ALA B CA 1
ATOM 2647 C C . ALA B 1 11 ? 28.486 14.540 -1.702 1.00 17.94 11 ALA B C 1
ATOM 2648 O O . ALA B 1 11 ? 28.711 13.561 -0.986 1.00 17.09 11 ALA B O 1
ATOM 2650 N N . PHE B 1 12 ? 28.134 14.432 -2.982 1.00 17.93 12 PHE B N 1
ATOM 2651 C CA . PHE B 1 12 ? 28.007 13.127 -3.624 1.00 20.24 12 PHE B CA 1
ATOM 2652 C C . PHE B 1 12 ? 29.366 12.434 -3.611 1.00 19.84 12 PHE B C 1
ATOM 2653 O O . PHE B 1 12 ? 29.472 11.245 -3.311 1.00 19.73 12 PHE B O 1
ATOM 2661 N N . ASN B 1 13 ? 30.409 13.186 -3.939 1.00 21.66 13 ASN B N 1
ATOM 2662 C CA . ASN B 1 13 ? 31.746 12.620 -3.975 1.00 23.12 13 ASN B CA 1
ATOM 2663 C C . ASN B 1 13 ? 32.177 12.050 -2.625 1.00 23.39 13 ASN B C 1
ATOM 2664 O O . ASN B 1 13 ? 32.643 10.914 -2.549 1.00 22.81 13 ASN B O 1
ATOM 2669 N N . ARG B 1 14 ? 32.016 12.830 -1.562 1.00 24.30 14 ARG B N 1
ATOM 2670 C CA . ARG B 1 14 ? 32.400 12.381 -0.226 1.00 25.45 14 ARG B CA 1
ATOM 2671 C C . ARG B 1 14 ? 31.836 11.016 0.140 1.00 25.04 14 ARG B C 1
ATOM 2672 O O . ARG B 1 14 ? 32.567 10.136 0.597 1.00 26.02 14 ARG B O 1
ATOM 2680 N N . VAL B 1 15 ? 30.534 10.840 -0.059 1.00 23.32 15 VAL B N 1
ATOM 2681 C CA . VAL B 1 15 ? 29.885 9.581 0.271 1.00 23.40 15 VAL B CA 1
ATOM 2682 C C . VAL B 1 15 ? 30.411 8.425 -0.570 1.00 23.70 15 VAL B C 1
ATOM 2683 O O . VAL B 1 15 ? 30.703 7.352 -0.042 1.00 23.68 15 VAL B O 1
ATOM 2687 N N . LEU B 1 16 ? 30.534 8.640 -1.878 1.00 24.00 16 LEU B N 1
ATOM 2688 C CA . LEU B 1 16 ? 31.040 7.597 -2.768 1.00 22.85 16 LEU B CA 1
ATOM 2689 C C . LEU B 1 16 ? 32.417 7.103 -2.321 1.00 23.75 16 LEU B C 1
ATOM 2690 O O . LEU B 1 16 ? 32.689 5.900 -2.316 1.00 23.77 16 LEU B O 1
ATOM 2695 N N . ILE B 1 17 ? 33.287 8.029 -1.946 1.00 25.43 17 ILE B N 1
ATOM 2696 C CA . ILE B 1 17 ? 34.619 7.647 -1.498 1.00 27.52 17 ILE B CA 1
ATOM 2697 C C . ILE B 1 17 ? 34.561 6.766 -0.246 1.00 26.80 17 ILE B C 1
ATOM 2698 O O . ILE B 1 17 ? 35.248 5.750 -0.165 1.00 26.38 17 ILE B O 1
ATOM 2703 N N . SER B 1 18 ? 33.719 7.143 0.712 1.00 27.06 18 SER B N 1
ATOM 2704 C CA . SER B 1 18 ? 33.598 6.382 1.948 1.00 28.01 18 SER B CA 1
ATOM 2705 C C . SER B 1 18 ? 33.034 4.988 1.724 1.00 29.08 18 SER B C 1
ATOM 2706 O O . SER B 1 18 ? 33.085 4.142 2.616 1.00 28.83 18 SER B O 1
ATOM 2709 N N . ARG B 1 19 ? 32.493 4.738 0.536 1.00 29.70 19 ARG B N 1
ATOM 2710 C CA . ARG B 1 19 ? 31.936 3.423 0.245 1.00 28.18 19 ARG B CA 1
ATOM 2711 C C . ARG B 1 19 ? 32.816 2.587 -0.672 1.00 28.97 19 ARG B C 1
ATOM 2712 O O . ARG B 1 19 ? 32.363 1.593 -1.243 1.00 29.22 19 ARG B O 1
ATOM 2720 N N . GLY B 1 20 ? 34.073 2.992 -0.814 1.00 29.48 20 GLY B N 1
ATOM 2721 C CA . GLY B 1 20 ? 34.996 2.231 -1.636 1.00 29.68 20 GLY B CA 1
ATOM 2722 C C . GLY B 1 20 ? 35.103 2.601 -3.100 1.00 30.85 20 GLY B C 1
ATOM 2723 O O . GLY B 1 20 ? 35.825 1.936 -3.844 1.00 33.57 20 GLY B O 1
ATOM 2724 N N . VAL B 1 21 ? 34.397 3.643 -3.526 1.00 29.34 21 VAL B N 1
ATOM 2725 C CA . VAL B 1 21 ? 34.456 4.060 -4.923 1.00 27.36 21 VAL B CA 1
ATOM 2726 C C . VAL B 1 21 ? 35.768 4.801 -5.144 1.00 27.70 21 VAL B C 1
ATOM 2727 O O . VAL B 1 21 ? 36.098 5.721 -4.393 1.00 26.62 21 VAL B O 1
ATOM 2731 N N . ASP B 1 22 ? 36.519 4.408 -6.170 1.00 27.57 22 ASP B N 1
ATOM 2732 C CA . ASP B 1 22 ? 37.792 5.064 -6.439 1.00 27.82 22 ASP B CA 1
ATOM 2733 C C . ASP B 1 22 ? 37.562 6.524 -6.819 1.00 26.38 22 ASP B C 1
ATOM 2734 O O . ASP B 1 22 ? 36.485 6.895 -7.284 1.00 25.72 22 ASP B O 1
ATOM 2739 N N . SER B 1 23 ? 38.581 7.345 -6.599 1.00 24.51 23 SER B N 1
ATOM 2740 C CA . SER B 1 23 ? 38.519 8.775 -6.870 1.00 25.22 23 SER B CA 1
ATOM 2741 C C . SER B 1 23 ? 37.961 9.174 -8.237 1.00 24.96 23 SER B C 1
ATOM 2742 O O . SER B 1 23 ? 37.041 9.982 -8.327 1.00 25.82 23 SER B O 1
ATOM 2745 N N . GLU B 1 24 ? 38.516 8.605 -9.298 1.00 23.83 24 GLU B N 1
ATOM 2746 C CA . GLU B 1 24 ? 38.090 8.932 -10.652 1.00 23.81 24 GLU B CA 1
ATOM 2747 C C . GLU B 1 24 ? 36.629 8.571 -10.919 1.00 22.45 24 GLU B C 1
ATOM 2748 O O . GLU B 1 24 ? 35.904 9.340 -11.545 1.00 21.76 24 GLU B O 1
ATOM 2754 N N . THR B 1 25 ? 36.199 7.407 -10.445 1.00 20.72 25 THR B N 1
ATOM 2755 C CA . THR B 1 25 ? 34.821 6.969 -10.656 1.00 20.69 25 THR B CA 1
ATOM 2756 C C . THR B 1 25 ? 33.861 7.725 -9.750 1.00 20.74 25 THR B C 1
ATOM 2757 O O . THR B 1 25 ? 32.689 7.921 -10.091 1.00 20.87 25 THR B O 1
ATOM 2761 N N . ALA B 1 26 ? 34.354 8.132 -8.587 1.00 20.60 26 ALA B N 1
ATOM 2762 C CA . ALA B 1 26 ? 33.536 8.877 -7.641 1.00 22.87 26 ALA B CA 1
ATOM 2763 C C . ALA B 1 26 ? 33.266 10.268 -8.206 1.00 23.54 26 ALA B C 1
ATOM 2764 O O . ALA B 1 26 ? 32.147 10.785 -8.114 1.00 23.89 26 ALA B O 1
ATOM 2766 N N . ASP B 1 27 ? 34.292 10.873 -8.799 1.00 21.88 27 ASP B N 1
ATOM 2767 C CA . ASP B 1 27 ? 34.138 12.200 -9.380 1.00 20.90 27 ASP B CA 1
ATOM 2768 C C . ASP B 1 27 ? 33.170 12.193 -10.564 1.00 20.66 27 ASP B C 1
ATOM 2769 O O . ASP B 1 27 ? 32.300 13.057 -10.661 1.00 21.12 27 ASP B O 1
ATOM 2774 N N . ALA B 1 28 ? 33.318 11.217 -11.455 1.00 19.53 28 ALA B N 1
ATOM 2775 C CA . ALA B 1 28 ? 32.453 11.109 -12.633 1.00 20.21 28 ALA B CA 1
ATOM 2776 C C . ALA B 1 28 ? 31.005 10.844 -12.240 1.00 19.52 28 ALA B C 1
ATOM 2777 O O . ALA B 1 28 ? 30.094 11.458 -12.778 1.00 21.00 28 ALA B O 1
ATOM 2779 N N . CYS B 1 29 ? 30.804 9.916 -11.311 1.00 20.68 29 CYS B N 1
ATOM 2780 C CA . CYS B 1 29 ? 29.468 9.574 -10.854 1.00 19.88 29 CYS B CA 1
ATOM 2781 C C . CYS B 1 29 ? 28.841 10.767 -10.149 1.00 19.93 29 CYS B C 1
ATOM 2782 O O . CYS B 1 29 ? 27.674 11.079 -10.368 1.00 20.97 29 CYS B O 1
ATOM 2785 N N . ALA B 1 30 ? 29.627 11.436 -9.313 1.00 19.30 30 ALA B N 1
ATOM 2786 C CA . ALA B 1 30 ? 29.159 12.605 -8.577 1.00 19.95 30 ALA B CA 1
ATOM 2787 C C . ALA B 1 30 ? 28.790 13.701 -9.567 1.00 19.05 30 ALA B C 1
ATOM 2788 O O . ALA B 1 30 ? 27.836 14.446 -9.359 1.00 19.46 30 ALA B O 1
ATOM 2790 N N . GLU B 1 31 ? 29.562 13.786 -10.647 1.00 20.77 31 GLU B N 1
ATOM 2791 C CA . GLU B 1 31 ? 29.342 14.772 -11.703 1.00 19.94 31 GLU B CA 1
ATOM 2792 C C . GLU B 1 31 ? 27.968 14.575 -12.322 1.00 20.09 31 GLU B C 1
ATOM 2793 O O . GLU B 1 31 ? 27.198 15.524 -12.468 1.00 19.72 31 GLU B O 1
ATOM 2807 N N . PHE B 1 33 ? 25.339 12.910 -11.089 1.00 19.19 33 PHE B N 1
ATOM 2808 C CA . PHE B 1 33 ? 24.273 13.169 -10.122 1.00 18.78 33 PHE B CA 1
ATOM 2809 C C . PHE B 1 33 ? 24.028 14.658 -9.966 1.00 18.85 33 PHE B C 1
ATOM 2810 O O . PHE B 1 33 ? 22.883 15.094 -9.837 1.00 19.63 33 PHE B O 1
ATOM 2818 N N . ALA B 1 34 ? 25.103 15.440 -9.967 1.00 19.26 34 ALA B N 1
ATOM 2819 C CA . ALA B 1 34 ? 24.973 16.885 -9.834 1.00 17.82 34 ALA B CA 1
ATOM 2820 C C . ALA B 1 34 ? 24.360 17.484 -11.101 1.00 18.81 34 ALA B C 1
ATOM 2821 O O . ALA B 1 34 ? 23.432 18.293 -11.029 1.00 17.80 34 ALA B O 1
ATOM 2823 N N . ARG B 1 35 ? 24.883 17.090 -12.258 1.00 18.86 35 ARG B N 1
ATOM 2824 C CA . ARG B 1 35 ? 24.362 17.576 -13.536 1.00 21.52 35 ARG B CA 1
ATOM 2825 C C . ARG B 1 35 ? 22.867 17.317 -13.690 1.00 20.34 35 ARG B C 1
ATOM 2826 O O . ARG B 1 35 ? 22.107 18.223 -14.036 1.00 21.69 35 ARG B O 1
ATOM 2834 N N . THR B 1 36 ? 22.447 16.079 -13.448 1.00 20.36 36 THR B N 1
ATOM 2835 C CA . THR B 1 36 ? 21.036 15.730 -13.583 1.00 21.29 36 THR B CA 1
ATOM 2836 C C . THR B 1 36 ? 20.194 16.629 -12.694 1.00 20.80 36 THR B C 1
ATOM 2837 O O . THR B 1 36 ? 19.124 17.078 -13.094 1.00 21.18 36 THR B O 1
ATOM 2841 N N . THR B 1 37 ? 20.687 16.900 -11.491 1.00 21.63 37 THR B N 1
ATOM 2842 C CA . THR B 1 37 ? 19.973 17.758 -10.553 1.00 21.22 37 THR B CA 1
ATOM 2843 C C . THR B 1 37 ? 19.926 19.192 -11.063 1.00 21.26 37 THR B C 1
ATOM 2844 O O . THR B 1 37 ? 18.877 19.834 -11.056 1.00 21.78 37 THR B O 1
ATOM 2848 N N . GLU B 1 38 ? 21.072 19.690 -11.513 1.00 21.88 38 GLU B N 1
ATOM 2849 C CA . GLU B 1 38 ? 21.151 21.048 -12.027 1.00 22.95 38 GLU B CA 1
ATOM 2850 C C . GLU B 1 38 ? 20.244 21.229 -13.243 1.00 22.77 38 GLU B C 1
ATOM 2851 O O . GLU B 1 38 ? 19.729 22.324 -13.492 1.00 21.46 38 GLU B O 1
ATOM 2857 N N . SER B 1 39 ? 20.052 20.154 -14.001 1.00 23.13 39 SER B N 1
ATOM 2858 C CA . SER B 1 39 ? 19.204 20.206 -15.190 1.00 24.05 39 SER B CA 1
ATOM 2859 C C . SER B 1 39 ? 17.715 20.250 -14.855 1.00 23.28 39 SER B C 1
ATOM 2860 O O . SER B 1 39 ? 16.878 20.446 -15.736 1.00 21.25 39 SER B O 1
ATOM 2863 N N . GLY B 1 40 ? 17.388 20.064 -13.582 1.00 23.91 40 GLY B N 1
ATOM 2864 C CA . GLY B 1 40 ? 15.996 20.111 -13.176 1.00 25.30 40 GLY B CA 1
ATOM 2865 C C . GLY B 1 40 ? 15.392 18.785 -12.773 1.00 24.76 40 GLY B C 1
ATOM 2866 O O . GLY B 1 40 ? 14.216 18.726 -12.421 1.00 24.36 40 GLY B O 1
ATOM 2867 N N . VAL B 1 41 ? 16.185 17.720 -12.816 1.00 24.30 41 VAL B N 1
ATOM 2868 C CA . VAL B 1 41 ? 15.687 16.397 -12.455 1.00 22.23 41 VAL B CA 1
ATOM 2869 C C . VAL B 1 41 ? 16.101 16.021 -11.038 1.00 25.13 41 VAL B C 1
ATOM 2870 O O . VAL B 1 41 ? 17.261 15.680 -10.781 1.00 25.11 41 VAL B O 1
ATOM 2874 N N . TYR B 1 42 ? 15.143 16.081 -10.118 1.00 23.88 42 TYR B N 1
ATOM 2875 C CA . TYR B 1 42 ? 15.412 15.764 -8.723 1.00 25.63 42 TYR B CA 1
ATOM 2876 C C . TYR B 1 42 ? 15.007 14.339 -8.379 1.00 24.81 42 TYR B C 1
ATOM 2877 O O . TYR B 1 42 ? 15.719 13.648 -7.649 1.00 24.91 42 TYR B O 1
ATOM 2886 N N . SER B 1 43 ? 13.872 13.903 -8.919 1.00 25.14 43 SER B N 1
ATOM 2887 C CA . SER B 1 43 ? 13.364 12.555 -8.679 1.00 24.45 43 SER B CA 1
ATOM 2888 C C . SER B 1 43 ? 14.440 11.498 -8.916 1.00 24.46 43 SER B C 1
ATOM 2889 O O . SER B 1 43 ? 14.585 10.555 -8.134 1.00 25.26 43 SER B O 1
ATOM 2892 N N . HIS B 1 44 ? 15.185 11.652 -10.006 1.00 23.05 44 HIS B N 1
ATOM 2893 C CA . HIS B 1 44 ? 16.244 10.704 -10.342 1.00 21.99 44 HIS B CA 1
ATOM 2894 C C . HIS B 1 44 ? 17.612 11.360 -10.262 1.00 21.16 44 HIS B C 1
ATOM 2895 O O . HIS B 1 44 ? 18.597 10.848 -10.797 1.00 18.76 44 HIS B O 1
ATOM 2902 N N . GLY B 1 45 ? 17.653 12.510 -9.599 1.00 18.64 45 GLY B N 1
ATOM 2903 C CA . GLY B 1 45 ? 18.899 13.219 -9.402 1.00 19.47 45 GLY B CA 1
ATOM 2904 C C . GLY B 1 45 ? 19.268 13.029 -7.942 1.00 19.23 45 GLY B C 1
ATOM 2905 O O . GLY B 1 45 ? 19.348 11.897 -7.466 1.00 20.20 45 GLY B O 1
ATOM 2906 N N . VAL B 1 46 ? 19.452 14.134 -7.224 1.00 21.06 46 VAL B N 1
ATOM 2907 C CA . VAL B 1 46 ? 19.830 14.106 -5.810 1.00 20.46 46 VAL B CA 1
ATOM 2908 C C . VAL B 1 46 ? 18.937 13.276 -4.893 1.00 21.32 46 VAL B C 1
ATOM 2909 O O . VAL B 1 46 ? 19.438 12.598 -3.992 1.00 20.29 46 VAL B O 1
ATOM 2913 N N . ASN B 1 47 ? 17.624 13.322 -5.109 1.00 22.42 47 ASN B N 1
ATOM 2914 C CA . ASN B 1 47 ? 16.682 12.578 -4.260 1.00 22.90 47 ASN B CA 1
ATOM 2915 C C . ASN B 1 47 ? 16.847 11.055 -4.312 1.00 24.27 47 ASN B C 1
ATOM 2916 O O . ASN B 1 47 ? 16.404 10.346 -3.404 1.00 24.55 47 ASN B O 1
ATOM 2921 N N . ARG B 1 48 ? 17.482 10.550 -5.368 1.00 22.90 48 ARG B N 1
ATOM 2922 C CA . ARG B 1 48 ? 17.667 9.114 -5.517 1.00 19.44 48 ARG B CA 1
ATOM 2923 C C . ARG B 1 48 ? 19.037 8.638 -5.039 1.00 19.52 48 ARG B C 1
ATOM 2924 O O . ARG B 1 48 ? 19.276 7.435 -4.931 1.00 17.69 48 ARG B O 1
ATOM 2932 N N . PHE B 1 49 ? 19.927 9.584 -4.746 1.00 18.81 49 PHE B N 1
ATOM 2933 C CA . PHE B 1 49 ? 21.279 9.259 -4.309 1.00 19.27 49 PHE B CA 1
ATOM 2934 C C . PHE B 1 49 ? 21.357 8.321 -3.106 1.00 19.62 49 PHE B C 1
ATOM 2935 O O . PHE B 1 49 ? 22.099 7.339 -3.137 1.00 20.19 49 PHE B O 1
ATOM 2943 N N . PRO B 1 50 ? 20.597 8.608 -2.031 1.00 19.44 50 PRO B N 1
ATOM 2944 C CA . PRO B 1 50 ? 20.617 7.757 -0.836 1.00 18.69 50 PRO B CA 1
ATOM 2945 C C . PRO B 1 50 ? 20.323 6.299 -1.164 1.00 17.89 50 PRO B C 1
ATOM 2946 O O . PRO B 1 50 ? 21.009 5.388 -0.693 1.00 16.60 50 PRO B O 1
ATOM 2950 N N . ARG B 1 51 ? 19.301 6.091 -1.986 1.00 18.20 51 ARG B N 1
ATOM 2951 C CA . ARG B 1 51 ? 18.886 4.759 -2.413 1.00 18.24 51 ARG B CA 1
ATOM 2952 C C . ARG B 1 51 ? 20.034 4.092 -3.180 1.00 19.82 51 ARG B C 1
ATOM 2953 O O . ARG B 1 51 ? 20.267 2.891 -3.052 1.00 17.79 51 ARG B O 1
ATOM 2961 N N . PHE B 1 52 ? 20.754 4.889 -3.965 1.00 20.12 52 PHE B N 1
ATOM 2962 C CA . PHE B 1 52 ? 21.879 4.393 -4.747 1.00 18.79 52 PHE B CA 1
ATOM 2963 C C . PHE B 1 52 ? 22.983 3.910 -3.817 1.00 17.80 52 PHE B C 1
ATOM 2964 O O . PHE B 1 52 ? 23.558 2.839 -4.016 1.00 16.72 52 PHE B O 1
ATOM 2972 N N . ILE B 1 53 ? 23.280 4.707 -2.798 1.00 18.71 53 ILE B N 1
ATOM 2973 C CA . ILE B 1 53 ? 24.315 4.336 -1.844 1.00 19.61 53 ILE B CA 1
ATOM 2974 C C . ILE B 1 53 ? 23.972 3.026 -1.138 1.00 20.58 53 ILE B C 1
ATOM 2975 O O . ILE B 1 53 ? 24.819 2.142 -1.009 1.00 21.69 53 ILE B O 1
ATOM 2980 N N . GLN B 1 54 ? 22.726 2.887 -0.698 1.00 19.66 54 GLN B N 1
ATOM 2981 C CA . GLN B 1 54 ? 22.316 1.667 -0.023 1.00 18.96 54 GLN B CA 1
ATOM 2982 C C . GLN B 1 54 ? 22.528 0.441 -0.903 1.00 20.14 54 GLN B C 1
ATOM 2983 O O . GLN B 1 54 ? 23.035 -0.579 -0.445 1.00 20.52 54 GLN B O 1
ATOM 2989 N N . GLN B 1 55 ? 22.130 0.532 -2.169 1.00 20.00 55 GLN B N 1
ATOM 2990 C CA . GLN B 1 55 ? 22.296 -0.601 -3.072 1.00 21.39 55 GLN B CA 1
ATOM 2991 C C . GLN B 1 55 ? 23.776 -0.901 -3.292 1.00 20.36 55 GLN B C 1
ATOM 2992 O O . GLN B 1 55 ? 24.165 -2.055 -3.490 1.00 19.63 55 GLN B O 1
ATOM 2998 N N . LEU B 1 56 ? 24.602 0.139 -3.242 1.00 21.89 56 LEU B N 1
ATOM 2999 C CA . LEU B 1 56 ? 26.044 -0.026 -3.405 1.00 23.33 56 LEU B CA 1
ATOM 3000 C C . LEU B 1 56 ? 26.609 -0.806 -2.215 1.00 23.77 56 LEU B C 1
ATOM 3001 O O . LEU B 1 56 ? 27.446 -1.693 -2.381 1.00 24.10 56 LEU B O 1
ATOM 3006 N N . GLU B 1 57 ? 26.140 -0.477 -1.014 1.00 26.03 57 GLU B N 1
ATOM 3007 C CA . GLU B 1 57 ? 26.612 -1.158 0.186 1.00 26.53 57 GLU B CA 1
ATOM 3008 C C . GLU B 1 57 ? 26.178 -2.612 0.239 1.00 27.01 57 GLU B C 1
ATOM 3009 O O . GLU B 1 57 ? 26.930 -3.478 0.701 1.00 26.98 57 GLU B O 1
ATOM 3015 N N . ASN B 1 58 ? 24.969 -2.886 -0.239 1.00 25.59 58 ASN B N 1
ATOM 3016 C CA . ASN B 1 58 ? 24.465 -4.251 -0.235 1.00 25.04 58 ASN B CA 1
ATOM 3017 C C . ASN B 1 58 ? 25.177 -5.103 -1.276 1.00 23.49 58 ASN B C 1
ATOM 3018 O O . ASN B 1 58 ? 24.986 -6.317 -1.329 1.00 24.22 58 ASN B O 1
ATOM 3023 N N . GLY B 1 59 ? 26.012 -4.467 -2.093 1.00 21.28 59 GLY B N 1
ATOM 3024 C CA . GLY B 1 59 ? 26.747 -5.203 -3.104 1.00 20.88 59 GLY B CA 1
ATOM 3025 C C . GLY B 1 59 ? 26.035 -5.312 -4.437 1.00 21.95 59 GLY B C 1
ATOM 3026 O O . GLY B 1 59 ? 26.480 -6.037 -5.322 1.00 22.17 59 GLY B O 1
ATOM 3027 N N . ASP B 1 60 ? 24.922 -4.605 -4.585 1.00 22.12 60 ASP B N 1
ATOM 3028 C CA . ASP B 1 60 ? 24.173 -4.637 -5.835 1.00 22.55 60 ASP B CA 1
ATOM 3029 C C . ASP B 1 60 ? 25.042 -4.092 -6.963 1.00 21.66 60 ASP B C 1
ATOM 3030 O O . ASP B 1 60 ? 25.034 -4.610 -8.084 1.00 23.25 60 ASP B O 1
ATOM 3035 N N . ILE B 1 61 ? 25.790 -3.043 -6.632 1.00 20.92 61 ILE B N 1
ATOM 3036 C CA . ILE B 1 61 ? 26.680 -2.333 -7.551 1.00 22.16 61 ILE B CA 1
ATOM 3037 C C . ILE B 1 61 ? 28.148 -2.648 -7.266 1.00 24.04 61 ILE B C 1
ATOM 3038 O O . ILE B 1 61 ? 28.553 -2.744 -6.108 1.00 25.20 61 ILE B O 1
ATOM 3043 N N . ILE B 1 62 ? 28.929 -2.791 -8.334 1.00 23.41 62 ILE B N 1
ATOM 3044 C CA . ILE B 1 62 ? 30.357 -3.079 -8.265 1.00 24.00 62 ILE B CA 1
ATOM 3045 C C . ILE B 1 62 ? 31.079 -1.882 -8.891 1.00 24.70 62 ILE B C 1
ATOM 3046 O O . ILE B 1 62 ? 31.294 -1.840 -10.103 1.00 24.52 62 ILE B O 1
ATOM 3051 N N . PRO B 1 63 ? 31.466 -0.899 -8.059 1.00 24.11 63 PRO B N 1
ATOM 3052 C CA . PRO B 1 63 ? 32.160 0.347 -8.408 1.00 24.05 63 PRO B CA 1
ATOM 3053 C C . PRO B 1 63 ? 33.226 0.275 -9.499 1.00 23.15 63 PRO B C 1
ATOM 3054 O O . PRO B 1 63 ? 33.185 1.033 -10.464 1.00 20.18 63 PRO B O 1
ATOM 3058 N N . ASP B 1 64 ? 34.182 -0.628 -9.334 1.00 25.07 64 ASP B N 1
ATOM 3059 C CA . ASP B 1 64 ? 35.271 -0.751 -10.288 1.00 27.98 64 ASP B CA 1
ATOM 3060 C C . ASP B 1 64 ? 34.916 -1.558 -11.533 1.00 26.47 64 ASP B C 1
ATOM 3061 O O . ASP B 1 64 ? 35.729 -1.677 -12.449 1.00 26.13 64 ASP B O 1
ATOM 3066 N N . ALA B 1 65 ? 33.705 -2.103 -11.576 1.00 25.14 65 ALA B N 1
ATOM 3067 C CA . ALA B 1 65 ? 33.273 -2.882 -12.734 1.00 24.92 65 ALA B CA 1
ATOM 3068 C C . ALA B 1 65 ? 33.048 -1.969 -13.938 1.00 25.08 65 ALA B C 1
ATOM 3069 O O . ALA B 1 65 ? 32.641 -0.816 -13.788 1.00 25.63 65 ALA B O 1
ATOM 3071 N N . GLN B 1 66 ? 33.322 -2.492 -15.130 1.00 24.40 66 GLN B N 1
ATOM 3072 C CA . GLN B 1 66 ? 33.157 -1.740 -16.373 1.00 24.77 66 GLN B CA 1
ATOM 3073 C C . GLN B 1 66 ? 32.431 -2.582 -17.438 1.00 24.70 66 GLN B C 1
ATOM 3074 O O . GLN B 1 66 ? 32.496 -3.817 -17.418 1.00 23.04 66 GLN B O 1
ATOM 3080 N N . PRO B 1 67 ? 31.727 -1.917 -18.378 1.00 24.81 67 PRO B N 1
ATOM 3081 C CA . PRO B 1 67 ? 30.977 -2.551 -19.471 1.00 23.27 67 PRO B CA 1
ATOM 3082 C C . PRO B 1 67 ? 31.882 -3.386 -20.374 1.00 22.55 67 PRO B C 1
ATOM 3083 O O . PRO B 1 67 ? 33.017 -2.999 -20.651 1.00 23.52 67 PRO B O 1
ATOM 3087 N N . LYS B 1 68 ? 31.369 -4.515 -20.852 1.00 20.43 68 LYS B N 1
ATOM 3088 C CA . LYS B 1 68 ? 32.142 -5.396 -21.720 1.00 20.40 68 LYS B CA 1
ATOM 3089 C C . LYS B 1 68 ? 31.324 -5.848 -22.927 1.00 18.82 68 LYS B C 1
ATOM 3090 O O . LYS B 1 68 ? 30.203 -6.336 -22.779 1.00 16.12 68 LYS B O 1
ATOM 3096 N N . ARG B 1 69 ? 31.884 -5.686 -24.123 1.00 17.82 69 ARG B N 1
ATOM 3097 C CA . ARG B 1 69 ? 31.176 -6.090 -25.333 1.00 17.19 69 ARG B CA 1
ATOM 3098 C C . ARG B 1 69 ? 31.183 -7.606 -25.466 1.00 18.14 69 ARG B C 1
ATOM 3099 O O . ARG B 1 69 ? 32.236 -8.235 -25.392 1.00 19.03 69 ARG B O 1
ATOM 3107 N N . ILE B 1 70 ? 30.000 -8.185 -25.651 1.00 17.85 70 ILE B N 1
ATOM 3108 C CA . ILE B 1 70 ? 29.864 -9.627 -25.792 1.00 19.28 70 ILE B CA 1
ATOM 3109 C C . ILE B 1 70 ? 29.822 -10.012 -27.263 1.00 20.72 70 ILE B C 1
ATOM 3110 O O . ILE B 1 70 ? 30.507 -10.943 -27.689 1.00 19.89 70 ILE B O 1
ATOM 3115 N N . THR B 1 71 ? 29.029 -9.279 -28.039 1.00 21.94 71 THR B N 1
ATOM 3116 C CA . THR B 1 71 ? 28.896 -9.555 -29.458 1.00 22.26 71 THR B CA 1
ATOM 3117 C C . THR B 1 71 ? 28.742 -8.287 -30.277 1.00 24.00 71 THR B C 1
ATOM 3118 O O . THR B 1 71 ? 28.065 -7.342 -29.871 1.00 23.70 71 THR B O 1
ATOM 3122 N N . SER B 1 72 ? 29.384 -8.277 -31.437 1.00 22.79 72 SER B N 1
ATOM 3123 C CA . SER B 1 72 ? 29.320 -7.134 -32.325 1.00 23.73 72 SER B CA 1
ATOM 3124 C C . SER B 1 72 ? 28.759 -7.592 -33.662 1.00 24.09 72 SER B C 1
ATOM 3125 O O . SER B 1 72 ? 29.411 -8.331 -34.394 1.00 25.80 72 SER B O 1
ATOM 3128 N N . LEU B 1 73 ? 27.542 -7.158 -33.970 1.00 24.15 73 LEU B N 1
ATOM 3129 C CA . LEU B 1 73 ? 26.884 -7.525 -35.218 1.00 24.34 73 LEU B CA 1
ATOM 3130 C C . LEU B 1 73 ? 26.515 -6.269 -36.000 1.00 24.80 73 LEU B C 1
ATOM 3131 O O . LEU B 1 73 ? 25.335 -5.990 -36.232 1.00 26.48 73 LEU B O 1
ATOM 3136 N N . GLY B 1 74 ? 27.534 -5.508 -36.390 1.00 24.18 74 GLY B N 1
ATOM 3137 C CA . GLY B 1 74 ? 27.310 -4.291 -37.145 1.00 20.91 74 GLY B CA 1
ATOM 3138 C C . GLY B 1 74 ? 26.600 -3.233 -36.328 1.00 19.82 74 GLY B C 1
ATOM 3139 O O . GLY B 1 74 ? 27.090 -2.810 -35.281 1.00 18.97 74 GLY B O 1
ATOM 3140 N N . ALA B 1 75 ? 25.434 -2.817 -36.813 1.00 20.60 75 ALA B N 1
ATOM 3141 C CA . ALA B 1 75 ? 24.623 -1.796 -36.159 1.00 19.50 75 ALA B CA 1
ATOM 3142 C C . ALA B 1 75 ? 24.141 -2.196 -34.762 1.00 20.47 75 ALA B C 1
ATOM 3143 O O . ALA B 1 75 ? 23.765 -1.332 -33.966 1.00 21.06 75 ALA B O 1
ATOM 3145 N N . ILE B 1 76 ? 24.151 -3.498 -34.472 1.00 19.39 76 ILE B N 1
ATOM 3146 C CA . ILE B 1 76 ? 23.705 -4.012 -33.178 1.00 19.03 76 ILE B CA 1
ATOM 3147 C C . ILE B 1 76 ? 24.836 -4.665 -32.389 1.00 18.79 76 ILE B C 1
ATOM 3148 O O . ILE B 1 76 ? 25.669 -5.379 -32.950 1.00 16.03 76 ILE B O 1
ATOM 3153 N N . GLU B 1 77 ? 24.850 -4.416 -31.082 1.00 17.03 77 GLU B N 1
ATOM 3154 C CA . GLU B 1 77 ? 25.845 -4.993 -30.194 1.00 15.22 77 GLU B CA 1
ATOM 3155 C C . GLU B 1 77 ? 25.231 -5.356 -28.852 1.00 14.97 77 GLU B C 1
ATOM 3156 O O . GLU B 1 77 ? 24.405 -4.620 -28.303 1.00 14.59 77 GLU B O 1
ATOM 3162 N N . GLN B 1 78 ? 25.659 -6.499 -28.330 1.00 14.71 78 GLN B N 1
ATOM 3163 C CA . GLN B 1 78 ? 25.195 -7.006 -27.044 1.00 16.95 78 GLN B CA 1
ATOM 3164 C C . GLN B 1 78 ? 26.329 -6.793 -26.042 1.00 17.64 78 GLN B C 1
ATOM 3165 O O . GLN B 1 78 ? 27.453 -7.255 -26.256 1.00 18.87 78 GLN B O 1
ATOM 3171 N N . TRP B 1 79 ? 26.033 -6.097 -24.951 1.00 16.47 79 TRP B N 1
ATOM 3172 C CA . TRP B 1 79 ? 27.032 -5.814 -23.931 1.00 16.58 79 TRP B CA 1
ATOM 3173 C C . TRP B 1 79 ? 26.618 -6.331 -22.558 1.00 18.46 79 TRP B C 1
ATOM 3174 O O . TRP B 1 79 ? 25.436 -6.548 -22.299 1.00 19.90 79 TRP B O 1
ATOM 3185 N N . ASP B 1 80 ? 27.605 -6.519 -21.686 1.00 18.65 80 ASP B N 1
ATOM 3186 C CA . ASP B 1 80 ? 27.382 -6.988 -20.320 1.00 19.78 80 ASP B CA 1
ATOM 3187 C C . ASP B 1 80 ? 27.893 -5.873 -19.405 1.00 18.75 80 ASP B C 1
ATOM 3188 O O . ASP B 1 80 ? 29.074 -5.521 -19.449 1.00 18.80 80 ASP B O 1
ATOM 3193 N N . ALA B 1 81 ? 26.998 -5.310 -18.596 1.00 17.63 81 ALA B N 1
ATOM 3194 C CA . ALA B 1 81 ? 27.352 -4.225 -17.681 1.00 17.02 81 ALA B CA 1
ATOM 3195 C C . ALA B 1 81 ? 28.156 -4.717 -16.484 1.00 16.69 81 ALA B C 1
ATOM 3196 O O . ALA B 1 81 ? 28.766 -3.926 -15.771 1.00 15.85 81 ALA B O 1
ATOM 3198 N N . GLN B 1 82 ? 28.134 -6.027 -16.269 1.00 16.87 82 GLN B N 1
ATOM 3199 C CA . GLN B 1 82 ? 28.849 -6.651 -15.165 1.00 19.13 82 GLN B CA 1
ATOM 3200 C C . GLN B 1 82 ? 28.521 -5.993 -13.826 1.00 18.98 82 GLN B C 1
ATOM 3201 O O . GLN B 1 82 ? 29.389 -5.838 -12.975 1.00 21.13 82 GLN B O 1
ATOM 3207 N N . ARG B 1 83 ? 27.264 -5.593 -13.651 1.00 19.69 83 ARG B N 1
ATOM 3208 C CA . ARG B 1 83 ? 26.817 -4.986 -12.402 1.00 19.00 83 ARG B CA 1
ATOM 3209 C C . ARG B 1 83 ? 27.497 -3.665 -12.066 1.00 19.23 83 ARG B C 1
ATOM 3210 O O . ARG B 1 83 ? 27.551 -3.264 -10.902 1.00 22.01 83 ARG B O 1
ATOM 3218 N N . SER B 1 84 ? 28.002 -2.981 -13.085 1.00 17.96 84 SER B N 1
ATOM 3219 C CA . SER B 1 84 ? 28.679 -1.702 -12.895 1.00 16.98 84 SER B CA 1
ATOM 3220 C C . SER B 1 84 ? 27.700 -0.596 -12.511 1.00 17.08 84 SER B C 1
ATOM 3221 O O . SER B 1 84 ? 26.490 -0.816 -12.484 1.00 17.88 84 SER B O 1
ATOM 3224 N N . ILE B 1 85 ? 28.229 0.588 -12.208 1.00 16.03 85 ILE B N 1
ATOM 3225 C CA . ILE B 1 85 ? 27.389 1.727 -11.850 1.00 15.58 85 ILE B CA 1
ATOM 3226 C C . ILE B 1 85 ? 26.448 1.996 -13.024 1.00 15.80 85 ILE B C 1
ATOM 3227 O O . ILE B 1 85 ? 26.878 2.046 -14.178 1.00 14.48 85 ILE B O 1
ATOM 3232 N N . GLY B 1 86 ? 25.162 2.165 -12.721 1.00 13.64 86 GLY B N 1
ATOM 3233 C CA . GLY B 1 86 ? 24.167 2.367 -13.757 1.00 13.36 86 GLY B CA 1
ATOM 3234 C C . GLY B 1 86 ? 24.229 3.603 -14.636 1.00 15.00 86 GLY B C 1
ATOM 3235 O O . GLY B 1 86 ? 24.222 3.485 -15.866 1.00 14.93 86 GLY B O 1
ATOM 3236 N N . ASN B 1 87 ? 24.281 4.788 -14.032 1.00 14.56 87 ASN B N 1
ATOM 3237 C CA . ASN B 1 87 ? 24.305 6.000 -14.833 1.00 14.02 87 ASN B CA 1
ATOM 3238 C C . ASN B 1 87 ? 25.594 6.139 -15.646 1.00 14.46 87 ASN B C 1
ATOM 3239 O O . ASN B 1 87 ? 25.552 6.450 -16.839 1.00 15.32 87 ASN B O 1
ATOM 3244 N N . LEU B 1 88 ? 26.730 5.862 -15.020 1.00 13.83 88 LEU B N 1
ATOM 3245 C CA . LEU B 1 88 ? 28.020 5.954 -15.698 1.00 15.77 88 LEU B CA 1
ATOM 3246 C C . LEU B 1 88 ? 28.104 4.978 -16.878 1.00 14.43 88 LEU B C 1
ATOM 3247 O O . LEU B 1 88 ? 28.587 5.335 -17.958 1.00 16.01 88 LEU B O 1
ATOM 3252 N N . THR B 1 89 ? 27.641 3.749 -16.682 1.00 14.38 89 THR B N 1
ATOM 3253 C CA . THR B 1 89 ? 27.680 2.759 -17.762 1.00 15.98 89 THR B CA 1
ATOM 3254 C C . THR B 1 89 ? 26.659 3.095 -18.864 1.00 16.34 89 THR B C 1
ATOM 3255 O O . THR B 1 89 ? 26.954 2.961 -20.056 1.00 15.62 89 THR B O 1
ATOM 3259 N N . ALA B 1 90 ? 25.473 3.562 -18.475 1.00 15.57 90 ALA B N 1
ATOM 3260 C CA . ALA B 1 90 ? 24.454 3.920 -19.465 1.00 15.28 90 ALA B CA 1
ATOM 3261 C C . ALA B 1 90 ? 24.935 5.052 -20.375 1.00 14.64 90 ALA B C 1
ATOM 3262 O O . ALA B 1 90 ? 24.604 5.097 -21.563 1.00 13.98 90 ALA B O 1
ATOM 3264 N N . LYS B 1 91 ? 25.692 5.986 -19.815 1.00 14.77 91 LYS B N 1
ATOM 3265 C CA . LYS B 1 91 ? 26.211 7.081 -20.616 1.00 15.66 91 LYS B CA 1
ATOM 3266 C C . LYS B 1 91 ? 27.161 6.510 -21.674 1.00 15.37 91 LYS B C 1
ATOM 3267 O O . LYS B 1 91 ? 27.095 6.882 -22.846 1.00 13.72 91 LYS B O 1
ATOM 3273 N N . LYS B 1 92 ? 28.035 5.596 -21.262 1.00 14.47 92 LYS B N 1
ATOM 3274 C CA . LYS B 1 92 ? 28.984 4.982 -22.191 1.00 15.60 92 LYS B CA 1
ATOM 3275 C C . LYS B 1 92 ? 28.286 4.158 -23.270 1.00 16.05 92 LYS B C 1
ATOM 3276 O O . LYS B 1 92 ? 28.726 4.137 -24.421 1.00 16.28 92 LYS B O 1
ATOM 3298 N N . ASP B 1 95 ? 26.608 6.330 -25.807 1.00 15.32 95 ASP B N 1
ATOM 3299 C CA . ASP B 1 95 ? 27.681 6.907 -26.597 1.00 15.97 95 ASP B CA 1
ATOM 3300 C C . ASP B 1 95 ? 28.126 5.865 -27.622 1.00 12.54 95 ASP B C 1
ATOM 3301 O O . ASP B 1 95 ? 28.495 6.209 -28.738 1.00 13.20 95 ASP B O 1
ATOM 3306 N N . ARG B 1 96 ? 28.068 4.591 -27.255 1.00 13.33 96 ARG B N 1
ATOM 3307 C CA . ARG B 1 96 ? 28.437 3.541 -28.196 1.00 13.89 96 ARG B CA 1
ATOM 3308 C C . ARG B 1 96 ? 27.381 3.449 -29.302 1.00 15.40 96 ARG B C 1
ATOM 3309 O O . ARG B 1 96 ? 27.721 3.378 -30.487 1.00 15.83 96 ARG B O 1
ATOM 3317 N N . ALA B 1 97 ? 26.103 3.452 -28.924 1.00 13.18 97 ALA B N 1
ATOM 3318 C CA . ALA B 1 97 ? 25.029 3.385 -29.910 1.00 13.95 97 ALA B CA 1
ATOM 3319 C C . ALA B 1 97 ? 25.179 4.514 -30.933 1.00 14.31 97 ALA B C 1
ATOM 3320 O O . ALA B 1 97 ? 24.936 4.321 -32.124 1.00 15.78 97 ALA B O 1
ATOM 3322 N N . ILE B 1 98 ? 25.586 5.688 -30.455 1.00 12.96 98 ILE B N 1
ATOM 3323 C CA . ILE B 1 98 ? 25.786 6.860 -31.307 1.00 13.68 98 ILE B CA 1
ATOM 3324 C C . ILE B 1 98 ? 26.917 6.615 -32.314 1.00 15.77 98 ILE B C 1
ATOM 3325 O O . ILE B 1 98 ? 26.765 6.883 -33.510 1.00 13.81 98 ILE B O 1
ATOM 3330 N N . GLU B 1 99 ? 28.045 6.108 -31.828 1.00 15.59 99 GLU B N 1
ATOM 3331 C CA . GLU B 1 99 ? 29.186 5.838 -32.693 1.00 18.68 99 GLU B CA 1
ATOM 3332 C C . GLU B 1 99 ? 28.724 4.894 -33.799 1.00 18.45 99 GLU B C 1
ATOM 3333 O O . GLU B 1 99 ? 29.017 5.109 -34.978 1.00 17.91 99 GLU B O 1
ATOM 3339 N N . LEU B 1 100 ? 27.979 3.860 -33.411 1.00 18.15 100 LEU B N 1
ATOM 3340 C CA . LEU B 1 100 ? 27.456 2.869 -34.353 1.00 17.99 100 LEU B CA 1
ATOM 3341 C C . LEU B 1 100 ? 26.550 3.485 -35.422 1.00 17.69 100 LEU B C 1
ATOM 3342 O O . LEU B 1 100 ? 26.644 3.147 -36.595 1.00 20.21 100 LEU B O 1
ATOM 3347 N N . ALA B 1 101 ? 25.653 4.374 -35.008 1.00 16.72 101 ALA B N 1
ATOM 3348 C CA . ALA B 1 101 ? 24.744 5.013 -35.949 1.00 17.51 101 ALA B CA 1
ATOM 3349 C C . ALA B 1 101 ? 25.523 5.905 -36.910 1.00 17.66 101 ALA B C 1
ATOM 3350 O O . ALA B 1 101 ? 25.095 6.141 -38.043 1.00 19.03 101 ALA B O 1
ATOM 3352 N N . ALA B 1 102 ? 26.659 6.412 -36.448 1.00 18.12 102 ALA B N 1
ATOM 3353 C CA . ALA B 1 102 ? 27.493 7.280 -37.267 1.00 21.45 102 ALA B CA 1
ATOM 3354 C C . ALA B 1 102 ? 27.942 6.574 -38.544 1.00 22.40 102 ALA B C 1
ATOM 3355 O O . ALA B 1 102 ? 28.057 7.206 -39.595 1.00 24.00 102 ALA B O 1
ATOM 3357 N N . ASP B 1 103 ? 28.187 5.268 -38.456 1.00 22.81 103 ASP B N 1
ATOM 3358 C CA . ASP B 1 103 ? 28.618 4.503 -39.626 1.00 23.28 103 ASP B CA 1
ATOM 3359 C C . ASP B 1 103 ? 27.541 3.599 -40.218 1.00 23.07 103 ASP B C 1
ATOM 3360 O O . ASP B 1 103 ? 27.582 3.298 -41.409 1.00 23.79 103 ASP B O 1
ATOM 3365 N N . HIS B 1 104 ? 26.589 3.154 -39.400 1.00 21.83 104 HIS B N 1
ATOM 3366 C CA . HIS B 1 104 ? 25.550 2.243 -39.882 1.00 21.19 104 HIS B CA 1
ATOM 3367 C C . HIS B 1 104 ? 24.192 2.893 -40.065 1.00 19.88 104 HIS B C 1
ATOM 3368 O O . HIS B 1 104 ? 23.233 2.226 -40.444 1.00 19.05 104 HIS B O 1
ATOM 3375 N N . GLY B 1 105 ? 24.106 4.193 -39.802 1.00 17.95 105 GLY B N 1
ATOM 3376 C CA . GLY B 1 105 ? 22.839 4.877 -39.945 1.00 17.56 105 GLY B CA 1
ATOM 3377 C C . GLY B 1 105 ? 21.983 4.688 -38.710 1.00 18.24 105 GLY B C 1
ATOM 3378 O O . GLY B 1 105 ? 21.144 5.528 -38.382 1.00 18.83 105 GLY B O 1
ATOM 3379 N N . ILE B 1 106 ? 22.190 3.576 -38.019 1.00 18.31 106 ILE B N 1
ATOM 3380 C CA . ILE B 1 106 ? 21.436 3.299 -36.809 1.00 17.87 106 ILE B CA 1
ATOM 3381 C C . ILE B 1 106 ? 22.296 2.443 -35.890 1.00 19.53 106 ILE B C 1
ATOM 3382 O O . ILE B 1 106 ? 23.170 1.707 -36.347 1.00 21.39 106 ILE B O 1
ATOM 3387 N N . GLY B 1 107 ? 22.079 2.574 -34.588 1.00 17.61 107 GLY B N 1
ATOM 3388 C CA . GLY B 1 107 ? 22.856 1.798 -33.646 1.00 17.08 107 GLY B CA 1
ATOM 3389 C C . GLY B 1 107 ? 22.012 1.314 -32.493 1.00 17.37 107 GLY B C 1
ATOM 3390 O O . GLY B 1 107 ? 21.149 2.039 -31.990 1.00 18.43 107 GLY B O 1
ATOM 3391 N N . LEU B 1 108 ? 22.260 0.082 -32.071 1.00 15.22 108 LEU B N 1
ATOM 3392 C CA . LEU B 1 108 ? 21.511 -0.485 -30.971 1.00 16.03 108 LEU B CA 1
ATOM 3393 C C . LEU B 1 108 ? 22.405 -1.328 -30.086 1.00 16.66 108 LEU B C 1
ATOM 3394 O O . LEU B 1 108 ? 23.021 -2.298 -30.534 1.00 16.99 108 LEU B O 1
ATOM 3399 N N . VAL B 1 109 ? 22.486 -0.931 -28.825 1.00 16.39 109 VAL B N 1
ATOM 3400 C CA . VAL B 1 109 ? 23.270 -1.662 -27.854 1.00 17.71 109 VAL B CA 1
ATOM 3401 C C . VAL B 1 109 ? 22.286 -2.257 -26.858 1.00 17.39 109 VAL B C 1
ATOM 3402 O O . VAL B 1 109 ? 21.436 -1.549 -26.307 1.00 16.61 109 VAL B O 1
ATOM 3406 N N . ALA B 1 110 ? 22.374 -3.569 -26.674 1.00 16.34 110 ALA B N 1
ATOM 3407 C CA . ALA B 1 110 ? 21.512 -4.285 -25.736 1.00 16.24 110 ALA B CA 1
ATOM 3408 C C . ALA B 1 110 ? 22.414 -4.581 -24.539 1.00 16.14 110 ALA B C 1
ATOM 3409 O O . ALA B 1 110 ? 23.467 -5.207 -24.681 1.00 14.08 110 ALA B O 1
ATOM 3411 N N . LEU B 1 111 ? 21.997 -4.117 -23.365 1.00 16.04 111 LEU B N 1
ATOM 3412 C CA . LEU B 1 111 ? 22.797 -4.244 -22.154 1.00 16.15 111 LEU B CA 1
ATOM 3413 C C . LEU B 1 111 ? 22.180 -5.105 -21.063 1.00 16.57 111 LEU B C 1
ATOM 3414 O O . LEU B 1 111 ? 21.066 -4.842 -20.617 1.00 14.83 111 LEU B O 1
ATOM 3419 N N . ARG B 1 112 ? 22.903 -6.133 -20.627 1.00 18.38 112 ARG B N 1
ATOM 3420 C CA . ARG B 1 112 ? 22.400 -6.982 -19.554 1.00 18.01 112 ARG B CA 1
ATOM 3421 C C . ARG B 1 112 ? 23.240 -6.833 -18.283 1.00 18.12 112 ARG B C 1
ATOM 3422 O O . ARG B 1 112 ? 24.331 -6.260 -18.312 1.00 15.37 112 ARG B O 1
ATOM 3430 N N . ASN B 1 113 ? 22.709 -7.349 -17.176 1.00 17.92 113 ASN B N 1
ATOM 3431 C CA . ASN B 1 113 ? 23.373 -7.304 -15.874 1.00 18.69 113 ASN B CA 1
ATOM 3432 C C . ASN B 1 113 ? 23.727 -5.892 -15.466 1.00 18.01 113 ASN B C 1
ATOM 3433 O O . ASN B 1 113 ? 24.792 -5.654 -14.899 1.00 19.72 113 ASN B O 1
ATOM 3438 N N . ALA B 1 114 ? 22.827 -4.957 -15.742 1.00 16.47 114 ALA B N 1
ATOM 3439 C CA . ALA B 1 114 ? 23.059 -3.553 -15.429 1.00 17.20 114 ALA B CA 1
ATOM 3440 C C . ALA B 1 114 ? 22.367 -3.086 -14.151 1.00 17.74 114 ALA B C 1
ATOM 3441 O O . ALA B 1 114 ? 21.548 -3.803 -13.573 1.00 19.80 114 ALA B O 1
ATOM 3443 N N . ASN B 1 115 ? 22.700 -1.879 -13.711 1.00 17.28 115 ASN B N 1
ATOM 3444 C CA . ASN B 1 115 ? 22.062 -1.318 -12.529 1.00 17.47 115 ASN B CA 1
ATOM 3445 C C . ASN B 1 115 ? 21.211 -0.139 -12.962 1.00 16.42 115 ASN B C 1
ATOM 3446 O O . ASN B 1 115 ? 21.306 0.312 -14.104 1.00 18.51 115 ASN B O 1
ATOM 3451 N N . HIS B 1 116 ? 20.369 0.345 -12.055 1.00 17.45 116 HIS B N 1
ATOM 3452 C CA . HIS B 1 116 ? 19.475 1.461 -12.350 1.00 16.64 116 HIS B CA 1
ATOM 3453 C C . HIS B 1 116 ? 20.258 2.612 -12.972 1.00 15.63 116 HIS B C 1
ATOM 3454 O O . HIS B 1 116 ? 21.300 3.020 -12.458 1.00 17.08 116 HIS B O 1
ATOM 3461 N N . TRP B 1 117 ? 19.743 3.132 -14.082 1.00 15.49 117 TRP B N 1
ATOM 3462 C CA . TRP B 1 117 ? 20.407 4.205 -14.808 1.00 15.06 117 TRP B CA 1
ATOM 3463 C C . TRP B 1 117 ? 20.058 5.623 -14.369 1.00 16.02 117 TRP B C 1
ATOM 3464 O O . TRP B 1 117 ? 20.478 6.596 -14.999 1.00 14.96 117 TRP B O 1
ATOM 3483 N N . ARG B 1 119 ? 18.423 8.705 -14.481 1.00 16.39 119 ARG B N 1
ATOM 3484 C CA . ARG B 1 119 ? 17.570 9.450 -15.409 1.00 15.43 119 ARG B CA 1
ATOM 3485 C C . ARG B 1 119 ? 17.742 8.985 -16.857 1.00 15.85 119 ARG B C 1
ATOM 3486 O O . ARG B 1 119 ? 18.787 9.214 -17.469 1.00 15.50 119 ARG B O 1
ATOM 3494 N N . GLY B 1 120 ? 16.711 8.346 -17.406 1.00 15.20 120 GLY B N 1
ATOM 3495 C CA . GLY B 1 120 ? 16.780 7.867 -18.777 1.00 12.93 120 GLY B CA 1
ATOM 3496 C C . GLY B 1 120 ? 16.993 8.987 -19.776 1.00 14.45 120 GLY B C 1
ATOM 3497 O O . GLY B 1 120 ? 17.692 8.826 -20.781 1.00 15.22 120 GLY B O 1
ATOM 3498 N N . GLY B 1 121 ? 16.384 10.131 -19.496 1.00 12.40 121 GLY B N 1
ATOM 3499 C CA . GLY B 1 121 ? 16.508 11.282 -20.372 1.00 14.34 121 GLY B CA 1
ATOM 3500 C C . GLY B 1 121 ? 17.928 11.797 -20.555 1.00 14.82 121 GLY B C 1
ATOM 3501 O O . GLY B 1 121 ? 18.190 12.564 -21.481 1.00 12.80 121 GLY B O 1
ATOM 3502 N N . SER B 1 122 ? 18.849 11.391 -19.683 1.00 15.38 122 SER B N 1
ATOM 3503 C CA . SER B 1 122 ? 20.235 11.830 -19.815 1.00 16.08 122 SER B CA 1
ATOM 3504 C C . SER B 1 122 ? 20.785 11.277 -21.124 1.00 15.43 122 SER B C 1
ATOM 3505 O O . SER B 1 122 ? 21.429 11.986 -21.904 1.00 15.00 122 SER B O 1
ATOM 3508 N N . TYR B 1 123 ? 20.510 9.999 -21.355 1.00 13.41 123 TYR B N 1
ATOM 3509 C CA . TYR B 1 123 ? 20.990 9.292 -22.542 1.00 14.37 123 TYR B CA 1
ATOM 3510 C C . TYR B 1 123 ? 20.251 9.713 -23.811 1.00 13.83 123 TYR B C 1
ATOM 3511 O O . TYR B 1 123 ? 20.843 9.762 -24.891 1.00 13.07 123 TYR B O 1
ATOM 3520 N N . GLY B 1 124 ? 18.964 10.029 -23.679 1.00 13.98 124 GLY B N 1
ATOM 3521 C CA . GLY B 1 124 ? 18.220 10.499 -24.829 1.00 14.08 124 GLY B CA 1
ATOM 3522 C C . GLY B 1 124 ? 18.814 11.844 -25.207 1.00 14.76 124 GLY B C 1
ATOM 3523 O O . GLY B 1 124 ? 19.022 12.145 -26.386 1.00 14.31 124 GLY B O 1
ATOM 3524 N N . TRP B 1 125 ? 19.118 12.645 -24.188 1.00 14.82 125 TRP B N 1
ATOM 3525 C CA . TRP B 1 125 ? 19.692 13.969 -24.389 1.00 15.88 125 TRP B CA 1
ATOM 3526 C C . TRP B 1 125 ? 21.062 13.938 -25.082 1.00 15.82 125 TRP B C 1
ATOM 3527 O O . TRP B 1 125 ? 21.313 14.752 -25.962 1.00 14.95 125 TRP B O 1
ATOM 3538 N N . GLN B 1 126 ? 21.934 13.006 -24.694 1.00 15.52 126 GLN B N 1
ATOM 3539 C CA . GLN B 1 126 ? 23.273 12.889 -25.292 1.00 17.67 126 GLN B CA 1
ATOM 3540 C C . GLN B 1 126 ? 23.176 12.722 -26.797 1.00 18.26 126 GLN B C 1
ATOM 3541 O O . GLN B 1 126 ? 23.934 13.327 -27.554 1.00 19.01 126 GLN B O 1
ATOM 3547 N N . ALA B 1 127 ? 22.244 11.869 -27.218 1.00 18.21 127 ALA B N 1
ATOM 3548 C CA . ALA B 1 127 ? 22.032 11.584 -28.631 1.00 17.21 127 ALA B CA 1
ATOM 3549 C C . ALA B 1 127 ? 21.548 12.822 -29.369 1.00 16.72 127 ALA B C 1
ATOM 3550 O O . ALA B 1 127 ? 22.056 13.155 -30.440 1.00 16.94 127 ALA B O 1
ATOM 3552 N N . ALA B 1 128 ? 20.556 13.493 -28.790 1.00 14.51 128 ALA B N 1
ATOM 3553 C CA . ALA B 1 128 ? 19.993 14.698 -29.384 1.00 16.80 128 ALA B CA 1
ATOM 3554 C C . ALA B 1 128 ? 21.060 15.794 -29.508 1.00 18.55 128 ALA B C 1
ATOM 3555 O O . ALA B 1 128 ? 21.089 16.537 -30.489 1.00 19.97 128 ALA B O 1
ATOM 3557 N N . GLU B 1 129 ? 21.930 15.893 -28.511 1.00 18.71 129 GLU B N 1
ATOM 3558 C CA . GLU B 1 129 ? 23.000 16.882 -28.532 1.00 21.75 129 GLU B CA 1
ATOM 3559 C C . GLU B 1 129 ? 23.949 16.655 -29.705 1.00 21.48 129 GLU B C 1
ATOM 3560 O O . GLU B 1 129 ? 24.468 17.613 -30.275 1.00 21.62 129 GLU B O 1
ATOM 3566 N N . LYS B 1 130 ? 24.179 15.389 -30.048 1.00 20.49 130 LYS B N 1
ATOM 3567 C CA . LYS B 1 130 ? 25.084 15.035 -31.138 1.00 21.25 130 LYS B CA 1
ATOM 3568 C C . LYS B 1 130 ? 24.396 15.001 -32.485 1.00 20.60 130 LYS B C 1
ATOM 3569 O O . LYS B 1 130 ? 24.982 14.548 -33.463 1.00 20.36 130 LYS B O 1
ATOM 3575 N N . GLY B 1 131 ? 23.149 15.468 -32.533 1.00 20.72 131 GLY B N 1
ATOM 3576 C CA . GLY B 1 131 ? 22.409 15.492 -33.783 1.00 19.14 131 GLY B CA 1
ATOM 3577 C C . GLY B 1 131 ? 21.720 14.188 -34.150 1.00 17.62 131 GLY B C 1
ATOM 3578 O O . GLY B 1 131 ? 21.301 14.000 -35.298 1.00 18.45 131 GLY B O 1
ATOM 3579 N N . TYR B 1 132 ? 21.595 13.281 -33.189 1.00 14.71 132 TYR B N 1
ATOM 3580 C CA . TYR B 1 132 ? 20.950 12.009 -33.463 1.00 14.27 132 TYR B CA 1
ATOM 3581 C C . TYR B 1 132 ? 19.610 11.901 -32.760 1.00 14.88 132 TYR B C 1
ATOM 3582 O O . TYR B 1 132 ? 19.339 12.630 -31.807 1.00 15.77 132 TYR B O 1
ATOM 3591 N N . ILE B 1 133 ? 18.760 11.012 -33.257 1.00 14.22 133 ILE B N 1
ATOM 3592 C CA . ILE B 1 133 ? 17.480 10.763 -32.611 1.00 15.14 133 ILE B CA 1
ATOM 3593 C C . ILE B 1 133 ? 17.894 9.729 -31.586 1.00 14.14 133 ILE B C 1
ATOM 3594 O O . ILE B 1 133 ? 18.626 8.796 -31.920 1.00 16.38 133 ILE B O 1
ATOM 3599 N N . GLY B 1 134 ? 17.467 9.908 -30.344 1.00 12.39 134 GLY B N 1
ATOM 3600 C CA . GLY B 1 134 ? 17.823 8.962 -29.311 1.00 11.68 134 GLY B CA 1
ATOM 3601 C C . GLY B 1 134 ? 16.597 8.304 -28.711 1.00 11.26 134 GLY B C 1
ATOM 3602 O O . GLY B 1 134 ? 15.621 8.972 -28.375 1.00 11.07 134 GLY B O 1
ATOM 3603 N N . ILE B 1 135 ? 16.639 6.985 -28.598 1.00 12.42 135 ILE B N 1
ATOM 3604 C CA . ILE B 1 135 ? 15.536 6.218 -28.018 1.00 11.01 135 ILE B CA 1
ATOM 3605 C C . ILE B 1 135 ? 16.182 5.206 -27.083 1.00 12.76 135 ILE B C 1
ATOM 3606 O O . ILE B 1 135 ? 17.149 4.537 -27.463 1.00 12.85 135 ILE B O 1
ATOM 3611 N N . CYS B 1 136 ? 15.677 5.103 -25.858 1.00 10.01 136 CYS B N 1
ATOM 3612 C CA . CYS B 1 136 ? 16.228 4.138 -24.923 1.00 12.71 136 CYS B CA 1
ATOM 3613 C C . CYS B 1 136 ? 15.227 3.782 -23.833 1.00 12.66 136 CYS B C 1
ATOM 3614 O O . CYS B 1 136 ? 14.293 4.539 -23.543 1.00 12.88 136 CYS B O 1
ATOM 3617 N N . TRP B 1 137 ? 15.401 2.594 -23.266 1.00 13.21 137 TRP B N 1
ATOM 3618 C CA . TRP B 1 137 ? 14.533 2.130 -22.196 1.00 13.52 137 TRP B CA 1
ATOM 3619 C C . TRP B 1 137 ? 15.253 1.088 -21.349 1.00 12.15 137 TRP B C 1
ATOM 3620 O O . TRP B 1 137 ? 16.366 0.692 -21.666 1.00 12.79 137 TRP B O 1
ATOM 3631 N N . THR B 1 138 ? 14.609 0.659 -20.272 1.00 12.29 138 THR B N 1
ATOM 3632 C CA . THR B 1 138 ? 15.195 -0.295 -19.337 1.00 13.81 138 THR B CA 1
ATOM 3633 C C . THR B 1 138 ? 14.049 -1.048 -18.673 1.00 15.16 138 THR B C 1
ATOM 3634 O O . THR B 1 138 ? 12.902 -0.611 -18.768 1.00 13.84 138 THR B O 1
ATOM 3638 N N . ASN B 1 139 ? 14.329 -2.193 -18.050 1.00 13.99 139 ASN B N 1
ATOM 3639 C CA . ASN B 1 139 ? 13.268 -2.864 -17.317 1.00 15.37 139 ASN B CA 1
ATOM 3640 C C . ASN B 1 139 ? 13.588 -2.607 -15.845 1.00 16.78 139 ASN B C 1
ATOM 3641 O O . ASN B 1 139 ? 14.518 -1.852 -15.532 1.00 16.50 139 ASN B O 1
ATOM 3646 N N . SER B 1 140 ? 12.805 -3.179 -14.944 1.00 15.80 140 SER B N 1
ATOM 3647 C CA . SER B 1 140 ? 13.036 -2.964 -13.525 1.00 18.52 140 SER B CA 1
ATOM 3648 C C . SER B 1 140 ? 12.488 -4.139 -12.734 1.00 18.36 140 SER B C 1
ATOM 3649 O O . SER B 1 140 ? 12.105 -5.142 -13.317 1.00 19.55 140 SER B O 1
ATOM 3652 N N . ILE B 1 141 ? 12.470 -4.032 -11.411 1.00 20.91 141 ILE B N 1
ATOM 3653 C CA . ILE B 1 141 ? 11.936 -5.117 -10.601 1.00 23.36 141 ILE B CA 1
ATOM 3654 C C . ILE B 1 141 ? 10.424 -4.906 -10.578 1.00 22.99 141 ILE B C 1
ATOM 3655 O O . ILE B 1 141 ? 9.949 -3.788 -10.785 1.00 22.70 141 ILE B O 1
ATOM 3660 N N . ALA B 1 142 ? 9.667 -5.973 -10.360 1.00 23.44 142 ALA B N 1
ATOM 3661 C CA . ALA B 1 142 ? 8.212 -5.859 -10.336 1.00 23.97 142 ALA B CA 1
ATOM 3662 C C . ALA B 1 142 ? 7.777 -4.820 -9.313 1.00 23.49 142 ALA B C 1
ATOM 3663 O O . ALA B 1 142 ? 7.977 -4.995 -8.114 1.00 23.52 142 ALA B O 1
ATOM 3665 N N . VAL B 1 143 ? 7.181 -3.737 -9.788 1.00 25.12 143 VAL B N 1
ATOM 3666 C CA . VAL B 1 143 ? 6.720 -2.680 -8.901 1.00 26.83 143 VAL B CA 1
ATOM 3667 C C . VAL B 1 143 ? 5.366 -2.190 -9.359 1.00 27.75 143 VAL B C 1
ATOM 3668 O O . VAL B 1 143 ? 4.831 -1.220 -8.825 1.00 28.91 143 VAL B O 1
ATOM 3680 N N . PRO B 1 145 ? 1.447 -3.771 -10.999 1.00 26.07 145 PRO B N 1
ATOM 3681 C CA . PRO B 1 145 ? 0.614 -4.906 -11.383 1.00 25.02 145 PRO B CA 1
ATOM 3682 C C . PRO B 1 145 ? 0.138 -4.786 -12.832 1.00 23.86 145 PRO B C 1
ATOM 3683 O O . PRO B 1 145 ? -0.211 -3.695 -13.292 1.00 20.87 145 PRO B O 1
ATOM 3687 N N . PRO B 1 146 ? 0.148 -5.904 -13.578 1.00 22.64 146 PRO B N 1
ATOM 3688 C CA . PRO B 1 146 ? -0.303 -5.866 -14.973 1.00 22.00 146 PRO B CA 1
ATOM 3689 C C . PRO B 1 146 ? -1.794 -5.563 -15.021 1.00 22.42 146 PRO B C 1
ATOM 3690 O O . PRO B 1 146 ? -2.507 -5.787 -14.044 1.00 21.88 146 PRO B O 1
ATOM 3694 N N . TRP B 1 147 ? -2.265 -5.047 -16.149 1.00 20.92 147 TRP B N 1
ATOM 3695 C CA . TRP B 1 147 ? -3.677 -4.739 -16.266 1.00 22.27 147 TRP B CA 1
ATOM 3696 C C . TRP B 1 147 ? -4.509 -5.998 -16.042 1.00 23.22 147 TRP B C 1
ATOM 3697 O O . TRP B 1 147 ? -4.270 -7.034 -16.668 1.00 19.87 147 TRP B O 1
ATOM 3708 N N . GLY B 1 148 ? -5.483 -5.896 -15.138 1.00 24.52 148 GLY B N 1
ATOM 3709 C CA . GLY B 1 148 ? -6.344 -7.021 -14.818 1.00 25.08 148 GLY B CA 1
ATOM 3710 C C . GLY B 1 148 ? -5.926 -7.693 -13.519 1.00 26.87 148 GLY B C 1
ATOM 3711 O O . GLY B 1 148 ? -6.638 -8.552 -12.994 1.00 26.88 148 GLY B O 1
ATOM 3712 N N . ALA B 1 149 ? -4.767 -7.294 -13.001 1.00 26.67 149 ALA B N 1
ATOM 3713 C CA . ALA B 1 149 ? -4.231 -7.853 -11.769 1.00 27.87 149 ALA B CA 1
ATOM 3714 C C . ALA B 1 149 ? -4.058 -6.792 -10.689 1.00 29.64 149 ALA B C 1
ATOM 3715 O O . ALA B 1 149 ? -4.229 -5.600 -10.940 1.00 28.71 149 ALA B O 1
ATOM 3717 N N . LYS B 1 150 ? -3.702 -7.243 -9.489 1.00 32.36 150 LYS B N 1
ATOM 3718 C CA . LYS B 1 150 ? -3.491 -6.355 -8.350 1.00 33.34 150 LYS B CA 1
ATOM 3719 C C . LYS B 1 150 ? -2.129 -6.610 -7.711 1.00 32.92 150 LYS B C 1
ATOM 3720 O O . LYS B 1 150 ? -1.693 -5.880 -6.817 1.00 32.34 150 LYS B O 1
ATOM 3726 N N . GLU B 1 151 ? -1.459 -7.653 -8.179 1.00 32.20 151 GLU B N 1
ATOM 3727 C CA . GLU B 1 151 ? -0.142 -7.994 -7.665 1.00 31.16 151 GLU B CA 1
ATOM 3728 C C . GLU B 1 151 ? 0.891 -7.485 -8.667 1.00 29.62 151 GLU B C 1
ATOM 3729 O O . GLU B 1 151 ? 0.708 -7.621 -9.878 1.00 28.13 151 GLU B O 1
ATOM 3735 N N . CYS B 1 152 ? 1.963 -6.889 -8.156 1.00 27.29 152 CYS B N 1
ATOM 3736 C CA . CYS B 1 152 ? 3.017 -6.350 -9.004 1.00 27.04 152 CYS B CA 1
ATOM 3737 C C . CYS B 1 152 ? 3.764 -7.450 -9.741 1.00 26.45 152 CYS B C 1
ATOM 3738 O O . CYS B 1 152 ? 4.403 -8.304 -9.120 1.00 24.98 152 CYS B O 1
ATOM 3741 N N . ARG B 1 153 ? 3.668 -7.431 -11.069 1.00 23.95 153 ARG B N 1
ATOM 3742 C CA . ARG B 1 153 ? 4.341 -8.420 -11.901 1.00 22.90 153 ARG B CA 1
ATOM 3743 C C . ARG B 1 153 ? 5.059 -7.783 -13.087 1.00 21.80 153 ARG B C 1
ATOM 3744 O O . ARG B 1 153 ? 5.691 -8.482 -13.867 1.00 21.40 153 ARG B O 1
ATOM 3752 N N . ILE B 1 154 ? 4.960 -6.463 -13.228 1.00 21.00 154 ILE B N 1
ATOM 3753 C CA . ILE B 1 154 ? 5.638 -5.774 -14.327 1.00 19.29 154 ILE B CA 1
ATOM 3754 C C . ILE B 1 154 ? 6.394 -4.537 -13.843 1.00 19.28 154 ILE B C 1
ATOM 3755 O O . ILE B 1 154 ? 6.139 -4.034 -12.749 1.00 20.76 154 ILE B O 1
ATOM 3760 N N . GLY B 1 155 ? 7.323 -4.047 -14.663 1.00 18.68 155 GLY B N 1
ATOM 3761 C CA . GLY B 1 155 ? 8.109 -2.883 -14.275 1.00 18.06 155 GLY B CA 1
ATOM 3762 C C . GLY B 1 155 ? 7.654 -1.531 -14.801 1.00 17.84 155 GLY B C 1
ATOM 3763 O O . GLY B 1 155 ? 6.784 -1.456 -15.664 1.00 19.00 155 GLY B O 1
ATOM 3764 N N . THR B 1 156 ? 8.237 -0.455 -14.273 1.00 17.31 156 THR B N 1
ATOM 3765 C CA . THR B 1 156 ? 7.887 0.892 -14.713 1.00 17.42 156 THR B CA 1
ATOM 3766 C C . THR B 1 156 ? 8.527 1.178 -16.066 1.00 16.35 156 THR B C 1
ATOM 3767 O O . THR B 1 156 ? 8.146 2.123 -16.757 1.00 16.08 156 THR B O 1
ATOM 3771 N N . ASN B 1 157 ? 9.502 0.341 -16.416 1.00 15.52 157 ASN B N 1
ATOM 3772 C CA . ASN B 1 157 ? 10.242 0.396 -17.680 1.00 15.38 157 ASN B CA 1
ATOM 3773 C C . ASN B 1 157 ? 10.104 1.703 -18.464 1.00 15.04 157 ASN B C 1
ATOM 3774 O O . ASN B 1 157 ? 9.458 1.753 -19.514 1.00 14.29 157 ASN B O 1
ATOM 3779 N N . PRO B 1 158 ? 10.740 2.777 -17.975 1.00 15.23 158 PRO B N 1
ATOM 3780 C CA . PRO B 1 158 ? 10.697 4.099 -18.615 1.00 15.41 158 PRO B CA 1
ATOM 3781 C C . PRO B 1 158 ? 11.130 4.079 -20.080 1.00 16.18 158 PRO B C 1
ATOM 3782 O O . PRO B 1 158 ? 12.119 3.437 -20.428 1.00 15.66 158 PRO B O 1
ATOM 3786 N N . LEU B 1 159 ? 10.394 4.795 -20.924 1.00 16.23 159 LEU B N 1
ATOM 3787 C CA . LEU B 1 159 ? 10.712 4.889 -22.341 1.00 15.57 159 LEU B CA 1
ATOM 3788 C C . LEU B 1 159 ? 11.127 6.326 -22.663 1.00 15.55 159 LEU B C 1
ATOM 3789 O O . LEU B 1 159 ? 10.412 7.279 -22.333 1.00 16.15 159 LEU B O 1
ATOM 3794 N N . ILE B 1 160 ? 12.285 6.472 -23.302 1.00 12.09 160 ILE B N 1
ATOM 3795 C CA . ILE B 1 160 ? 12.820 7.785 -23.673 1.00 12.03 160 ILE B CA 1
ATOM 3796 C C . ILE B 1 160 ? 12.942 7.920 -25.191 1.00 10.25 160 ILE B C 1
ATOM 3797 O O . ILE B 1 160 ? 13.399 7.002 -25.874 1.00 6.15 160 ILE B O 1
ATOM 3802 N N . VAL B 1 161 ? 12.520 9.073 -25.701 1.00 9.66 161 VAL B N 1
ATOM 3803 C CA . VAL B 1 161 ? 12.592 9.392 -27.125 1.00 12.19 161 VAL B CA 1
ATOM 3804 C C . VAL B 1 161 ? 13.010 10.859 -27.196 1.00 14.36 161 VAL B C 1
ATOM 3805 O O . VAL B 1 161 ? 12.271 11.739 -26.755 1.00 15.60 161 VAL B O 1
ATOM 3809 N N . ALA B 1 162 ? 14.196 11.117 -27.737 1.00 12.78 162 ALA B N 1
ATOM 3810 C CA . ALA B 1 162 ? 14.717 12.474 -27.847 1.00 12.55 162 ALA B CA 1
ATOM 3811 C C . ALA B 1 162 ? 14.958 12.859 -29.305 1.00 14.07 162 ALA B C 1
ATOM 3812 O O . ALA B 1 162 ? 15.455 12.054 -30.099 1.00 12.33 162 ALA B O 1
ATOM 3814 N N . ILE B 1 163 ? 14.605 14.095 -29.649 1.00 14.02 163 ILE B N 1
ATOM 3815 C CA . ILE B 1 163 ? 14.771 14.607 -31.010 1.00 16.08 163 ILE B CA 1
ATOM 3816 C C . ILE B 1 163 ? 15.794 15.749 -31.041 1.00 16.21 163 ILE B C 1
ATOM 3817 O O . ILE B 1 163 ? 15.766 16.635 -30.186 1.00 15.73 163 ILE B O 1
ATOM 3822 N N . PRO B 1 164 ? 16.718 15.737 -32.021 1.00 16.98 164 PRO B N 1
ATOM 3823 C CA . PRO B 1 164 ? 17.746 16.779 -32.151 1.00 16.29 164 PRO B CA 1
ATOM 3824 C C . PRO B 1 164 ? 17.198 18.086 -32.731 1.00 19.40 164 PRO B C 1
ATOM 3825 O O . PRO B 1 164 ? 17.742 18.649 -33.690 1.00 18.29 164 PRO B O 1
ATOM 3829 N N . SER B 1 165 ? 16.104 18.553 -32.142 1.00 19.12 165 SER B N 1
ATOM 3830 C CA . SER B 1 165 ? 15.478 19.791 -32.566 1.00 19.28 165 SER B CA 1
ATOM 3831 C C . SER B 1 165 ? 16.004 20.906 -31.682 1.00 18.13 165 SER B C 1
ATOM 3832 O O . SER B 1 165 ? 16.691 20.661 -30.687 1.00 18.28 165 SER B O 1
ATOM 3835 N N . THR B 1 166 ? 15.673 22.135 -32.051 1.00 18.31 166 THR B N 1
ATOM 3836 C CA . THR B 1 166 ? 16.091 23.298 -31.283 1.00 18.20 166 THR B CA 1
ATOM 3837 C C . THR B 1 166 ? 14.848 24.017 -30.770 1.00 17.41 166 THR B C 1
ATOM 3838 O O . THR B 1 166 ? 14.096 24.596 -31.553 1.00 16.19 166 THR B O 1
ATOM 3842 N N . PRO B 1 167 ? 14.590 23.945 -29.453 1.00 16.24 167 PRO B N 1
ATOM 3843 C CA . PRO B 1 167 ? 15.399 23.227 -28.468 1.00 16.25 167 PRO B CA 1
ATOM 3844 C C . PRO B 1 167 ? 15.098 21.730 -28.564 1.00 16.66 167 PRO B C 1
ATOM 3845 O O . PRO B 1 167 ? 14.175 21.315 -29.270 1.00 17.66 167 PRO B O 1
ATOM 3849 N N . ILE B 1 168 ? 15.876 20.924 -27.859 1.00 16.08 168 ILE B N 1
ATOM 3850 C CA . ILE B 1 168 ? 15.682 19.477 -27.874 1.00 16.18 168 ILE B CA 1
ATOM 3851 C C . ILE B 1 168 ? 14.289 19.106 -27.353 1.00 14.62 168 ILE B C 1
ATOM 3852 O O . ILE B 1 168 ? 13.878 19.566 -26.293 1.00 16.57 168 ILE B O 1
ATOM 3857 N N . THR B 1 169 ? 13.566 18.286 -28.109 1.00 14.83 169 THR B N 1
ATOM 3858 C CA . THR B 1 169 ? 12.234 17.846 -27.705 1.00 15.43 169 THR B CA 1
ATOM 3859 C C . THR B 1 169 ? 12.439 16.399 -27.267 1.00 16.56 169 THR B C 1
ATOM 3860 O O . THR B 1 169 ? 12.970 15.591 -28.026 1.00 16.48 169 THR B O 1
ATOM 3872 N N . VAL B 1 171 ? 10.851 12.997 -24.569 1.00 15.20 171 VAL B N 1
ATOM 3873 C CA . VAL B 1 171 ? 9.912 12.436 -23.609 1.00 14.76 171 VAL B CA 1
ATOM 3874 C C . VAL B 1 171 ? 10.726 11.439 -22.813 1.00 14.62 171 VAL B C 1
ATOM 3875 O O . VAL B 1 171 ? 11.613 10.781 -23.355 1.00 15.16 171 VAL B O 1
ATOM 3879 N N . ASP B 1 172 ? 10.428 11.356 -21.524 1.00 13.83 172 ASP B N 1
ATOM 3880 C CA . ASP B 1 172 ? 11.097 10.443 -20.602 1.00 14.50 172 ASP B CA 1
ATOM 3881 C C . ASP B 1 172 ? 9.920 10.050 -19.725 1.00 16.01 172 ASP B C 1
ATOM 3882 O O . ASP B 1 172 ? 9.614 10.731 -18.749 1.00 16.75 172 ASP B O 1
ATOM 3895 N N . SER B 1 174 ? 7.631 7.103 -17.491 1.00 18.11 174 SER B N 1
ATOM 3896 C CA . SER B 1 174 ? 7.523 5.853 -16.756 1.00 17.89 174 SER B CA 1
ATOM 3897 C C . SER B 1 174 ? 6.241 5.208 -17.279 1.00 17.22 174 SER B C 1
ATOM 3898 O O . SER B 1 174 ? 5.327 5.916 -17.699 1.00 16.48 174 SER B O 1
ATOM 3909 N N . SER B 1 176 ? 4.257 3.932 -15.528 1.00 18.58 176 SER B N 1
ATOM 3910 C CA . SER B 1 176 ? 3.264 4.212 -14.496 1.00 20.41 176 SER B CA 1
ATOM 3911 C C . SER B 1 176 ? 2.952 5.693 -14.707 1.00 20.16 176 SER B C 1
ATOM 3912 O O . SER B 1 176 ? 3.825 6.457 -15.118 1.00 18.06 176 SER B O 1
ATOM 3923 N N . PHE B 1 178 ? 2.771 7.933 -12.790 1.00 25.33 178 PHE B N 1
ATOM 3924 C CA . PHE B 1 178 ? 3.748 8.654 -11.984 1.00 26.39 178 PHE B CA 1
ATOM 3925 C C . PHE B 1 178 ? 4.816 7.670 -11.496 1.00 25.65 178 PHE B C 1
ATOM 3926 O O . PHE B 1 178 ? 4.494 6.631 -10.922 1.00 27.09 178 PHE B O 1
ATOM 3934 N N . SER B 1 179 ? 6.085 7.988 -11.730 1.00 26.34 179 SER B N 1
ATOM 3935 C CA . SER B 1 179 ? 7.168 7.124 -11.268 1.00 25.06 179 SER B CA 1
ATOM 3936 C C . SER B 1 179 ? 7.248 7.316 -9.760 1.00 24.77 179 SER B C 1
ATOM 3937 O O . SER B 1 179 ? 6.776 8.330 -9.244 1.00 23.73 179 SER B O 1
ATOM 3940 N N . TYR B 1 180 ? 7.845 6.360 -9.052 1.00 25.19 180 TYR B N 1
ATOM 3941 C CA . TYR B 1 180 ? 7.976 6.483 -7.603 1.00 26.93 180 TYR B CA 1
ATOM 3942 C C . TYR B 1 180 ? 8.780 7.737 -7.270 1.00 26.44 180 TYR B C 1
ATOM 3943 O O . TYR B 1 180 ? 8.567 8.371 -6.239 1.00 26.62 180 TYR B O 1
ATOM 3952 N N . GLY B 1 181 ? 9.694 8.105 -8.163 1.00 26.00 181 GLY B N 1
ATOM 3953 C CA . GLY B 1 181 ? 10.498 9.291 -7.943 1.00 25.61 181 GLY B CA 1
ATOM 3954 C C . GLY B 1 181 ? 9.645 10.549 -7.954 1.00 26.81 181 GLY B C 1
ATOM 3955 O O . GLY B 1 181 ? 9.834 11.447 -7.129 1.00 26.08 181 GLY B O 1
ATOM 3964 N N . LEU B 1 183 ? 6.464 10.665 -7.304 1.00 28.93 183 LEU B N 1
ATOM 3965 C CA . LEU B 1 183 ? 5.533 10.627 -6.185 1.00 31.40 183 LEU B CA 1
ATOM 3966 C C . LEU B 1 183 ? 6.220 11.289 -4.988 1.00 32.69 183 LEU B C 1
ATOM 3967 O O . LEU B 1 183 ? 5.616 12.097 -4.280 1.00 32.76 183 LEU B O 1
ATOM 3972 N N . GLU B 1 184 ? 7.493 10.956 -4.785 1.00 34.04 184 GLU B N 1
ATOM 3973 C CA . GLU B 1 184 ? 8.277 11.517 -3.686 1.00 34.66 184 GLU B CA 1
ATOM 3974 C C . GLU B 1 184 ? 8.409 13.026 -3.845 1.00 34.50 184 GLU B C 1
ATOM 3975 O O . GLU B 1 184 ? 8.318 13.777 -2.872 1.00 35.39 184 GLU B O 1
ATOM 3981 N N . VAL B 1 185 ? 8.637 13.465 -5.077 1.00 33.97 185 VAL B N 1
ATOM 3982 C CA . VAL B 1 185 ? 8.777 14.884 -5.358 1.00 33.11 185 VAL B CA 1
ATOM 3983 C C . VAL B 1 185 ? 7.515 15.633 -4.957 1.00 33.06 185 VAL B C 1
ATOM 3984 O O . VAL B 1 185 ? 7.588 16.723 -4.396 1.00 33.54 185 VAL B O 1
ATOM 3988 N N . ASN B 1 186 ? 6.359 15.050 -5.245 1.00 33.18 186 ASN B N 1
ATOM 3989 C CA . ASN B 1 186 ? 5.102 15.690 -4.894 1.00 35.30 186 ASN B CA 1
ATOM 3990 C C . ASN B 1 186 ? 4.850 15.605 -3.392 1.00 36.84 186 ASN B C 1
ATOM 3991 O O . ASN B 1 186 ? 4.240 16.499 -2.810 1.00 36.72 186 ASN B O 1
ATOM 3996 N N . ARG B 1 187 ? 5.331 14.537 -2.763 1.00 39.13 187 ARG B N 1
ATOM 3997 C CA . ARG B 1 187 ? 5.160 14.368 -1.323 1.00 41.91 187 ARG B CA 1
ATOM 3998 C C . ARG B 1 187 ? 6.031 15.360 -0.546 1.00 42.57 187 ARG B C 1
ATOM 3999 O O . ARG B 1 187 ? 5.579 15.967 0.423 1.00 43.68 187 ARG B O 1
ATOM 4007 N N . LEU B 1 188 ? 7.279 15.521 -0.976 1.00 42.04 188 LEU B N 1
ATOM 4008 C CA . LEU B 1 188 ? 8.194 16.448 -0.323 1.00 42.37 188 LEU B CA 1
ATOM 4009 C C . LEU B 1 188 ? 7.692 17.882 -0.478 1.00 43.25 188 LEU B C 1
ATOM 4010 O O . LEU B 1 188 ? 7.803 18.694 0.442 1.00 43.07 188 LEU B O 1
ATOM 4015 N N . ALA B 1 189 ? 7.143 18.189 -1.649 1.00 43.67 189 ALA B N 1
ATOM 4016 C CA . ALA B 1 189 ? 6.620 19.521 -1.928 1.00 45.72 189 ALA B CA 1
ATOM 4017 C C . ALA B 1 189 ? 5.282 19.721 -1.225 1.00 47.25 189 ALA B C 1
ATOM 4018 O O . ALA B 1 189 ? 4.758 20.835 -1.169 1.00 47.35 189 ALA B O 1
ATOM 4020 N N . GLY B 1 190 ? 4.738 18.633 -0.687 1.00 48.87 190 GLY B N 1
ATOM 4021 C CA . GLY B 1 190 ? 3.465 18.703 0.005 1.00 50.87 190 GLY B CA 1
ATOM 4022 C C . GLY B 1 190 ? 2.338 19.162 -0.899 1.00 52.48 190 GLY B C 1
ATOM 4023 O O . GLY B 1 190 ? 2.007 20.346 -0.930 1.00 53.74 190 GLY B O 1
ATOM 4024 N N . ARG B 1 191 ? 1.751 18.223 -1.637 1.00 53.36 191 ARG B N 1
ATOM 4025 C CA . ARG B 1 191 ? 0.648 18.525 -2.546 1.00 54.13 191 ARG B CA 1
ATOM 4026 C C . ARG B 1 191 ? 0.081 17.254 -3.172 1.00 52.85 191 ARG B C 1
ATOM 4027 O O . ARG B 1 191 ? 0.728 16.208 -3.159 1.00 52.59 191 ARG B O 1
ATOM 4035 N N . GLN B 1 192 ? -1.133 17.349 -3.709 1.00 52.11 192 GLN B N 1
ATOM 4036 C CA . GLN B 1 192 ? -1.783 16.201 -4.335 1.00 50.29 192 GLN B CA 1
ATOM 4037 C C . GLN B 1 192 ? -1.410 16.050 -5.802 1.00 48.73 192 GLN B C 1
ATOM 4038 O O . GLN B 1 192 ? -0.931 16.988 -6.441 1.00 48.65 192 GLN B O 1
ATOM 4044 N N . LEU B 1 193 ? -1.641 14.853 -6.327 1.00 47.30 193 LEU B N 1
ATOM 4045 C CA . LEU B 1 193 ? -1.353 14.548 -7.721 1.00 45.58 193 LEU B CA 1
ATOM 4046 C C . LEU B 1 193 ? -2.400 15.176 -8.637 1.00 44.68 193 LEU B C 1
ATOM 4047 O O . LEU B 1 193 ? -3.585 15.203 -8.310 1.00 44.53 193 LEU B O 1
ATOM 4052 N N . PRO B 1 194 ? -1.969 15.693 -9.799 1.00 43.76 194 PRO B N 1
ATOM 4053 C CA . PRO B 1 194 ? -2.866 16.326 -10.772 1.00 42.66 194 PRO B CA 1
ATOM 4054 C C . PRO B 1 194 ? -3.892 15.356 -11.350 1.00 42.77 194 PRO B C 1
ATOM 4055 O O . PRO B 1 194 ? -4.938 15.773 -11.848 1.00 44.66 194 PRO B O 1
ATOM 4059 N N . VAL B 1 195 ? -3.579 14.065 -11.284 1.00 41.62 195 VAL B N 1
ATOM 4060 C CA . VAL B 1 195 ? -4.461 13.017 -11.784 1.00 39.58 195 VAL B CA 1
ATOM 4061 C C . VAL B 1 195 ? -4.314 11.759 -10.938 1.00 40.43 195 VAL B C 1
ATOM 4062 O O . VAL B 1 195 ? -3.515 11.721 -10.005 1.00 40.03 195 VAL B O 1
ATOM 4066 N N . ASP B 1 196 ? -5.096 10.735 -11.266 1.00 41.73 196 ASP B N 1
ATOM 4067 C CA . ASP B 1 196 ? -5.064 9.463 -10.544 1.00 42.11 196 ASP B CA 1
ATOM 4068 C C . ASP B 1 196 ? -3.661 8.851 -10.538 1.00 42.72 196 ASP B C 1
ATOM 4069 O O . ASP B 1 196 ? -3.089 8.572 -11.594 1.00 42.90 196 ASP B O 1
ATOM 4074 N N . GLY B 1 197 ? -3.122 8.633 -9.342 1.00 43.32 197 GLY B N 1
ATOM 4075 C CA . GLY B 1 197 ? -1.797 8.050 -9.212 1.00 43.60 197 GLY B CA 1
ATOM 4076 C C . GLY B 1 197 ? -1.810 6.543 -9.020 1.00 44.36 197 GLY B C 1
ATOM 4077 O O . GLY B 1 197 ? -0.800 5.873 -9.239 1.00 42.11 197 GLY B O 1
ATOM 4078 N N . GLY B 1 198 ? -2.952 6.004 -8.606 1.00 45.61 198 GLY B N 1
ATOM 4079 C CA . GLY B 1 198 ? -3.054 4.570 -8.401 1.00 47.95 198 GLY B CA 1
ATOM 4080 C C . GLY B 1 198 ? -4.248 4.165 -7.560 1.00 50.25 198 GLY B C 1
ATOM 4081 O O . GLY B 1 198 ? -5.041 5.008 -7.144 1.00 51.05 198 GLY B O 1
ATOM 4082 N N . PHE B 1 199 ? -4.382 2.867 -7.305 1.00 51.81 199 PHE B N 1
ATOM 4083 C CA . PHE B 1 199 ? -5.493 2.372 -6.505 1.00 53.61 199 PHE B CA 1
ATOM 4084 C C . PHE B 1 199 ? -5.100 2.269 -5.038 1.00 55.61 199 PHE B C 1
ATOM 4085 O O . PHE B 1 199 ? -4.238 1.471 -4.678 1.00 57.15 199 PHE B O 1
ATOM 4093 N N . ASP B 1 200 ? -5.732 3.078 -4.193 1.00 57.64 200 ASP B N 1
ATOM 4094 C CA . ASP B 1 200 ? -5.446 3.048 -2.762 1.00 60.01 200 ASP B CA 1
ATOM 4095 C C . ASP B 1 200 ? -5.735 1.653 -2.206 1.00 62.34 200 ASP B C 1
ATOM 4096 O O . ASP B 1 200 ? -6.645 0.969 -2.678 1.00 62.52 200 ASP B O 1
ATOM 4101 N N . ASP B 1 201 ? -4.954 1.237 -1.210 1.00 64.76 201 ASP B N 1
ATOM 4102 C CA . ASP B 1 201 ? -5.116 -0.078 -0.594 1.00 66.75 201 ASP B CA 1
ATOM 4103 C C . ASP B 1 201 ? -6.573 -0.526 -0.537 1.00 67.74 201 ASP B C 1
ATOM 4104 O O . ASP B 1 201 ? -7.444 0.217 -0.078 1.00 68.06 201 ASP B O 1
ATOM 4109 N N . GLU B 1 202 ? -6.822 -1.747 -1.011 1.00 68.00 202 GLU B N 1
ATOM 4110 C CA . GLU B 1 202 ? -8.163 -2.334 -1.047 1.00 67.99 202 GLU B CA 1
ATOM 4111 C C . GLU B 1 202 ? -9.227 -1.289 -1.376 1.00 67.60 202 GLU B C 1
ATOM 4112 O O . GLU B 1 202 ? -10.299 -1.258 -0.767 1.00 67.45 202 GLU B O 1
ATOM 4118 N N . GLY B 1 203 ? -8.922 -0.433 -2.347 1.00 66.84 203 GLY B N 1
ATOM 4119 C CA . GLY B 1 203 ? -9.859 0.604 -2.731 1.00 65.52 203 GLY B CA 1
ATOM 4120 C C . GLY B 1 203 ? -9.872 0.925 -4.213 1.00 64.31 203 GLY B C 1
ATOM 4121 O O . GLY B 1 203 ? -9.580 0.073 -5.055 1.00 64.24 203 GLY B O 1
ATOM 4122 N N . ASN B 1 204 ? -10.214 2.171 -4.525 1.00 63.01 204 ASN B N 1
ATOM 4123 C CA . ASN B 1 204 ? -10.294 2.636 -5.903 1.00 61.66 204 ASN B CA 1
ATOM 4124 C C . ASN B 1 204 ? -9.133 3.578 -6.200 1.00 60.44 204 ASN B C 1
ATOM 4125 O O . ASN B 1 204 ? -8.136 3.593 -5.479 1.00 60.34 204 ASN B O 1
ATOM 4130 N N . LEU B 1 205 ? -9.267 4.362 -7.267 1.00 58.42 205 LEU B N 1
ATOM 4131 C CA . LEU B 1 205 ? -8.230 5.315 -7.641 1.00 56.38 205 LEU B CA 1
ATOM 4132 C C . LEU B 1 205 ? -8.047 6.351 -6.538 1.00 54.64 205 LEU B C 1
ATOM 4133 O O . LEU B 1 205 ? -8.944 6.567 -5.724 1.00 54.66 205 LEU B O 1
ATOM 4138 N N . THR B 1 206 ? -6.878 6.985 -6.516 1.00 52.57 206 THR B N 1
ATOM 4139 C CA . THR B 1 206 ? -6.569 8.007 -5.520 1.00 50.83 206 THR B CA 1
ATOM 4140 C C . THR B 1 206 ? -5.484 8.952 -6.026 1.00 50.20 206 THR B C 1
ATOM 4141 O O . THR B 1 206 ? -4.767 8.635 -6.971 1.00 49.98 206 THR B O 1
ATOM 4145 N N . LYS B 1 207 ? -5.370 10.115 -5.394 1.00 49.79 207 LYS B N 1
ATOM 4146 C CA . LYS B 1 207 ? -4.371 11.097 -5.789 1.00 50.10 207 LYS B CA 1
ATOM 4147 C C . LYS B 1 207 ? -3.400 11.388 -4.651 1.00 50.72 207 LYS B C 1
ATOM 4148 O O . LYS B 1 207 ? -2.689 12.397 -4.661 1.00 50.13 207 LYS B O 1
ATOM 4154 N N . GLU B 1 208 ? -3.378 10.490 -3.670 1.00 51.73 208 GLU B N 1
ATOM 4155 C CA . GLU B 1 208 ? -2.499 10.619 -2.513 1.00 51.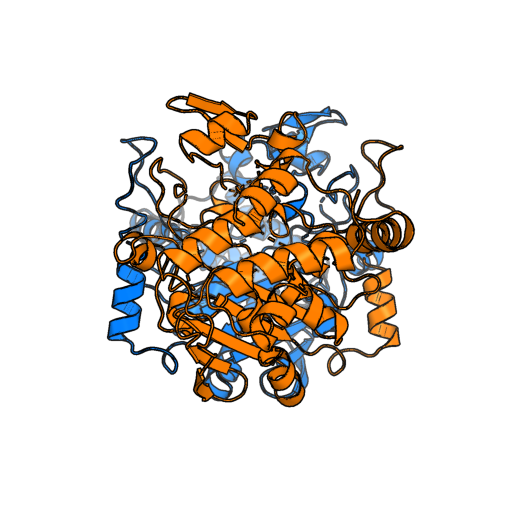68 208 GLU B CA 1
ATOM 4156 C C . GLU B 1 208 ? -1.185 9.879 -2.756 1.00 50.96 208 GLU B C 1
ATOM 4157 O O . GLU B 1 208 ? -1.152 8.649 -2.793 1.00 50.23 208 GLU B O 1
ATOM 4163 N N . PRO B 1 209 ? -0.084 10.625 -2.931 1.00 50.67 209 PRO B N 1
ATOM 4164 C CA . PRO B 1 209 ? 1.248 10.059 -3.171 1.00 50.65 209 PRO B CA 1
ATOM 4165 C C . PRO B 1 209 ? 1.655 9.035 -2.109 1.00 50.98 209 PRO B C 1
ATOM 4166 O O . PRO B 1 209 ? 1.974 7.888 -2.424 1.00 50.75 209 PRO B O 1
ATOM 4170 N N . GLY B 1 210 ? 1.637 9.466 -0.851 1.00 50.54 210 GLY B N 1
ATOM 4171 C CA . GLY B 1 210 ? 2.014 8.593 0.245 1.00 50.69 210 GLY B CA 1
ATOM 4172 C C . GLY B 1 210 ? 1.311 7.249 0.268 1.00 50.79 210 GLY B C 1
ATOM 4173 O O . GLY B 1 210 ? 1.933 6.221 0.535 1.00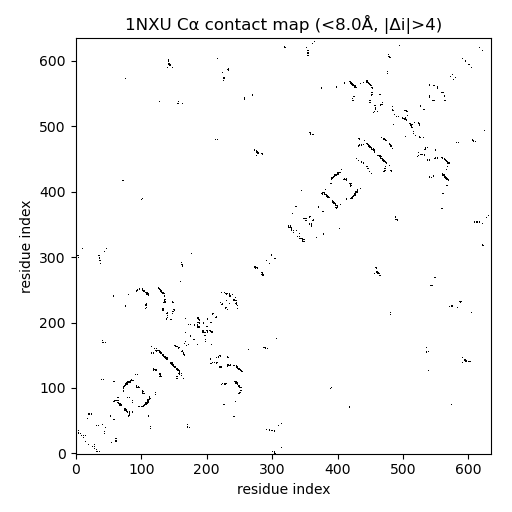 52.39 210 GLY B O 1
ATOM 4174 N N . VAL B 1 211 ? 0.014 7.249 -0.011 1.00 50.60 211 VAL B N 1
ATOM 4175 C CA . VAL B 1 211 ? -0.760 6.013 -0.002 1.00 50.38 211 VAL B CA 1
ATOM 4176 C C . VAL B 1 211 ? -0.315 5.072 -1.116 1.00 51.00 211 VAL B C 1
ATOM 4177 O O . VAL B 1 211 ? -0.200 3.859 -0.919 1.00 50.43 211 VAL B O 1
ATOM 4181 N N . ILE B 1 212 ? -0.061 5.643 -2.288 1.00 51.32 212 ILE B N 1
ATOM 4182 C CA . ILE B 1 212 ? 0.366 4.870 -3.445 1.00 51.34 212 ILE B CA 1
ATOM 4183 C C . ILE B 1 212 ? 1.725 4.224 -3.195 1.00 51.43 212 ILE B C 1
ATOM 4184 O O . ILE B 1 212 ? 1.992 3.116 -3.662 1.00 50.90 212 ILE B O 1
ATOM 4189 N N . GLU B 1 213 ? 2.580 4.927 -2.457 1.00 51.42 213 GLU B N 1
ATOM 4190 C CA . GLU B 1 213 ? 3.910 4.424 -2.144 1.00 52.42 213 GLU B CA 1
ATOM 4191 C C . GLU B 1 213 ? 3.815 3.231 -1.199 1.00 53.56 213 GLU B C 1
ATOM 4192 O O . GLU B 1 213 ? 4.708 2.383 -1.157 1.00 54.22 213 GLU B O 1
ATOM 4198 N N . LYS B 1 214 ? 2.722 3.167 -0.445 1.00 54.03 214 LYS B N 1
ATOM 4199 C CA . LYS B 1 214 ? 2.510 2.082 0.506 1.00 54.26 214 LYS B CA 1
ATOM 4200 C C . LYS B 1 214 ? 2.239 0.749 -0.184 1.00 53.76 214 LYS B C 1
ATOM 4201 O O . LYS B 1 214 ? 3.118 -0.108 -0.257 1.00 54.10 214 LYS B O 1
ATOM 4207 N N . ASN B 1 215 ? 1.018 0.583 -0.687 1.00 52.91 215 ASN B N 1
ATOM 4208 C CA . ASN B 1 215 ? 0.616 -0.650 -1.359 1.00 52.47 215 ASN B CA 1
ATOM 4209 C C . ASN B 1 215 ? 1.289 -0.856 -2.713 1.00 51.61 215 ASN B C 1
ATOM 4210 O O . ASN B 1 215 ? 1.176 -1.926 -3.312 1.00 50.57 215 ASN B O 1
ATOM 4215 N N . ARG B 1 216 ? 1.987 0.170 -3.190 1.00 51.05 216 ARG B N 1
ATOM 4216 C CA . ARG B 1 216 ? 2.669 0.104 -4.478 1.00 50.45 216 ARG B CA 1
ATOM 4217 C C . ARG B 1 216 ? 1.688 -0.213 -5.605 1.00 50.89 216 ARG B C 1
ATOM 4218 O O . ARG B 1 216 ? 2.070 -0.758 -6.644 1.00 50.95 216 ARG B O 1
ATOM 4226 N N . ARG B 1 217 ? 0.418 0.119 -5.390 1.00 50.38 217 ARG B N 1
ATOM 4227 C CA . ARG B 1 217 ? -0.616 -0.110 -6.393 1.00 49.65 217 ARG B CA 1
ATOM 4228 C C . ARG B 1 217 ? -0.601 1.044 -7.390 1.00 48.04 217 ARG B C 1
ATOM 4229 O O . ARG B 1 217 ? -1.645 1.610 -7.711 1.00 47.23 217 ARG B O 1
ATOM 4237 N N . ILE B 1 218 ? 0.588 1.397 -7.870 1.00 46.13 218 ILE B N 1
ATOM 4238 C CA . ILE B 1 218 ? 0.721 2.491 -8.823 1.00 43.49 218 ILE B CA 1
ATOM 4239 C C . ILE B 1 218 ? -0.079 2.208 -10.088 1.00 41.94 218 ILE B C 1
ATOM 4240 O O . ILE B 1 218 ? 0.003 1.120 -10.662 1.00 41.56 218 ILE B O 1
ATOM 4245 N N . LEU B 1 219 ? -0.863 3.195 -10.509 1.00 39.24 219 LEU B N 1
ATOM 4246 C CA . LEU B 1 219 ? -1.687 3.070 -11.703 1.00 37.80 219 LEU B CA 1
ATOM 4247 C C . LEU B 1 219 ? -0.856 3.172 -12.975 1.00 36.46 219 LEU B C 1
ATOM 4248 O O . LEU B 1 219 ? -0.079 4.109 -13.146 1.00 36.97 219 LEU B O 1
ATOM 4253 N N . PRO B 1 220 ? -0.998 2.194 -13.879 1.00 34.93 220 PRO B N 1
ATOM 4254 C CA . PRO B 1 220 ? -0.244 2.219 -15.132 1.00 33.33 220 PRO B CA 1
ATOM 4255 C C . PRO B 1 220 ? -0.731 3.355 -16.031 1.00 33.14 220 PRO B C 1
ATOM 4256 O O . PRO B 1 220 ? -1.933 3.568 -16.199 1.00 32.57 220 PRO B O 1
ATOM 4268 N N . GLY B 1 222 ? -2.170 5.190 -18.871 1.00 24.16 222 GLY B N 1
ATOM 4269 C CA . GLY B 1 222 ? -2.985 4.731 -19.982 1.00 20.70 222 GLY B CA 1
ATOM 4270 C C . GLY B 1 222 ? -3.616 3.368 -19.747 1.00 18.21 222 GLY B C 1
ATOM 4271 O O . GLY B 1 222 ? -3.951 2.659 -20.697 1.00 16.57 222 GLY B O 1
ATOM 4272 N N . TYR B 1 223 ? -3.755 2.988 -18.481 1.00 15.84 223 TYR B N 1
ATOM 4273 C CA . TYR B 1 223 ? -4.384 1.713 -18.124 1.00 18.08 223 TYR B CA 1
ATOM 4274 C C . TYR B 1 223 ? -3.775 0.494 -18.809 1.00 16.01 223 TYR B C 1
ATOM 4275 O O . TYR B 1 223 ? -2.618 0.151 -18.568 1.00 16.40 223 TYR B O 1
ATOM 4284 N N . TRP B 1 224 ? -4.560 -0.165 -19.657 1.00 13.31 224 TRP B N 1
ATOM 4285 C CA . TRP B 1 224 ? -4.071 -1.341 -20.360 1.00 14.41 224 TRP B CA 1
ATOM 4286 C C . TRP B 1 224 ? -2.957 -0.993 -21.341 1.00 15.27 224 TRP B C 1
ATOM 4287 O O . TRP B 1 224 ? -2.195 -1.866 -21.754 1.00 14.04 224 TRP B O 1
ATOM 4298 N N . LYS B 1 225 ? -2.844 0.279 -21.710 1.00 15.53 225 LYS B N 1
ATOM 4299 C CA . LYS B 1 225 ? -1.800 0.663 -22.650 1.00 17.21 225 LYS B CA 1
ATOM 4300 C C . LYS B 1 225 ? -0.424 0.739 -21.998 1.00 18.26 225 LYS B C 1
ATOM 4301 O O . LYS B 1 225 ? 0.545 0.205 -22.535 1.00 19.11 225 LYS B O 1
ATOM 4307 N N . GLY B 1 226 ? -0.335 1.387 -20.842 1.00 18.55 226 GLY B N 1
ATOM 4308 C CA . GLY B 1 226 ? 0.944 1.474 -20.157 1.00 18.57 226 GLY B CA 1
ATOM 4309 C C . GLY B 1 226 ? 1.398 0.098 -19.704 1.00 17.98 226 GLY B C 1
ATOM 4310 O O . GLY B 1 226 ? 2.590 -0.217 -19.723 1.00 16.15 226 GLY B O 1
ATOM 4311 N N . SER B 1 227 ? 0.435 -0.725 -19.297 1.00 15.35 227 SER B N 1
ATOM 4312 C CA . SER B 1 227 ? 0.724 -2.082 -18.856 1.00 14.66 227 SER B CA 1
ATOM 4313 C C . SER B 1 227 ? 1.292 -2.899 -20.006 1.00 14.46 227 SER B C 1
ATOM 4314 O O . SER B 1 227 ? 2.333 -3.537 -19.873 1.00 15.33 227 SER B O 1
ATOM 4317 N N . GLY B 1 228 ? 0.587 -2.885 -21.130 1.00 14.57 228 GLY B N 1
ATOM 4318 C CA . GLY B 1 228 ? 1.025 -3.634 -22.290 1.00 14.24 228 GLY B CA 1
ATOM 4319 C C . GLY B 1 228 ? 2.361 -3.161 -22.817 1.00 14.41 228 GLY B C 1
ATOM 4320 O O . GLY B 1 228 ? 3.222 -3.974 -23.137 1.00 14.55 228 GLY B O 1
ATOM 4329 N N . SER B 1 230 ? 4.733 -1.743 -21.183 1.00 11.58 230 SER B N 1
ATOM 4330 C CA . SER B 1 230 ? 5.746 -2.132 -20.209 1.00 12.40 230 SER B CA 1
ATOM 4331 C C . SER B 1 230 ? 6.244 -3.551 -20.485 1.00 13.51 230 SER B C 1
ATOM 4332 O O . SER B 1 230 ? 7.447 -3.815 -20.484 1.00 13.88 230 SER B O 1
ATOM 4335 N N . ILE B 1 231 ? 5.303 -4.459 -20.723 1.00 14.02 231 ILE B N 1
ATOM 4336 C CA . ILE B 1 231 ? 5.618 -5.855 -20.995 1.00 13.47 231 ILE B CA 1
ATOM 4337 C C . ILE B 1 231 ? 6.421 -6.055 -22.279 1.00 12.93 231 ILE B C 1
ATOM 4338 O O . ILE B 1 231 ? 7.398 -6.795 -22.274 1.00 12.50 231 ILE B O 1
ATOM 4343 N N . VAL B 1 232 ? 6.019 -5.414 -23.375 1.00 12.50 232 VAL B N 1
ATOM 4344 C CA . VAL B 1 232 ? 6.759 -5.586 -24.621 1.00 11.42 232 VAL B CA 1
ATOM 4345 C C . VAL B 1 232 ? 8.164 -5.003 -24.511 1.00 12.74 232 VAL B C 1
ATOM 4346 O O . VAL B 1 232 ? 9.109 -5.552 -25.082 1.00 12.30 232 VAL B O 1
ATOM 4350 N N . LEU B 1 233 ? 8.311 -3.899 -23.779 1.00 11.89 233 LEU B N 1
ATOM 4351 C CA . LEU B 1 233 ? 9.635 -3.293 -23.592 1.00 12.03 233 LEU B CA 1
ATOM 4352 C C . LEU B 1 233 ? 10.509 -4.250 -22.783 1.00 11.45 233 LEU B C 1
ATOM 4353 O O . LEU B 1 233 ? 11.713 -4.391 -23.037 1.00 11.75 233 LEU B O 1
ATOM 4358 N N . ASP B 1 234 ? 9.898 -4.905 -21.805 1.00 8.49 234 ASP B N 1
ATOM 4359 C CA . ASP B 1 234 ? 10.619 -5.876 -20.996 1.00 14.13 234 ASP B CA 1
ATOM 4360 C C . ASP B 1 234 ? 11.088 -7.016 -21.908 1.00 13.12 234 ASP B C 1
ATOM 4361 O O . ASP B 1 234 ? 12.250 -7.410 -21.855 1.00 15.61 234 ASP B O 1
ATOM 4374 N N . ILE B 1 236 ? 11.713 -7.051 -25.180 1.00 14.04 236 ILE B N 1
ATOM 4375 C CA . ILE B 1 236 ? 12.782 -6.660 -26.098 1.00 13.26 236 ILE B CA 1
ATOM 4376 C C . ILE B 1 236 ? 14.124 -6.528 -25.377 1.00 12.19 236 ILE B C 1
ATOM 4377 O O . ILE B 1 236 ? 15.138 -7.025 -25.857 1.00 13.35 236 ILE B O 1
ATOM 4382 N N . ALA B 1 237 ? 14.129 -5.849 -24.234 1.00 10.51 237 ALA B N 1
ATOM 4383 C CA . ALA B 1 237 ? 15.355 -5.659 -23.471 1.00 12.41 237 ALA B CA 1
ATOM 4384 C C . ALA B 1 237 ? 15.936 -7.008 -23.066 1.00 13.94 237 ALA B C 1
ATOM 4385 O O . ALA B 1 237 ? 17.149 -7.226 -23.161 1.00 11.42 237 ALA B O 1
ATOM 4387 N N . THR B 1 238 ? 15.065 -7.913 -22.625 1.00 13.93 238 THR B N 1
ATOM 4388 C CA . THR B 1 238 ? 15.474 -9.250 -22.203 1.00 13.59 238 THR B CA 1
ATOM 4389 C C . THR B 1 238 ? 16.080 -10.041 -23.362 1.00 14.47 238 THR B C 1
ATOM 4390 O O . THR B 1 238 ? 17.193 -10.556 -23.256 1.00 15.66 238 THR B O 1
ATOM 4394 N N . LEU B 1 239 ? 15.343 -10.131 -24.467 1.00 13.81 239 LEU B N 1
ATOM 4395 C CA . LEU B 1 239 ? 15.786 -10.883 -25.643 1.00 14.69 239 LEU B CA 1
ATOM 4396 C C . LEU B 1 239 ? 17.062 -10.382 -26.330 1.00 16.82 239 LEU B C 1
ATOM 4397 O O . LEU B 1 239 ? 17.988 -11.155 -26.561 1.00 15.78 239 LEU B O 1
ATOM 4402 N N . LEU B 1 240 ? 17.108 -9.099 -26.676 1.00 14.99 240 LEU B N 1
ATOM 4403 C CA . LEU B 1 240 ? 18.272 -8.565 -27.364 1.00 16.04 240 LEU B CA 1
ATOM 4404 C C . LEU B 1 240 ? 19.529 -8.600 -26.503 1.00 16.23 240 LEU B C 1
ATOM 4405 O O . LEU B 1 240 ? 20.649 -8.726 -27.016 1.00 16.39 240 LEU B O 1
ATOM 4410 N N . SER B 1 241 ? 19.350 -8.501 -25.191 1.00 14.92 241 SER B N 1
ATOM 4411 C CA . SER B 1 241 ? 20.486 -8.535 -24.265 1.00 16.89 241 SER B CA 1
ATOM 4412 C C . SER B 1 241 ? 20.730 -9.937 -23.737 1.00 16.51 241 SER B C 1
ATOM 4413 O O . SER B 1 241 ? 21.763 -10.191 -23.113 1.00 13.57 241 SER B O 1
ATOM 4416 N N . ASP B 1 242 ? 19.791 -10.841 -24.022 1.00 16.30 242 ASP B N 1
ATOM 4417 C CA . ASP B 1 242 ? 19.833 -12.214 -23.515 1.00 17.17 242 ASP B CA 1
ATOM 4418 C C . ASP B 1 242 ? 20.143 -12.040 -22.039 1.00 15.20 242 ASP B C 1
ATOM 4419 O O . ASP B 1 242 ? 21.034 -12.686 -21.491 1.00 16.08 242 ASP B O 1
ATOM 4424 N N . GLY B 1 243 ? 19.396 -11.133 -21.416 1.00 15.20 243 GLY B N 1
ATOM 4425 C CA . GLY B 1 243 ? 19.583 -10.834 -20.011 1.00 14.50 243 GLY B CA 1
ATOM 4426 C C . GLY B 1 243 ? 18.373 -11.189 -19.177 1.00 14.73 243 GLY B C 1
ATOM 4427 O O . GLY B 1 243 ? 17.547 -11.999 -19.582 1.00 13.28 243 GLY B O 1
ATOM 4428 N N . ALA B 1 244 ? 18.277 -10.572 -18.006 1.00 17.22 244 ALA B N 1
ATOM 4429 C CA . ALA B 1 244 ? 17.181 -10.820 -17.081 1.00 17.30 244 ALA B CA 1
ATOM 4430 C C . ALA B 1 244 ? 15.973 -9.903 -17.273 1.00 17.00 244 ALA B C 1
ATOM 4431 O O . ALA B 1 244 ? 16.108 -8.690 -17.459 1.00 15.69 244 ALA B O 1
ATOM 4433 N N . SER B 1 245 ? 14.790 -10.505 -17.205 1.00 16.37 245 SER B N 1
ATOM 4434 C CA . SER B 1 245 ? 13.530 -9.787 -17.342 1.00 17.20 245 SER B CA 1
ATOM 4435 C C . SER B 1 245 ? 13.039 -9.374 -15.962 1.00 18.10 245 SER B C 1
ATOM 4436 O O . SER B 1 245 ? 13.634 -9.741 -14.944 1.00 16.96 245 SER B O 1
ATOM 4439 N N . VAL B 1 246 ? 11.946 -8.618 -15.931 1.00 17.30 246 VAL B N 1
ATOM 4440 C CA . VAL B 1 246 ? 11.363 -8.169 -14.672 1.00 16.67 246 VAL B CA 1
ATOM 4441 C C . VAL B 1 246 ? 11.094 -9.373 -13.770 1.00 18.83 246 VAL B C 1
ATOM 4442 O O . VAL B 1 246 ? 11.304 -9.307 -12.559 1.00 19.83 246 VAL B O 1
ATOM 4446 N N . ALA B 1 247 ? 10.633 -10.467 -14.372 1.00 19.48 247 ALA B N 1
ATOM 4447 C CA . ALA B 1 247 ? 10.325 -11.692 -13.639 1.00 21.56 247 ALA B CA 1
ATOM 4448 C C . ALA B 1 247 ? 11.584 -12.311 -13.043 1.00 22.88 247 ALA B C 1
ATOM 4449 O O . ALA B 1 247 ? 11.596 -12.731 -11.881 1.00 21.24 247 ALA B O 1
ATOM 4451 N N . GLU B 1 248 ? 12.644 -12.370 -13.846 1.00 22.81 248 GLU B N 1
ATOM 4452 C CA . GLU B 1 248 ? 13.893 -12.954 -13.387 1.00 24.40 248 GLU B CA 1
ATOM 4453 C C . GLU B 1 248 ? 14.477 -12.128 -12.255 1.00 24.66 248 GLU B C 1
ATOM 4454 O O . GLU B 1 248 ? 14.834 -12.657 -11.203 1.00 28.13 248 GLU B O 1
ATOM 4460 N N . VAL B 1 249 ? 14.564 -10.824 -12.481 1.00 23.40 249 VAL B N 1
ATOM 4461 C CA . VAL B 1 249 ? 15.105 -9.904 -11.495 1.00 23.24 249 VAL B CA 1
ATOM 4462 C C . VAL B 1 249 ? 14.331 -9.987 -10.174 1.00 24.56 249 VAL B C 1
ATOM 4463 O O . VAL B 1 249 ? 14.928 -10.122 -9.102 1.00 24.94 249 VAL B O 1
ATOM 4467 N N . THR B 1 250 ? 13.005 -9.918 -10.245 1.00 22.18 250 THR B N 1
ATOM 4468 C CA . THR B 1 250 ? 12.190 -9.971 -9.037 1.00 23.08 250 THR B CA 1
ATOM 4469 C C . THR B 1 250 ? 12.325 -11.306 -8.313 1.00 24.83 250 THR B C 1
ATOM 4470 O O . THR B 1 250 ? 12.442 -11.354 -7.087 1.00 26.50 250 THR B O 1
ATOM 4474 N N . GLN B 1 251 ? 12.310 -12.386 -9.084 1.00 27.15 251 GLN B N 1
ATOM 4475 C CA . GLN B 1 251 ? 12.401 -13.735 -8.540 1.00 30.06 251 GLN B CA 1
ATOM 4476 C C . GLN B 1 251 ? 13.797 -14.159 -8.083 1.00 31.78 251 GLN B C 1
ATOM 4477 O O . GLN B 1 251 ? 13.943 -14.755 -7.011 1.00 31.34 251 GLN B O 1
ATOM 4483 N N . ASP B 1 252 ? 14.816 -13.856 -8.887 1.00 31.72 252 ASP B N 1
ATOM 4484 C CA . ASP B 1 252 ? 16.180 -14.260 -8.563 1.00 33.69 252 ASP B CA 1
ATOM 4485 C C . ASP B 1 252 ? 17.145 -13.153 -8.148 1.00 35.81 252 ASP B C 1
ATOM 4486 O O . ASP B 1 252 ? 18.329 -13.214 -8.474 1.00 39.71 252 ASP B O 1
ATOM 4491 N N . ASN B 1 253 ? 16.655 -12.148 -7.432 1.00 35.18 253 ASN B N 1
ATOM 4492 C CA . ASN B 1 253 ? 17.519 -11.067 -6.975 1.00 34.29 253 ASN B CA 1
ATOM 4493 C C . ASN B 1 253 ? 16.974 -10.462 -5.692 1.00 34.32 253 ASN B C 1
ATOM 4494 O O . ASN B 1 253 ? 15.759 -10.363 -5.508 1.00 35.91 253 ASN B O 1
ATOM 4499 N N . SER B 1 254 ? 17.876 -10.049 -4.808 1.00 32.25 254 SER B N 1
ATOM 4500 C CA . SER B 1 254 ? 17.467 -9.474 -3.535 1.00 32.66 254 SER B CA 1
ATOM 4501 C C . SER B 1 254 ? 16.941 -8.054 -3.667 1.00 31.12 254 SER B C 1
ATOM 4502 O O . SER B 1 254 ? 16.263 -7.557 -2.771 1.00 32.39 254 SER B O 1
ATOM 4505 N N . ASP B 1 255 ? 17.242 -7.408 -4.788 1.00 29.13 255 ASP B N 1
ATOM 4506 C CA . ASP B 1 255 ? 16.789 -6.041 -5.002 1.00 27.05 255 ASP B CA 1
ATOM 4507 C C . ASP B 1 255 ? 16.822 -5.721 -6.497 1.00 25.88 255 ASP B C 1
ATOM 4508 O O . ASP B 1 255 ? 16.993 -6.620 -7.322 1.00 25.79 255 ASP B O 1
ATOM 4513 N N . GLU B 1 256 ? 16.655 -4.450 -6.846 1.00 24.45 256 GLU B N 1
ATOM 4514 C CA . GLU B 1 256 ? 16.647 -4.033 -8.245 1.00 22.51 256 GLU B CA 1
ATOM 4515 C C . GLU B 1 256 ? 18.039 -3.883 -8.857 1.00 20.59 256 GLU B C 1
ATOM 4516 O O . GLU B 1 256 ? 18.631 -2.805 -8.822 1.00 19.75 256 GLU B O 1
ATOM 4522 N N . TYR B 1 257 ? 18.553 -4.976 -9.414 1.00 19.98 257 TYR B N 1
ATOM 4523 C CA . TYR B 1 257 ? 19.863 -4.983 -10.059 1.00 19.96 257 TYR B CA 1
ATOM 4524 C C . TYR B 1 257 ? 19.921 -6.122 -11.063 1.00 19.34 257 TYR B C 1
ATOM 4525 O O . TYR B 1 257 ? 19.093 -7.027 -11.022 1.00 20.40 257 TYR B O 1
ATOM 4534 N N . GLY B 1 258 ? 20.910 -6.091 -11.949 1.00 17.40 258 GLY B N 1
ATOM 4535 C CA . GLY B 1 258 ? 21.022 -7.134 -12.950 1.00 17.78 258 GLY B CA 1
ATOM 4536 C C . GLY B 1 258 ? 19.960 -6.897 -14.003 1.00 18.61 258 GLY B C 1
ATOM 4537 O O . GLY B 1 258 ? 19.521 -7.823 -14.686 1.00 17.43 258 GLY B O 1
ATOM 4538 N N . ILE B 1 259 ? 19.563 -5.631 -14.117 1.00 17.76 259 ILE B N 1
ATOM 4539 C CA . ILE B 1 259 ? 18.545 -5.166 -15.052 1.00 19.27 259 ILE B CA 1
ATOM 4540 C C . ILE B 1 259 ? 19.012 -5.152 -16.511 1.00 17.97 259 ILE B C 1
ATOM 4541 O O . ILE B 1 259 ? 20.201 -5.267 -16.792 1.00 15.53 259 ILE B O 1
ATOM 4546 N N . SER B 1 260 ? 18.064 -5.024 -17.437 1.00 18.45 260 SER B N 1
ATOM 4547 C CA . SER B 1 260 ? 18.376 -5.006 -18.865 1.00 15.25 260 SER B CA 1
ATOM 4548 C C . SER B 1 260 ? 17.950 -3.674 -19.479 1.00 16.97 260 SER B C 1
ATOM 4549 O O . SER B 1 260 ? 16.862 -3.168 -19.187 1.00 15.47 260 SER B O 1
ATOM 4552 N N . GLN B 1 261 ? 18.793 -3.117 -20.347 1.00 15.36 261 GLN B N 1
ATOM 4553 C CA . GLN B 1 261 ? 18.498 -1.818 -20.955 1.00 16.09 261 GLN B CA 1
ATOM 4554 C C . GLN B 1 261 ? 18.781 -1.762 -22.455 1.00 14.75 261 GLN B C 1
ATOM 4555 O O . GLN B 1 261 ? 19.615 -2.510 -22.965 1.00 14.57 261 GLN B O 1
ATOM 4561 N N . ILE B 1 262 ? 18.079 -0.878 -23.158 1.00 12.83 262 ILE B N 1
ATOM 4562 C CA . ILE B 1 262 ? 18.271 -0.735 -24.598 1.00 12.33 262 ILE B CA 1
ATOM 4563 C C . ILE B 1 262 ? 18.592 0.707 -24.975 1.00 10.86 262 ILE B C 1
ATOM 4564 O O . ILE B 1 262 ? 17.904 1.625 -24.547 1.00 9.89 262 ILE B O 1
ATOM 4569 N N . PHE B 1 263 ? 19.649 0.905 -25.759 1.00 10.02 263 PHE B N 1
ATOM 4570 C CA . PHE B 1 263 ? 20.043 2.249 -26.187 1.00 11.69 263 PHE B CA 1
ATOM 4571 C C . PHE B 1 263 ? 20.059 2.313 -27.709 1.00 13.02 263 PHE B C 1
ATOM 4572 O O . PHE B 1 263 ? 20.769 1.545 -28.361 1.00 15.31 263 PHE B O 1
ATOM 4580 N N . ILE B 1 264 ? 19.267 3.225 -28.271 1.00 13.85 264 ILE B N 1
ATOM 4581 C CA . ILE B 1 264 ? 19.186 3.385 -29.716 1.00 13.93 264 ILE B CA 1
ATOM 4582 C C . ILE B 1 264 ? 19.493 4.814 -30.163 1.00 15.52 264 ILE B C 1
ATOM 4583 O O . ILE B 1 264 ? 19.058 5.791 -29.548 1.00 13.79 264 ILE B O 1
ATOM 4588 N N . ALA B 1 265 ? 20.269 4.915 -31.235 1.00 13.79 265 ALA B N 1
ATOM 4589 C CA . ALA B 1 265 ? 20.635 6.193 -31.818 1.00 14.26 265 ALA B CA 1
ATOM 4590 C C . ALA B 1 265 ? 20.334 6.060 -33.308 1.00 13.18 265 ALA B C 1
ATOM 4591 O O . ALA B 1 265 ? 20.690 5.056 -33.924 1.00 14.18 265 ALA B O 1
ATOM 4593 N N . ILE B 1 266 ? 19.660 7.051 -33.884 1.00 13.73 266 ILE B N 1
ATOM 4594 C CA . ILE B 1 266 ? 19.332 7.012 -35.311 1.00 14.84 266 ILE B CA 1
ATOM 4595 C C . ILE B 1 266 ? 19.879 8.267 -35.985 1.00 15.99 266 ILE B C 1
ATOM 4596 O O . ILE B 1 266 ? 19.657 9.372 -35.505 1.00 16.01 266 ILE B O 1
ATOM 4601 N N . GLU B 1 267 ? 20.617 8.084 -37.075 1.00 18.42 267 GLU B N 1
ATOM 4602 C CA . GLU B 1 267 ? 21.200 9.203 -37.812 1.00 18.56 267 GLU B CA 1
ATOM 4603 C C . GLU B 1 267 ? 20.114 9.920 -38.609 1.00 17.59 267 GLU B C 1
ATOM 4604 O O . GLU B 1 267 ? 19.238 9.285 -39.207 1.00 14.49 267 GLU B O 1
ATOM 4610 N N . VAL B 1 268 ? 20.186 11.248 -38.610 1.00 18.23 268 VAL B N 1
ATOM 4611 C CA . VAL B 1 268 ? 19.216 12.097 -39.294 1.00 19.57 268 VAL B CA 1
ATOM 4612 C C . VAL B 1 268 ? 19.755 12.854 -40.510 1.00 20.70 268 VAL B C 1
ATOM 4613 O O . VAL B 1 268 ? 19.146 12.848 -41.579 1.00 21.73 268 VAL B O 1
ATOM 4617 N N . ASP B 1 269 ? 20.899 13.501 -40.331 1.00 22.76 269 ASP B N 1
ATOM 4618 C CA . ASP B 1 269 ? 21.503 14.330 -41.366 1.00 24.26 269 ASP B CA 1
ATOM 4619 C C . ASP B 1 269 ? 21.754 13.743 -42.752 1.00 25.06 269 ASP B C 1
ATOM 4620 O O . ASP B 1 269 ? 21.984 14.488 -43.702 1.00 26.08 269 ASP B O 1
ATOM 4625 N N . LYS B 1 270 ? 21.705 12.423 -42.881 1.00 27.08 270 LYS B N 1
ATOM 4626 C CA . LYS B 1 270 ? 21.916 11.797 -44.182 1.00 25.78 270 LYS B CA 1
ATOM 4627 C C . LYS B 1 270 ? 20.599 11.560 -44.920 1.00 26.89 270 LYS B C 1
ATOM 4628 O O . LYS B 1 270 ? 20.598 11.284 -46.119 1.00 26.70 270 LYS B O 1
ATOM 4634 N N . LEU B 1 271 ? 19.481 11.678 -44.203 1.00 25.06 271 LEU B N 1
ATOM 4635 C CA . LEU B 1 271 ? 18.160 11.461 -44.788 1.00 23.82 271 LEU B CA 1
ATOM 4636 C C . LEU B 1 271 ? 17.429 12.751 -45.110 1.00 23.65 271 LEU B C 1
ATOM 4637 O O . LEU B 1 271 ? 16.519 12.774 -45.936 1.00 22.90 271 LEU B O 1
ATOM 4642 N N . ILE B 1 272 ? 17.824 13.826 -44.446 1.00 24.37 272 ILE B N 1
ATOM 4643 C CA . ILE B 1 272 ? 17.190 15.109 -44.670 1.00 26.52 272 ILE B CA 1
ATOM 4644 C C . ILE B 1 272 ? 18.249 16.187 -44.571 1.00 26.88 272 ILE B C 1
ATOM 4645 O O . ILE B 1 272 ? 19.229 16.032 -43.844 1.00 26.30 272 ILE B O 1
ATOM 4650 N N . ASP B 1 273 ? 18.050 17.267 -45.322 1.00 29.25 273 ASP B N 1
ATOM 4651 C CA . ASP B 1 273 ? 18.977 18.391 -45.354 1.00 31.17 273 ASP B CA 1
ATOM 4652 C C . ASP B 1 273 ? 18.798 19.307 -44.141 1.00 30.65 273 ASP B C 1
ATOM 4653 O O . ASP B 1 273 ? 17.708 19.400 -43.571 1.00 29.25 273 ASP B O 1
ATOM 4658 N N . GLY B 1 274 ? 19.885 19.967 -43.745 1.00 30.27 274 GLY B N 1
ATOM 4659 C CA . GLY B 1 274 ? 19.853 20.863 -42.599 1.00 29.48 274 GLY B CA 1
ATOM 4660 C C . GLY B 1 274 ? 18.696 21.847 -42.591 1.00 30.33 274 GLY B C 1
ATOM 4661 O O . GLY B 1 274 ? 17.824 21.769 -41.727 1.00 31.26 274 GLY B O 1
ATOM 4662 N N . PRO B 1 275 ? 18.667 22.801 -43.534 1.00 30.09 275 PRO B N 1
ATOM 4663 C CA . PRO B 1 275 ? 17.588 23.791 -43.604 1.00 28.48 275 PRO B CA 1
ATOM 4664 C C . PRO B 1 275 ? 16.194 23.160 -43.619 1.00 26.45 275 PRO B C 1
ATOM 4665 O O . PRO B 1 275 ? 15.266 23.679 -43.008 1.00 25.11 275 PRO B O 1
ATOM 4669 N N . THR B 1 276 ? 16.058 22.040 -44.320 1.00 26.08 276 THR B N 1
ATOM 4670 C CA . THR B 1 276 ? 14.779 21.346 -44.416 1.00 27.13 276 THR B CA 1
ATOM 4671 C C . THR B 1 276 ? 14.389 20.750 -43.064 1.00 27.17 276 THR B C 1
ATOM 4672 O O . THR B 1 276 ? 13.211 20.724 -42.695 1.00 25.29 276 THR B O 1
ATOM 4676 N N . ARG B 1 277 ? 15.392 20.276 -42.333 1.00 27.65 277 ARG B N 1
ATOM 4677 C CA . ARG B 1 277 ? 15.188 19.697 -41.011 1.00 26.59 277 ARG B CA 1
ATOM 4678 C C . ARG B 1 277 ? 14.729 20.790 -40.048 1.00 25.75 277 ARG B C 1
ATOM 4679 O O . ARG B 1 277 ? 13.718 20.635 -39.357 1.00 22.79 277 ARG B O 1
ATOM 4687 N N . ASP B 1 278 ? 15.465 21.899 -40.014 1.00 24.38 278 ASP B N 1
ATOM 4688 C CA . ASP B 1 278 ? 15.113 23.007 -39.129 1.00 25.10 278 ASP B CA 1
ATOM 4689 C C . ASP B 1 278 ? 13.727 23.551 -39.459 1.00 22.13 278 ASP B C 1
ATOM 4690 O O . ASP B 1 278 ? 12.941 23.839 -38.561 1.00 22.28 278 ASP B O 1
ATOM 4695 N N . ALA B 1 279 ? 13.432 23.685 -40.749 1.00 21.27 279 ALA B N 1
ATOM 4696 C CA . ALA B 1 279 ? 12.146 24.216 -41.190 1.00 21.00 279 ALA B CA 1
ATOM 4697 C C . ALA B 1 279 ? 10.955 23.334 -40.814 1.00 21.46 279 ALA B C 1
ATOM 4698 O O . ALA B 1 279 ? 9.991 23.802 -40.199 1.00 21.10 279 ALA B O 1
ATOM 4700 N N . LYS B 1 280 ? 11.015 22.063 -41.197 1.00 20.73 280 LYS B N 1
ATOM 4701 C CA . LYS B 1 280 ? 9.933 21.133 -40.905 1.00 19.80 280 LYS B CA 1
ATOM 4702 C C . LYS B 1 280 ? 9.722 20.958 -39.402 1.00 19.40 280 LYS B C 1
ATOM 4703 O O . LYS B 1 280 ? 8.582 20.920 -38.916 1.00 21.31 280 LYS B O 1
ATOM 4709 N N . LEU B 1 281 ? 10.817 20.865 -38.663 1.00 18.67 281 LEU B N 1
ATOM 4710 C CA . LEU B 1 281 ? 10.734 20.714 -37.216 1.00 18.22 281 LEU B CA 1
ATOM 4711 C C . LEU B 1 281 ? 10.104 21.966 -36.602 1.00 21.24 281 LEU B C 1
ATOM 4712 O O . LEU B 1 281 ? 9.290 21.866 -35.682 1.00 22.43 281 LEU B O 1
ATOM 4717 N N . GLN B 1 282 ? 10.463 23.143 -37.119 1.00 20.57 282 GLN B N 1
ATOM 4718 C CA . GLN B 1 282 ? 9.920 24.390 -36.582 1.00 21.74 282 GLN B CA 1
ATOM 4719 C C . GLN B 1 282 ? 8.422 24.480 -36.836 1.00 20.40 282 GLN B C 1
ATOM 4720 O O . GLN B 1 282 ? 7.669 24.984 -36.001 1.00 19.30 282 GLN B O 1
ATOM 4726 N N . ARG B 1 283 ? 8.002 23.991 -37.998 1.00 20.30 283 ARG B N 1
ATOM 4727 C CA . ARG B 1 283 ? 6.597 24.004 -38.372 1.00 21.04 283 ARG B CA 1
ATOM 4728 C C . ARG B 1 283 ? 5.824 23.103 -37.395 1.00 21.10 283 ARG B C 1
ATOM 4729 O O . ARG B 1 283 ? 4.728 23.445 -36.951 1.00 20.17 283 ARG B O 1
ATOM 4737 N N . ILE B 1 284 ? 6.410 21.959 -37.048 1.00 20.23 284 ILE B N 1
ATOM 4738 C CA . ILE B 1 284 ? 5.770 21.037 -36.120 1.00 19.11 284 ILE B CA 1
ATOM 4739 C C . ILE B 1 284 ? 5.577 21.693 -34.755 1.00 18.75 284 ILE B C 1
ATOM 4740 O O . ILE B 1 284 ? 4.473 21.704 -34.209 1.00 16.80 284 ILE B O 1
ATOM 4753 N N . ASP B 1 286 ? 5.774 24.953 -33.864 1.00 21.67 286 ASP B N 1
ATOM 4754 C CA . ASP B 1 286 ? 4.942 26.157 -33.885 1.00 20.89 286 ASP B CA 1
ATOM 4755 C C . ASP B 1 286 ? 3.465 25.775 -33.990 1.00 20.19 286 ASP B C 1
ATOM 4756 O O . ASP B 1 286 ? 2.593 26.459 -33.448 1.00 18.14 286 ASP B O 1
ATOM 4761 N N . TYR B 1 287 ? 3.192 24.681 -34.693 1.00 18.89 287 TYR B N 1
ATOM 4762 C CA . TYR B 1 287 ? 1.823 24.227 -34.867 1.00 18.23 287 TYR B CA 1
ATOM 4763 C C . TYR B 1 287 ? 1.235 23.811 -33.518 1.00 19.95 287 TYR B C 1
ATOM 4764 O O . TYR B 1 287 ? 0.019 23.868 -33.314 1.00 21.71 287 TYR B O 1
ATOM 4773 N N . VAL B 1 288 ? 2.108 23.405 -32.600 1.00 19.11 288 VAL B N 1
ATOM 4774 C CA . VAL B 1 288 ? 1.694 22.997 -31.266 1.00 17.66 288 VAL B CA 1
ATOM 4775 C C . VAL B 1 288 ? 1.580 24.197 -30.330 1.00 18.24 288 VAL B C 1
ATOM 4776 O O . VAL B 1 288 ? 0.565 24.366 -29.646 1.00 16.35 288 VAL B O 1
ATOM 4780 N N . THR B 1 289 ? 2.622 25.023 -30.289 1.00 16.29 289 THR B N 1
ATOM 4781 C CA . THR B 1 289 ? 2.613 26.183 -29.405 1.00 16.86 289 THR B CA 1
ATOM 4782 C C . THR B 1 289 ? 1.500 27.174 -29.746 1.00 17.15 289 THR B C 1
ATOM 4783 O O . THR B 1 289 ? 0.995 27.852 -28.861 1.00 19.96 289 THR B O 1
ATOM 4787 N N . SER B 1 290 ? 1.094 27.238 -31.011 1.00 19.37 290 SER B N 1
ATOM 4788 C CA . SER B 1 290 ? 0.031 28.158 -31.412 1.00 19.02 290 SER B CA 1
ATOM 4789 C C . SER B 1 290 ? -1.364 27.544 -31.313 1.00 19.29 290 SER B C 1
ATOM 4790 O O . SER B 1 290 ? -2.331 28.110 -31.821 1.00 20.33 290 SER B O 1
ATOM 4793 N N . ALA B 1 291 ? -1.476 26.390 -30.663 1.00 19.45 291 ALA B N 1
ATOM 4794 C CA . ALA B 1 291 ? -2.774 25.729 -30.535 1.00 19.54 291 ALA B CA 1
ATOM 4795 C C . ALA B 1 291 ? -3.692 26.508 -29.610 1.00 18.73 291 ALA B C 1
ATOM 4796 O O . ALA B 1 291 ? -3.273 26.965 -28.547 1.00 18.38 291 ALA B O 1
ATOM 4798 N N . GLU B 1 292 ? -4.950 26.658 -30.007 1.00 19.50 292 GLU B N 1
ATOM 4799 C CA . GLU B 1 292 ? -5.891 27.376 -29.164 1.00 22.20 292 GLU B CA 1
ATOM 4800 C C . GLU B 1 292 ? -5.870 26.690 -27.800 1.00 22.97 292 GLU B C 1
ATOM 4801 O O . GLU B 1 292 ? -6.056 25.478 -27.699 1.00 24.88 292 GLU B O 1
ATOM 4807 N N . ARG B 1 293 ? -5.626 27.480 -26.760 1.00 22.35 293 ARG B N 1
ATOM 4808 C CA . ARG B 1 293 ? -5.519 26.979 -25.395 1.00 23.80 293 ARG B CA 1
ATOM 4809 C C . ARG B 1 293 ? -6.842 26.724 -24.693 1.00 25.79 293 ARG B C 1
ATOM 4810 O O . ARG B 1 293 ? -7.872 27.296 -25.050 1.00 24.30 293 ARG B O 1
ATOM 4818 N N . ALA B 1 294 ? -6.808 25.855 -23.686 1.00 26.67 294 ALA B N 1
ATOM 4819 C CA . ALA B 1 294 ? -8.004 25.573 -22.904 1.00 27.93 294 ALA B CA 1
ATOM 4820 C C . ALA B 1 294 ? -8.050 26.707 -21.886 1.00 28.06 294 ALA B C 1
ATOM 4821 O O . ALA B 1 294 ? -9.124 27.166 -21.494 1.00 28.10 294 ALA B O 1
ATOM 4823 N N . ASP B 1 295 ? -6.859 27.147 -21.479 1.00 27.37 295 ASP B N 1
ATOM 4824 C CA . ASP B 1 295 ? -6.679 28.241 -20.523 1.00 29.00 295 ASP B CA 1
ATOM 4825 C C . ASP B 1 295 ? -5.774 29.282 -21.185 1.00 29.14 295 ASP B C 1
ATOM 4826 O O . ASP B 1 295 ? -4.567 29.068 -21.318 1.00 27.10 295 ASP B O 1
ATOM 4831 N N . GLU B 1 296 ? -6.357 30.405 -21.591 1.00 29.63 296 GLU B N 1
ATOM 4832 C CA . GLU B 1 296 ? -5.615 31.473 -22.256 1.00 32.20 296 GLU B CA 1
ATOM 4833 C C . GLU B 1 296 ? -4.307 31.893 -21.582 1.00 30.54 296 GLU B C 1
ATOM 4834 O O . GLU B 1 296 ? -3.397 32.360 -22.258 1.00 31.27 296 GLU B O 1
ATOM 4840 N N . ASN B 1 297 ? -4.205 31.736 -20.265 1.00 30.52 297 ASN B N 1
ATOM 4841 C CA . ASN B 1 297 ? -2.984 32.119 -19.556 1.00 30.04 297 ASN B CA 1
ATOM 4842 C C . ASN B 1 297 ? -1.976 30.968 -19.460 1.00 29.21 297 ASN B C 1
ATOM 4843 O O . ASN B 1 297 ? -0.840 31.171 -19.030 1.00 28.31 297 ASN B O 1
ATOM 4848 N N . GLN B 1 298 ? -2.389 29.765 -19.852 1.00 28.71 298 GLN B N 1
ATOM 4849 C CA . GLN B 1 298 ? -1.515 28.594 -19.774 1.00 26.71 298 GLN B CA 1
ATOM 4850 C C . GLN B 1 298 ? -0.965 28.178 -21.136 1.00 24.31 298 GLN B C 1
ATOM 4851 O O . GLN B 1 298 ? -1.670 27.570 -21.937 1.00 22.43 298 GLN B O 1
ATOM 4857 N N . ALA B 1 299 ? 0.302 28.495 -21.388 1.00 22.66 299 ALA B N 1
ATOM 4858 C CA . ALA B 1 299 ? 0.937 28.164 -22.664 1.00 21.66 299 ALA B CA 1
ATOM 4859 C C . ALA B 1 299 ? 1.013 26.663 -22.926 1.00 21.19 299 ALA B C 1
ATOM 4860 O O . ALA B 1 299 ? 1.064 25.857 -21.996 1.00 20.28 299 ALA B O 1
ATOM 4862 N N . ILE B 1 300 ? 1.020 26.302 -24.205 1.00 21.47 300 ILE B N 1
ATOM 4863 C CA . ILE B 1 300 ? 1.112 24.910 -24.613 1.00 21.45 300 ILE B CA 1
ATOM 4864 C C . ILE B 1 300 ? 2.604 24.590 -24.662 1.00 24.20 300 ILE B C 1
ATOM 4865 O O . ILE B 1 300 ? 3.330 25.143 -25.490 1.00 24.70 300 ILE B O 1
ATOM 4870 N N . ARG B 1 301 ? 3.071 23.706 -23.785 1.00 23.59 301 ARG B N 1
ATOM 4871 C CA . ARG B 1 301 ? 4.492 23.390 -23.773 1.00 24.37 301 ARG B CA 1
ATOM 4872 C C . ARG B 1 301 ? 4.872 22.040 -24.357 1.00 23.30 301 ARG B C 1
ATOM 4873 O O . ARG B 1 301 ? 4.236 21.024 -24.088 1.00 23.29 301 ARG B O 1
ATOM 4881 N N . LEU B 1 302 ? 5.914 22.052 -25.182 1.00 20.96 302 LEU B N 1
ATOM 4882 C CA . LEU B 1 302 ? 6.413 20.845 -25.819 1.00 19.08 302 LEU B CA 1
ATOM 4883 C C . LEU B 1 302 ? 7.195 20.014 -24.802 1.00 16.12 302 LEU B C 1
ATOM 4884 O O . LEU B 1 302 ? 7.806 20.5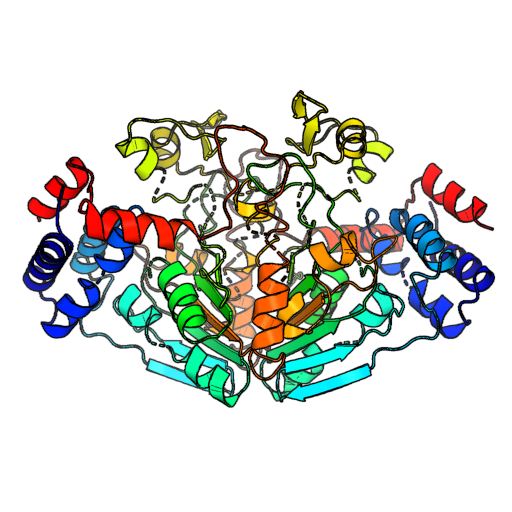54 -23.886 1.00 15.37 302 LEU B O 1
ATOM 4889 N N . PRO B 1 303 ? 7.178 18.681 -24.946 1.00 14.55 303 PRO B N 1
ATOM 4890 C CA . PRO B 1 303 ? 7.908 17.830 -24.001 1.00 14.38 303 PRO B CA 1
ATOM 4891 C C . PRO B 1 303 ? 9.421 18.064 -24.001 1.00 14.17 303 PRO B C 1
ATOM 4892 O O . PRO B 1 303 ? 10.065 18.096 -25.055 1.00 11.79 303 PRO B O 1
ATOM 4896 N N . GLY B 1 304 ? 9.975 18.222 -22.802 1.00 15.18 304 GLY B N 1
ATOM 4897 C CA . GLY B 1 304 ? 11.397 18.448 -22.653 1.00 17.34 304 GLY B CA 1
ATOM 4898 C C . GLY B 1 304 ? 11.799 19.903 -22.795 1.00 17.93 304 GLY B C 1
ATOM 4899 O O . GLY B 1 304 ? 12.900 20.273 -22.403 1.00 18.09 304 GLY B O 1
ATOM 4900 N N . HIS B 1 305 ? 10.923 20.736 -23.347 1.00 17.29 305 HIS B N 1
ATOM 4901 C CA . HIS B 1 305 ? 11.261 22.147 -23.525 1.00 20.04 305 HIS B CA 1
ATOM 4902 C C . HIS B 1 305 ? 11.443 22.937 -22.235 1.00 21.23 305 HIS B C 1
ATOM 4903 O O . HIS B 1 305 ? 11.867 24.093 -22.276 1.00 23.55 305 HIS B O 1
ATOM 4910 N N . GLU B 1 306 ? 11.139 22.325 -21.094 1.00 22.80 306 GLU B N 1
ATOM 4911 C CA . GLU B 1 306 ? 11.293 23.015 -19.816 1.00 23.67 306 GLU B CA 1
ATOM 4912 C C . GLU B 1 306 ? 12.723 22.979 -19.295 1.00 25.51 306 GLU B C 1
ATOM 4913 O O . GLU B 1 306 ? 13.078 23.738 -18.396 1.00 25.94 306 GLU B O 1
ATOM 4919 N N . PHE B 1 307 ? 13.552 22.104 -19.853 1.00 26.79 307 PHE B N 1
ATOM 4920 C CA . PHE B 1 307 ? 14.926 22.012 -19.380 1.00 29.17 307 PHE B CA 1
ATOM 4921 C C . PHE B 1 307 ? 15.773 23.259 -19.649 1.00 30.63 307 PHE B C 1
ATOM 4922 O O . PHE B 1 307 ? 16.734 23.521 -18.928 1.00 32.68 307 PHE B O 1
ATOM 4930 N N . THR B 1 308 ? 15.414 24.038 -20.663 1.00 31.71 308 THR B N 1
ATOM 4931 C CA . THR B 1 308 ? 16.167 25.252 -20.972 1.00 31.73 308 THR B CA 1
ATOM 4932 C C . THR B 1 308 ? 16.113 26.238 -19.810 1.00 31.81 308 THR B C 1
ATOM 4933 O O . THR B 1 308 ? 17.145 26.720 -19.345 1.00 29.82 308 THR B O 1
ATOM 4937 N N . THR B 1 309 ? 14.906 26.539 -19.341 1.00 31.49 309 THR B N 1
ATOM 4938 C CA . THR B 1 309 ? 14.747 27.483 -18.247 1.00 31.50 309 THR B CA 1
ATOM 4939 C C . THR B 1 309 ? 15.219 26.911 -16.913 1.00 29.88 309 THR B C 1
ATOM 4940 O O . THR B 1 309 ? 15.805 27.628 -16.105 1.00 29.34 309 THR B O 1
ATOM 4944 N N . LEU B 1 310 ? 14.977 25.622 -16.688 1.00 28.71 310 LEU B N 1
ATOM 4945 C CA . LEU B 1 310 ? 15.393 24.975 -15.448 1.00 26.56 310 LEU B CA 1
ATOM 4946 C C . LEU B 1 310 ? 16.911 25.024 -15.285 1.00 27.15 310 LEU B C 1
ATOM 4947 O O . LEU B 1 310 ? 17.418 25.266 -14.187 1.00 23.58 310 LEU B O 1
ATOM 4952 N N . LEU B 1 311 ? 17.631 24.790 -16.379 1.00 26.60 311 LEU B N 1
ATOM 4953 C CA . LEU B 1 311 ? 19.089 24.814 -16.349 1.00 28.32 311 LEU B CA 1
ATOM 4954 C C . LEU B 1 311 ? 19.604 26.245 -16.199 1.00 29.30 311 LEU B C 1
ATOM 4955 O O . LEU B 1 311 ? 20.441 26.523 -15.343 1.00 28.91 311 LEU B O 1
ATOM 4960 N N . ALA B 1 312 ? 19.100 27.152 -17.028 1.00 30.55 312 ALA B N 1
ATOM 4961 C CA . ALA B 1 312 ? 19.524 28.547 -16.964 1.00 31.02 312 ALA B CA 1
ATOM 4962 C C . ALA B 1 312 ? 19.323 29.121 -15.562 1.00 31.15 312 ALA B C 1
ATOM 4963 O O . ALA B 1 312 ? 20.203 29.792 -15.025 1.00 31.10 312 ALA B O 1
ATOM 4965 N N . GLU B 1 313 ? 18.170 28.843 -14.965 1.00 31.42 313 GLU B N 1
ATOM 4966 C CA . GLU B 1 313 ? 17.870 29.352 -13.636 1.00 34.01 313 GLU B CA 1
ATOM 4967 C C . GLU B 1 313 ? 18.759 28.796 -12.529 1.00 34.55 313 GLU B C 1
ATOM 4968 O O . GLU B 1 313 ? 19.150 29.530 -11.622 1.00 33.42 313 GLU B O 1
ATOM 4974 N N . ASN B 1 314 ? 19.076 27.507 -12.597 1.00 34.64 314 ASN B N 1
ATOM 4975 C CA . ASN B 1 314 ? 19.923 26.888 -11.584 1.00 35.39 314 ASN B CA 1
ATOM 4976 C C . ASN B 1 314 ? 21.375 27.343 -11.663 1.00 36.70 314 ASN B C 1
ATOM 4977 O O . ASN B 1 314 ? 22.060 27.419 -10.645 1.00 35.32 314 ASN B O 1
ATOM 4982 N N . ARG B 1 315 ? 21.841 27.634 -12.872 1.00 38.72 315 ARG B N 1
ATOM 4983 C CA . ARG B 1 315 ? 23.220 28.059 -13.082 1.00 43.14 315 ARG B CA 1
ATOM 4984 C C . ARG B 1 315 ? 23.533 29.464 -12.585 1.00 45.32 315 ARG B C 1
ATOM 4985 O O . ARG B 1 315 ? 24.691 29.780 -12.312 1.00 46.06 315 ARG B O 1
ATOM 4993 N N . ARG B 1 316 ? 22.517 30.311 -12.466 1.00 46.97 316 ARG B N 1
ATOM 4994 C CA . ARG B 1 316 ? 22.761 31.671 -12.008 1.00 48.22 316 ARG B CA 1
ATOM 4995 C C . ARG B 1 316 ? 22.188 31.927 -10.622 1.00 47.17 316 ARG B C 1
ATOM 4996 O O . ARG B 1 316 ? 22.702 32.759 -9.877 1.00 46.89 316 ARG B O 1
ATOM 5004 N N . ASN B 1 317 ? 21.128 31.209 -10.274 1.00 45.11 317 ASN B N 1
ATOM 5005 C CA . ASN B 1 317 ? 20.511 31.372 -8.966 1.00 44.71 317 ASN B CA 1
ATOM 5006 C C . ASN B 1 317 ? 20.988 30.308 -7.986 1.00 43.59 317 ASN B C 1
ATOM 5007 O O . ASN B 1 317 ? 20.956 30.512 -6.774 1.00 42.72 317 ASN B O 1
ATOM 5012 N N . GLY B 1 318 ? 21.436 29.176 -8.516 1.00 42.54 318 GLY B N 1
ATOM 5013 C CA . GLY B 1 318 ? 21.902 28.098 -7.666 1.00 40.72 318 GLY B CA 1
ATOM 5014 C C . GLY B 1 318 ? 20.928 26.940 -7.716 1.00 40.21 318 GLY B C 1
ATOM 5015 O O . GLY B 1 318 ? 19.872 27.043 -8.338 1.00 41.19 318 GLY B O 1
ATOM 5016 N N . ILE B 1 319 ? 21.273 25.837 -7.062 1.00 38.49 319 ILE B N 1
ATOM 5017 C CA . ILE B 1 319 ? 20.410 24.664 -7.058 1.00 37.78 319 ILE B CA 1
ATOM 5018 C C . ILE B 1 319 ? 19.672 24.526 -5.732 1.00 38.12 319 ILE B C 1
ATOM 5019 O O . ILE B 1 319 ? 20.283 24.574 -4.666 1.00 38.83 319 ILE B O 1
ATOM 5024 N N . THR B 1 320 ? 18.355 24.361 -5.797 1.00 37.46 320 THR B N 1
ATOM 5025 C CA . THR B 1 320 ? 17.555 24.209 -4.589 1.00 37.21 320 THR B CA 1
ATOM 5026 C C . THR B 1 320 ? 17.265 22.733 -4.321 1.00 37.32 320 THR B C 1
ATOM 5027 O O . THR B 1 320 ? 16.557 22.080 -5.085 1.00 37.31 320 THR B O 1
ATOM 5031 N N . VAL B 1 321 ? 17.825 22.211 -3.235 1.00 37.49 321 VAL B N 1
ATOM 5032 C CA . VAL B 1 321 ? 17.618 20.813 -2.872 1.00 37.22 321 VAL B CA 1
ATOM 5033 C C . VAL B 1 321 ? 16.714 20.728 -1.651 1.00 37.98 321 VAL B C 1
ATOM 5034 O O . VAL B 1 321 ? 16.737 21.607 -0.786 1.00 37.74 321 VAL B O 1
ATOM 5038 N N . ASP B 1 322 ? 15.914 19.669 -1.582 1.00 38.54 322 ASP B N 1
ATOM 5039 C CA . ASP B 1 322 ? 15.013 19.492 -0.454 1.00 39.35 322 ASP B CA 1
ATOM 5040 C C . ASP B 1 322 ? 15.834 19.375 0.819 1.00 39.50 322 ASP B C 1
ATOM 5041 O O . ASP B 1 322 ? 16.807 18.624 0.869 1.00 41.18 322 ASP B O 1
ATOM 5046 N N . ASP B 1 323 ? 15.441 20.119 1.848 1.00 39.81 323 ASP B N 1
ATOM 5047 C CA . ASP B 1 323 ? 16.163 20.098 3.117 1.00 38.84 323 ASP B CA 1
ATOM 5048 C C . ASP B 1 323 ? 16.262 18.708 3.735 1.00 37.57 323 ASP B C 1
ATOM 5049 O O . ASP B 1 323 ? 17.320 18.325 4.233 1.00 38.02 323 ASP B O 1
ATOM 5054 N N . SER B 1 324 ? 15.173 17.949 3.704 1.00 35.57 324 SER B N 1
ATOM 5055 C CA . SER B 1 324 ? 15.191 16.610 4.282 1.00 35.48 324 SER B CA 1
ATOM 5056 C C . SER B 1 324 ? 16.146 15.700 3.515 1.00 35.36 324 SER B C 1
ATOM 5057 O O . SER B 1 324 ? 16.869 14.897 4.109 1.00 37.24 324 SER B O 1
ATOM 5060 N N . VAL B 1 325 ? 16.145 15.828 2.192 1.00 34.25 325 VAL B N 1
ATOM 5061 C CA . VAL B 1 325 ? 17.013 15.019 1.342 1.00 33.29 325 VAL B CA 1
ATOM 5062 C C . VAL B 1 325 ? 18.482 15.377 1.566 1.00 32.37 325 VAL B C 1
ATOM 5063 O O . VAL B 1 325 ? 19.333 14.498 1.687 1.00 31.73 325 VAL B O 1
ATOM 5067 N N . TRP B 1 326 ? 18.770 16.672 1.609 1.00 33.65 326 TRP B N 1
ATOM 5068 C CA . TRP B 1 326 ? 20.131 17.142 1.816 1.00 34.91 326 TRP B CA 1
ATOM 5069 C C . TRP B 1 326 ? 20.680 16.669 3.154 1.00 35.52 326 TRP B C 1
ATOM 5070 O O . TRP B 1 326 ? 21.888 16.472 3.306 1.00 34.71 326 TRP B O 1
ATOM 5081 N N . ALA B 1 327 ? 19.784 16.489 4.121 1.00 36.20 327 ALA B N 1
ATOM 5082 C CA . ALA B 1 327 ? 20.165 16.037 5.454 1.00 36.27 327 ALA B CA 1
ATOM 5083 C C . ALA B 1 327 ? 20.436 14.541 5.438 1.00 36.25 327 ALA B C 1
ATOM 5084 O O . ALA B 1 327 ? 21.419 14.072 6.010 1.00 37.01 327 ALA B O 1
ATOM 5086 N N . LYS B 1 328 ? 19.558 13.794 4.777 1.00 35.87 328 LYS B N 1
ATOM 5087 C CA . LYS B 1 328 ? 19.712 12.350 4.697 1.00 34.23 328 LYS B CA 1
ATOM 5088 C C . LYS B 1 328 ? 21.015 11.992 3.997 1.00 33.35 328 LYS B C 1
ATOM 5089 O O . LYS B 1 328 ? 21.606 10.950 4.264 1.00 33.94 328 LYS B O 1
ATOM 5095 N N . ILE B 1 329 ? 21.467 12.866 3.104 1.00 33.46 329 ILE B N 1
ATOM 5096 C CA . ILE B 1 329 ? 22.711 12.627 2.383 1.00 32.87 329 ILE B CA 1
ATOM 5097 C C . ILE B 1 329 ? 23.899 12.817 3.316 1.00 33.87 329 ILE B C 1
ATOM 5098 O O . ILE B 1 329 ? 24.780 11.960 3.394 1.00 33.30 329 ILE B O 1
ATOM 5103 N N . GLN B 1 330 ? 23.924 13.943 4.022 1.00 34.10 330 GLN B N 1
ATOM 5104 C CA . GLN B 1 330 ? 25.013 14.214 4.950 1.00 36.84 330 GLN B CA 1
ATOM 5105 C C . GLN B 1 330 ? 25.045 13.163 6.048 1.00 35.68 330 GLN B C 1
ATOM 5106 O O . GLN B 1 330 ? 26.115 12.730 6.473 1.00 37.07 330 GLN B O 1
ATOM 5112 N N . ALA B 1 331 ? 23.868 12.744 6.494 1.00 34.29 331 ALA B N 1
ATOM 5113 C CA . ALA B 1 331 ? 23.782 11.736 7.532 1.00 33.85 331 ALA B CA 1
ATOM 5114 C C . ALA B 1 331 ? 24.536 10.482 7.101 1.00 33.54 331 ALA B C 1
ATOM 5115 O O . ALA B 1 331 ? 25.035 9.737 7.942 1.00 32.11 331 ALA B O 1
ATOM 5117 N N . LEU B 1 332 ? 24.618 10.248 5.793 1.00 33.45 332 LEU B N 1
ATOM 5118 C CA . LEU B 1 332 ? 25.324 9.073 5.281 1.00 34.64 332 LEU B CA 1
ATOM 5119 C C . LEU B 1 332 ? 26.786 9.075 5.720 1.00 34.43 332 LEU B C 1
ATOM 5120 O O . LEU B 1 332 ? 27.404 8.017 5.862 1.00 35.97 332 LEU B O 1
ATOM 5125 N N . ALA B 1 333 ? 27.331 10.265 5.942 1.00 34.05 333 ALA B N 1
ATOM 5126 C CA . ALA B 1 333 ? 28.718 10.404 6.372 1.00 36.23 333 ALA B CA 1
ATOM 5127 C C . ALA B 1 333 ? 28.817 10.369 7.895 1.00 37.30 333 ALA B C 1
ATOM 5128 O O . ALA B 1 333 ? 27.773 10.199 8.556 1.00 37.95 333 ALA B O 1
#

Secondary structure (DSSP, 8-state):
-B-HHHHHHHHHHHHHHTT--HHHHHHHH--HHHHHTT--TTTGGGHHHHHHHHHTTSS-TT---EEEEEETTEEEEE-TT--HHHHHH--HHHHHHHHHSEEEEEEEEE----THHHHHHHHHTT-EEEEEE--S----TTBSS--S----EEEE---SS-----------HHHHHTT---SS--EE-TTSSEE--HHHHHHH--B---THHHH--TTT--HHHHHT---HHHHHHH-SSS-SEEEEEEEE--TTTS-HHHHHHHHHH--TTTTS-BSSTTS----TTTHHHHHHHHHHHH-B---HHHHHHHHH-/-B-HHHHHHHHHHHHHHTT--HHHHHHHH--HHHHHTT--TTTGGGHHHHHHHHHTTSS-TT---EEEEEETTEEEEE-TT--HHHHHH--HHHHHHHHHSEEEEEEEEE----HHHHHHHHHHTTEEEEEEE--S----TTBSS--S----EEEE---SS-----------HHHHHTT---SS--EE-TTS-EE--HHHHHHH--B---THHHH--TTT--HHHHHT---HHHHHHS-SSS-SEEEEEEEEE-TTTS-HHHHHHHHHH--TTTTSPBSSTTS----TTTTHHHHHHHHHHH-B---HHHHHHHHHT-

Solvent-accessible surface area: 24438 Å² total

Organism: Escherichia coli (strain K12) (NCBI:txid83333)

Sequence (635 aa):
KVTFEQLKAAFNRVLISRGVDSETADACAEFARTTESGVYSHGVNRFPRFIQQLENGDIIPDAQPKRITSLGAIEQWDAQRSIGNLTAKKDRAIELAADHGIGLVALRNANHWRGGSYGWQAAEKGYIGICWTNSIAVPPWGAKECRIGTNPLIVAIPSTPITVDSSFSYGLEVNRLAGRQLPVDGGFDDEGNLTKEPGVIEKNRRILPGYWKGSGSIVLDIATLLSDGASVAEVTQDNSDEYGISQIFIAIEVDKLIDGPTRDAKLQRIDYVTSAERADENQAIRLPGHEFTTLLAENRRNGITVDDSVWAKIQALKVTFEQLKAAFNRVLISRGVDSETADACAEFARTTESGVYSHGVNRFPRFIQQLENGDIIPDAQPKRITSLGAIEQWDAQRSIGNLTAKKDRAIELAADHGIGLVALRNANHWRGGSYGWQAAEKGYIGICWTNSIAVPPWGAKECRIGTNPLIVAIPSTPITVDSSFSYGLEVNRLAGRQLPVDGGFDDEGNLTKEPGVIEKNRRILPGYWKGSGSIVLDIATLLSDGASVAEVTQDNSDEYGISQIFIAIEVDKLIDGPTRDAKLQRIDYVTSAERADENQAIRLPGHEFTTLLAENRRNGITVDDSVWAKIQALA

B-factor: mean 26.05, std 10.7, range [6.13, 69.17]